Protein AF-A0A2M8DD49-F1 (afdb_monomer)

Organism: NCBI:txid1974840

Radius of gyration: 38.64 Å; Cα contacts (8 Å, |Δi|>4): 884; chains: 1; bounding box: 116×97×66 Å

pLDDT: mean 80.99, std 13.62, range [27.0, 98.62]

Mean predicted aligned error: 16.46 Å

Sequence (669 aa):
SNLDFDRLIRFINLKQKVEKDFKNIPSLNYDSQKKNIENLLTVKMTHIMDGRLVEFWDKHQSTATALKKIIQSKLKFPQEEFLKLKDAFPCILAGIRDYAEYIPLEPEIFDLVIIDEASQVSIAQAFPALLRAKKVLILGDNKQFSNVKTAQARTEENKKYLGQLEDCFKKTISRDAVKIVKLERFNIKTSILDFFNFISNYNTQLLKHFRGYKEIISYSNKYFYQDSLQVMKIRGKAIDEVIKFSFVKHDGKKELAQNTNSIEAEFIISELKKLKEIDSNQSVGIITPHTNQQKLLVELISKTPEKDYFYDKLKLKIMTFDTCQGEERDIIFYSMVATEEDDHLWGVFIKDLNDVDIEEDGKIRAQRLNVGLSRAKETMHFILSKPLEKYNGSIGEALRHYSFILSEAKKERSVSEADEKSKMEPEVMNWFYQTDFWKKNKDNIEFIPQFELGKYLKQLDKTYNHPKYKVDFLLVYKDETHKEHKIIIEYDGFREHFKDIDEVNEFNYQDFFTDADVYRQKVLESYGYKFLRINKFNIGNDPISTLDERIGNLIKNGAGKNNIISHIHETIESLQNGEMKECPKCKEIREYKDFRDPDLITGYGRFCMHCKGYTLVEKPARDNIKDNVVISSDKTCPKCGSKMILRKGRYGKFYGCSKFPYCRGTRQV

Secondary structure (DSSP, 8-state):
-HHHHHHHHHHHHHHHHHHHHHHTS----HHHHHHHHHHHHHHHHHHHHHHHHHHHHHH-HHHHHHHHHHHHTTPPPPHHHHHHHHHH-S-----HHHHHHHS---TTSBS-EEESSGGGSBHHHHHHHHTTBSSEEE---TTS------TTS-HHHHHHHHHHHHHHHHHHT---HHHHHHHTT-STTSBHHHHHHTT-S------EEEEEEHHHHHHHHHHHHTT-PEEEEPP-S-HHHHEEEEE-----PPPSSTT--HHHHHHHHHHHHHHHHTT----EEEEES-HHHHHHHHHHHHTSTTHHIIIIIS--EEEETTT-TT--EEEEEEE----SS---GGGTS-S-GGGTTTSTTHHHHHHHHHHHHT-EEEEEEEEESS-GGG--HHHHHHHHHHHHHHHHHTSPPPGGGS-TT-SSHHHHHHHHHHSHHHHHHGGGEEEEEEE-HHHHHHHH-TT--S----EEEEEEEE-TT--EEEEEEEE--TTTSBSSGGG--TTTGGGGB-HHHHHHHHHHHHTT-EEEEE-TTTS-S-HHHHHHHHHHHHHHT-S---HHHHHHHHHHHHHHTTSEEE-TTT--EEEGGGGB-TTSTTSB-SS-HHHH----------------PPPEEEEEPTTT--EEEEEEETTEEEEEETTTTT---EEE-

Foldseek 3Di:
DVVVVVVVVVVVVVVVVVVVVVVPPDQQQPVVVVVVVVVVVVVVVVVVLVVLQVVLCVVPVVLVVVVVVCVVVLAADDPVSVLSVCSSPVDDDDDLQSCLGHYDQDAASEQEDEDAQQLQAFCVSCVSVVRHYPYYHYHHDLLAARNLVCPPPDPVVQVVVLVVVLVVCVVPPHPDPVVNVLSVCNGSSHGPVNNCVVVPPDDDDDQEDEFAECLLCVLLCVQPVVVSHDYLDYAQFFLCQAEAEDAFAQPPDDDPDPLAGVRLLVVVVVVLVVCVVVLHQWAEEEEEQDPVNLVSSVVVLVPDPCNCCCCPRNVYYYYYLVGCAPAATQEYEYEHSDAPVDDPCVVQAPQESVCLVPDDCSSNRSSSVSRNSNRHRHYYYYYHNYDLVPDGGPVSVVSVSSVVSSVVLPDQDDLVQFPPPDPCLSVLSVLQCVAPCCVVFVRSKDKHAFAQVLVSVCVVPVPSPDDSDTAGIWMWHQDPVRDIATEGEHEDDLPPFFDPSVPDDLPCRVVGGDPVVVVVQSVVVSNVHHYHYDYPNQCPPRNNHSVNVVVVVSVVCPDPPVVVVVVVVVLVVCVVVVQWDQQPPVRDIDGQVQQQDCVDPVRGHSHGPVVVDDDDDDDDDDDDDDDDDWDWDPDAFPPPRATWTWDADPVGIWTAHPPPPVDGGIGRD

Structure (mmCIF, N/CA/C/O backbone):
data_AF-A0A2M8DD49-F1
#
_entry.id   AF-A0A2M8DD49-F1
#
loop_
_atom_site.group_PDB
_atom_site.id
_atom_site.type_symbol
_atom_site.label_atom_id
_atom_site.label_alt_id
_atom_site.label_comp_id
_atom_site.label_asym_id
_atom_site.label_entity_id
_atom_site.label_seq_id
_atom_site.pdbx_PDB_ins_code
_atom_site.Cartn_x
_atom_site.Cartn_y
_atom_site.Cartn_z
_atom_site.occupancy
_atom_site.B_iso_or_equiv
_atom_site.auth_seq_id
_atom_site.auth_comp_id
_atom_site.auth_asym_id
_atom_site.auth_atom_id
_atom_site.pdbx_PDB_model_num
ATOM 1 N N . SER A 1 1 ? -69.386 -5.306 -17.085 1.00 55.34 1 SER A N 1
ATOM 2 C CA . SER A 1 1 ? -69.790 -5.888 -18.387 1.00 55.34 1 SER A CA 1
ATOM 3 C C . SER A 1 1 ? -68.835 -7.037 -18.732 1.00 55.34 1 SER A C 1
ATOM 5 O O . SER A 1 1 ? -67.737 -7.031 -18.189 1.00 55.34 1 SER A O 1
ATOM 7 N N . ASN A 1 2 ? -69.178 -8.016 -19.590 1.00 60.34 2 ASN A N 1
ATOM 8 C CA . ASN A 1 2 ? -68.209 -9.061 -20.018 1.00 60.34 2 ASN A CA 1
ATOM 9 C C . ASN A 1 2 ? -66.910 -8.453 -20.595 1.00 60.34 2 ASN A C 1
ATOM 11 O O . ASN A 1 2 ? -65.832 -9.014 -20.435 1.00 60.34 2 ASN A O 1
ATOM 15 N N . LEU A 1 3 ? -67.009 -7.244 -21.158 1.00 61.84 3 LEU A N 1
ATOM 16 C CA . LEU A 1 3 ? -65.887 -6.462 -21.672 1.00 61.84 3 LEU A CA 1
ATOM 17 C C . LEU A 1 3 ? -64.857 -6.064 -20.593 1.00 61.84 3 LEU A C 1
ATOM 19 O O . LEU A 1 3 ? -63.666 -5.988 -20.887 1.00 61.84 3 LEU A O 1
ATOM 23 N N . ASP A 1 4 ? -65.293 -5.804 -19.356 1.00 66.69 4 ASP A N 1
ATOM 24 C CA . ASP A 1 4 ? -64.402 -5.420 -18.246 1.00 66.69 4 ASP A CA 1
ATOM 25 C C . ASP A 1 4 ? -63.629 -6.625 -17.705 1.00 66.69 4 ASP A C 1
ATOM 27 O O . ASP A 1 4 ? -62.454 -6.509 -17.356 1.00 66.69 4 ASP A O 1
ATOM 31 N N . PHE A 1 5 ? -64.268 -7.798 -17.693 1.00 75.69 5 PHE A N 1
ATOM 32 C CA . PHE A 1 5 ? -63.635 -9.049 -17.284 1.00 75.69 5 PHE A CA 1
ATOM 33 C C . PHE A 1 5 ? -62.547 -9.475 -18.280 1.00 75.69 5 PHE A C 1
ATOM 35 O O . PHE A 1 5 ? -61.423 -9.769 -17.873 1.00 75.69 5 PHE A O 1
ATOM 42 N N . ASP A 1 6 ? -62.828 -9.403 -19.584 1.00 77.56 6 ASP A N 1
ATOM 43 C CA . ASP A 1 6 ? -61.840 -9.701 -20.629 1.00 77.56 6 ASP A CA 1
ATOM 44 C C . ASP A 1 6 ? -60.657 -8.718 -20.608 1.00 77.56 6 ASP A C 1
ATOM 46 O O . ASP A 1 6 ? -59.503 -9.110 -20.814 1.00 77.56 6 ASP A O 1
ATOM 50 N N . ARG A 1 7 ? -60.912 -7.437 -20.300 1.00 76.88 7 ARG A N 1
ATOM 51 C CA . ARG A 1 7 ? -59.857 -6.430 -20.096 1.00 76.88 7 ARG A CA 1
ATOM 52 C C . ARG A 1 7 ? -58.976 -6.757 -18.890 1.00 76.88 7 ARG A C 1
ATOM 54 O O . ARG A 1 7 ? -57.754 -6.686 -19.017 1.00 76.88 7 ARG A O 1
ATOM 61 N N . LEU A 1 8 ? -59.565 -7.156 -17.763 1.00 76.00 8 LEU A N 1
ATOM 62 C CA . LEU A 1 8 ? -58.832 -7.569 -16.559 1.00 76.00 8 LEU A CA 1
ATOM 63 C C . LEU A 1 8 ? -57.980 -8.821 -16.806 1.00 76.00 8 LEU A C 1
ATOM 65 O O . LEU A 1 8 ? -56.798 -8.832 -16.466 1.00 76.00 8 LEU A O 1
ATOM 69 N N . ILE A 1 9 ? -58.535 -9.842 -17.466 1.00 77.12 9 ILE A N 1
ATOM 70 C CA . ILE A 1 9 ? -57.804 -11.066 -17.839 1.00 77.12 9 ILE A CA 1
ATOM 71 C C . ILE A 1 9 ? -56.617 -10.721 -18.747 1.00 77.12 9 ILE A C 1
ATOM 73 O O . ILE A 1 9 ? -55.498 -11.193 -18.535 1.00 77.12 9 ILE A O 1
ATOM 77 N N . ARG A 1 10 ? -56.831 -9.855 -19.746 1.00 81.31 10 ARG A N 1
ATOM 78 C CA . ARG A 1 10 ? -55.763 -9.392 -20.639 1.00 81.31 10 ARG A CA 1
ATOM 79 C C . ARG A 1 10 ? -54.681 -8.624 -19.880 1.00 81.31 10 ARG A C 1
ATOM 81 O O . ARG A 1 10 ? -53.502 -8.844 -20.152 1.00 81.31 10 ARG A O 1
ATOM 88 N N . PHE A 1 11 ? -55.060 -7.755 -18.945 1.00 82.75 11 PHE A N 1
ATOM 89 C CA . PHE A 1 11 ? -54.119 -7.008 -18.111 1.00 82.75 11 PHE A CA 1
ATOM 90 C C . PHE A 1 11 ? -53.268 -7.939 -17.240 1.00 82.75 11 PHE A C 1
ATOM 92 O O . PHE A 1 11 ? -52.048 -7.811 -17.242 1.00 82.75 11 PHE A O 1
ATOM 99 N N . ILE A 1 12 ? -53.880 -8.918 -16.564 1.00 76.62 12 ILE A N 1
ATOM 100 C CA . ILE A 1 12 ? -53.163 -9.896 -15.729 1.00 76.62 12 ILE A CA 1
ATOM 101 C C . ILE A 1 12 ? -52.170 -10.704 -16.572 1.00 76.62 12 ILE A C 1
ATOM 103 O O . ILE A 1 12 ? -51.008 -10.834 -16.190 1.00 76.62 12 ILE A O 1
ATOM 107 N N . ASN A 1 13 ? -52.590 -11.181 -17.748 1.00 79.00 13 ASN A N 1
ATOM 108 C CA . ASN A 1 13 ? -51.713 -11.916 -18.662 1.00 79.00 13 ASN A CA 1
ATOM 109 C C . ASN A 1 13 ? -50.542 -11.057 -19.164 1.00 79.00 13 ASN A C 1
ATOM 111 O O . ASN A 1 13 ? -49.409 -11.532 -19.237 1.00 79.00 13 ASN A O 1
ATOM 115 N N . LEU A 1 14 ? -50.798 -9.787 -19.499 1.00 81.25 14 LEU A N 1
ATOM 116 C CA . LEU A 1 14 ? -49.751 -8.842 -19.892 1.00 81.25 14 LEU A CA 1
ATOM 117 C C . LEU A 1 14 ? -48.784 -8.575 -18.739 1.00 81.25 14 LEU A C 1
ATOM 119 O O . LEU A 1 14 ? -47.579 -8.671 -18.947 1.00 81.25 14 LEU A O 1
ATOM 123 N N . LYS A 1 15 ? -49.293 -8.313 -17.532 1.00 76.94 15 LYS A N 1
ATOM 124 C CA . LYS A 1 15 ? -48.480 -8.091 -16.333 1.00 76.94 15 LYS A CA 1
ATOM 125 C C . LYS A 1 15 ? -47.579 -9.291 -16.048 1.00 76.94 15 LYS A C 1
ATOM 127 O O . LYS A 1 15 ? -46.375 -9.115 -15.919 1.00 76.94 15 LYS A O 1
ATOM 132 N N . GLN A 1 16 ? -48.124 -10.508 -16.046 1.00 75.19 16 GLN A N 1
ATOM 133 C CA . GLN A 1 16 ? -47.341 -11.731 -15.831 1.00 75.19 16 GLN A CA 1
ATOM 134 C C . GLN A 1 16 ? -46.273 -11.943 -16.907 1.00 75.19 16 GLN A C 1
ATOM 136 O O . GLN A 1 16 ? -45.150 -12.338 -16.592 1.00 75.19 16 GLN A O 1
ATOM 141 N N . LYS A 1 17 ? -46.602 -11.676 -18.177 1.00 80.94 17 LYS A N 1
ATOM 142 C CA . LYS A 1 17 ? -45.634 -11.766 -19.274 1.00 80.94 17 LYS A CA 1
ATOM 143 C C . LYS A 1 17 ? -44.502 -10.756 -19.090 1.00 80.94 17 LYS A C 1
ATOM 145 O O . LYS A 1 17 ? -43.342 -11.146 -19.143 1.00 80.94 17 LYS A O 1
ATOM 150 N N . VAL A 1 18 ? -44.838 -9.494 -18.826 1.00 75.62 18 VAL A N 1
ATOM 151 C CA . VAL A 1 18 ? -43.863 -8.420 -18.605 1.00 75.62 18 VAL A CA 1
ATOM 152 C C . VAL A 1 18 ? -42.987 -8.735 -17.390 1.00 75.62 18 VAL A C 1
ATOM 154 O O . VAL A 1 18 ? -41.769 -8.703 -17.506 1.00 75.62 18 VAL A O 1
ATOM 157 N N . GLU A 1 19 ? -43.565 -9.137 -16.256 1.00 70.25 19 GLU A N 1
ATOM 158 C CA . GLU A 1 19 ? -42.805 -9.538 -15.063 1.00 70.25 19 GLU A CA 1
ATOM 159 C C . GLU A 1 19 ? -41.854 -10.708 -15.337 1.00 70.25 19 GLU A C 1
ATOM 161 O O . GLU A 1 19 ? -40.720 -10.712 -14.857 1.00 70.25 19 GLU A O 1
ATOM 166 N N . LYS A 1 20 ? -42.296 -11.704 -16.111 1.00 76.25 20 LYS A N 1
ATOM 167 C CA . LYS A 1 20 ? -41.455 -12.835 -16.512 1.00 76.25 20 LYS A CA 1
ATOM 168 C C . LYS A 1 20 ? -40.304 -12.380 -17.406 1.00 76.25 20 LYS A C 1
ATOM 170 O O . LYS A 1 20 ? -39.169 -12.788 -17.171 1.00 76.25 20 LYS A O 1
ATOM 175 N N . ASP A 1 21 ? -40.583 -11.538 -18.395 1.00 77.25 21 ASP A N 1
ATOM 176 C CA . ASP A 1 21 ? -39.572 -11.008 -19.309 1.00 77.25 21 ASP A CA 1
ATOM 177 C C . ASP A 1 21 ? -38.541 -10.157 -18.544 1.00 77.25 21 ASP A C 1
ATOM 179 O O . ASP A 1 21 ? -37.343 -10.348 -18.741 1.00 77.25 21 ASP A O 1
ATOM 183 N N . PHE A 1 22 ? -38.972 -9.330 -17.582 1.00 70.44 22 PHE A N 1
ATOM 184 C CA . PHE A 1 22 ? -38.082 -8.570 -16.693 1.00 70.44 22 PHE A CA 1
ATOM 185 C C . PHE A 1 22 ? -37.246 -9.463 -15.766 1.00 70.44 22 PHE A C 1
ATOM 187 O O . PHE A 1 22 ? -36.055 -9.213 -15.601 1.00 70.44 22 PHE A O 1
ATOM 194 N N . LYS A 1 23 ? -37.823 -10.527 -15.190 1.00 71.00 23 LYS A N 1
ATOM 195 C CA . LYS A 1 23 ? -37.076 -11.501 -14.367 1.00 71.00 23 LYS A CA 1
ATOM 196 C C . LYS A 1 23 ? -36.033 -12.283 -15.168 1.00 71.00 23 LYS A C 1
ATOM 198 O O . LYS A 1 23 ? -35.058 -12.750 -14.588 1.00 71.00 23 LYS A O 1
ATOM 203 N N . ASN A 1 24 ? -36.234 -12.427 -16.477 1.00 75.06 24 ASN A N 1
ATOM 204 C CA . ASN A 1 24 ? -35.289 -13.087 -17.375 1.00 75.06 24 ASN A CA 1
ATOM 205 C C . ASN A 1 24 ? -34.156 -12.161 -17.846 1.00 75.06 24 ASN A C 1
ATOM 207 O O . ASN A 1 24 ? -33.206 -12.653 -18.458 1.00 75.06 24 ASN A O 1
ATOM 211 N N . ILE A 1 25 ? -34.232 -10.849 -17.585 1.00 71.19 25 ILE A N 1
ATOM 212 C CA . ILE A 1 25 ? -33.126 -9.934 -17.880 1.00 71.19 25 ILE A CA 1
ATOM 213 C C . ILE A 1 25 ? -31.941 -10.344 -16.994 1.00 71.19 25 ILE A C 1
ATOM 215 O O . ILE A 1 25 ? -32.076 -10.364 -15.767 1.00 71.19 25 ILE A O 1
ATOM 219 N N . PRO A 1 26 ? -30.773 -10.673 -17.575 1.00 64.25 26 PRO A N 1
ATOM 220 C CA . PRO A 1 26 ? -29.610 -11.053 -16.791 1.00 64.25 26 PRO A CA 1
ATOM 221 C C . PRO A 1 26 ? -29.223 -9.917 -15.847 1.00 64.25 26 PRO A C 1
ATOM 223 O O . PRO A 1 26 ? -29.098 -8.767 -16.272 1.00 64.25 26 PRO A O 1
ATOM 226 N N . SER A 1 27 ? -28.975 -10.232 -14.576 1.00 63.59 27 SER A N 1
ATOM 227 C CA . SER A 1 27 ? -28.372 -9.269 -13.657 1.00 63.59 27 SER A CA 1
ATOM 228 C C . SER A 1 27 ? -26.975 -8.911 -14.171 1.00 63.59 27 SER A C 1
ATOM 230 O O . SER A 1 27 ? -26.064 -9.744 -14.141 1.00 63.59 27 SER A O 1
ATOM 232 N N . LEU A 1 28 ? -26.806 -7.690 -14.675 1.00 62.75 28 LEU A N 1
ATOM 233 C CA . LEU A 1 28 ? -25.536 -7.241 -15.227 1.00 62.75 28 LEU A CA 1
ATOM 234 C C . LEU A 1 28 ? -24.627 -6.778 -14.083 1.00 62.75 28 LEU A C 1
ATOM 236 O O . LEU A 1 28 ? -24.806 -5.700 -13.525 1.00 62.75 28 LEU A O 1
ATOM 240 N N . ASN A 1 29 ? -23.665 -7.622 -13.716 1.00 69.12 29 ASN A N 1
ATOM 241 C CA . ASN A 1 29 ? -22.586 -7.264 -12.801 1.00 69.12 29 ASN A CA 1
ATOM 242 C C . ASN A 1 29 ? -21.325 -7.024 -13.635 1.00 69.12 29 ASN A C 1
ATOM 244 O O . ASN A 1 29 ? -20.645 -7.973 -14.040 1.00 69.12 29 ASN A O 1
ATOM 248 N N . TYR A 1 30 ? -21.065 -5.754 -13.937 1.00 70.38 30 TYR A N 1
ATOM 249 C CA . TYR A 1 30 ? -19.975 -5.353 -14.822 1.00 70.38 30 TYR A CA 1
ATOM 250 C C . TYR A 1 30 ? -18.613 -5.800 -14.278 1.00 70.38 30 TYR A C 1
ATOM 252 O O . TYR A 1 30 ? -17.795 -6.342 -15.021 1.00 70.38 30 TYR A O 1
ATOM 260 N N . ASP A 1 31 ? -18.403 -5.659 -12.969 1.00 64.38 31 ASP A N 1
ATOM 261 C CA . ASP A 1 31 ? -17.152 -6.033 -12.306 1.00 64.38 31 ASP A CA 1
ATOM 262 C C . ASP A 1 31 ? -16.856 -7.538 -12.449 1.00 64.38 31 ASP A C 1
ATOM 264 O O . ASP A 1 31 ? -15.758 -7.953 -12.825 1.00 64.38 31 ASP A O 1
ATOM 268 N N . SER A 1 32 ? -17.883 -8.374 -12.274 1.00 69.19 32 SER A N 1
ATOM 269 C CA . SER A 1 32 ? -17.773 -9.826 -12.455 1.00 69.19 32 SER A CA 1
ATOM 270 C C . SER A 1 32 ? -17.482 -10.212 -13.908 1.00 69.19 32 SER A C 1
ATOM 272 O O . SER A 1 32 ? -16.666 -11.098 -14.164 1.00 69.19 32 SER A O 1
ATOM 274 N N . GLN A 1 33 ? -18.122 -9.551 -14.878 1.00 74.69 33 GLN A N 1
ATOM 275 C CA . GLN A 1 33 ? -17.876 -9.809 -16.301 1.00 74.69 33 GLN A CA 1
ATOM 276 C C . GLN A 1 33 ? -16.463 -9.402 -16.721 1.00 74.69 33 GLN A C 1
ATOM 278 O O . GLN A 1 33 ? -15.781 -10.178 -17.393 1.00 74.69 33 GLN A O 1
ATOM 283 N N . LYS A 1 34 ? -16.001 -8.226 -16.285 1.00 75.19 34 LYS A N 1
ATOM 284 C CA . LYS A 1 34 ? -14.637 -7.752 -16.528 1.00 75.19 34 LYS A CA 1
ATOM 285 C C . LYS A 1 34 ? -13.609 -8.757 -16.010 1.00 75.19 34 LYS A C 1
ATOM 287 O O . LYS A 1 34 ? -12.739 -9.178 -16.769 1.00 75.19 34 LYS A O 1
ATOM 292 N N . LYS A 1 35 ? -13.768 -9.218 -14.766 1.00 73.31 35 LYS A N 1
ATOM 293 C CA . LYS A 1 35 ? -12.886 -10.223 -14.155 1.00 73.31 35 LYS A CA 1
ATOM 294 C C . LYS A 1 35 ? -12.849 -11.534 -14.948 1.00 73.31 35 LYS A C 1
ATOM 296 O O . LYS A 1 35 ? -11.789 -12.130 -15.119 1.00 73.31 35 LYS A O 1
ATOM 301 N N . ASN A 1 36 ? -13.990 -11.977 -15.477 1.00 75.06 36 ASN A N 1
ATOM 302 C CA . ASN A 1 36 ? -14.045 -13.168 -16.327 1.00 75.06 36 ASN A CA 1
ATOM 303 C C . ASN A 1 36 ? -13.266 -12.982 -17.638 1.00 75.06 36 ASN A C 1
ATOM 305 O O . ASN A 1 36 ? -12.543 -13.888 -18.048 1.00 75.06 36 ASN A O 1
ATOM 309 N N . ILE A 1 37 ? -13.377 -11.816 -18.281 1.00 82.50 37 ILE A N 1
ATOM 310 C CA . ILE A 1 37 ? -12.623 -11.501 -19.505 1.00 82.50 37 ILE A CA 1
ATOM 311 C C . ILE A 1 37 ? -11.119 -11.458 -19.219 1.00 82.50 37 ILE A C 1
ATOM 313 O O . ILE A 1 37 ? -10.344 -12.045 -19.972 1.00 82.50 37 ILE A O 1
ATOM 317 N N . GLU A 1 38 ? -10.707 -10.805 -18.131 1.00 77.62 38 GLU A N 1
ATOM 318 C CA . GLU A 1 38 ? -9.304 -10.753 -17.704 1.00 77.62 38 GLU A CA 1
ATOM 319 C C . GLU A 1 38 ? -8.733 -12.165 -17.515 1.00 77.62 38 GLU A C 1
ATOM 321 O O . GLU A 1 38 ? -7.700 -12.490 -18.100 1.00 77.62 38 GLU A O 1
ATOM 326 N N . ASN A 1 39 ? -9.458 -13.046 -16.818 1.00 80.12 39 ASN A N 1
ATOM 327 C CA . ASN A 1 39 ? -9.057 -14.443 -16.636 1.00 80.12 39 ASN A CA 1
ATOM 328 C C . ASN A 1 39 ? -8.910 -15.195 -17.970 1.00 80.12 39 ASN A C 1
ATOM 330 O O . ASN A 1 39 ? -7.939 -15.926 -18.167 1.00 80.12 39 ASN A O 1
ATOM 334 N N . LEU A 1 40 ? -9.848 -15.013 -18.907 1.00 85.44 40 LEU A N 1
ATOM 335 C CA . LEU A 1 40 ? -9.777 -15.642 -20.231 1.00 85.44 40 LEU A CA 1
ATOM 336 C C . LEU A 1 40 ? -8.559 -15.162 -21.030 1.00 85.44 40 LEU A C 1
ATOM 338 O O . LEU A 1 40 ? -7.902 -15.965 -21.696 1.00 85.44 40 LEU A O 1
ATOM 342 N N . LEU A 1 41 ? -8.235 -13.868 -20.955 1.00 83.62 41 LEU A N 1
ATOM 343 C CA . LEU A 1 41 ? -7.046 -13.305 -21.595 1.00 83.62 41 LEU A CA 1
ATOM 344 C C . LEU A 1 41 ? -5.761 -13.869 -20.989 1.00 83.62 41 LEU A C 1
ATOM 346 O O . LEU A 1 41 ? -4.857 -14.229 -21.743 1.00 83.62 41 LEU A O 1
ATOM 350 N N . THR A 1 42 ? -5.696 -14.006 -19.662 1.00 83.69 42 THR A N 1
ATOM 351 C CA . THR A 1 42 ? -4.563 -14.641 -18.980 1.00 83.69 42 THR A CA 1
ATOM 352 C C . THR A 1 42 ? -4.369 -16.074 -19.461 1.00 83.69 42 THR A C 1
ATOM 354 O O . THR A 1 42 ? -3.276 -16.420 -19.896 1.00 83.69 42 THR A O 1
ATOM 357 N N . VAL A 1 43 ? -5.434 -16.883 -19.485 1.00 86.31 43 VAL A N 1
ATOM 358 C CA . VAL A 1 43 ? -5.369 -18.273 -19.968 1.00 86.31 43 VAL A CA 1
ATOM 359 C C . VAL A 1 43 ? -4.893 -18.337 -21.421 1.00 86.31 43 VAL A C 1
ATOM 361 O O . VAL A 1 43 ? -4.027 -19.145 -21.758 1.00 86.31 43 VAL A O 1
ATOM 364 N N . LYS A 1 44 ? -5.409 -17.457 -22.287 1.00 87.12 44 LYS A N 1
ATOM 365 C CA . LYS A 1 44 ? -4.976 -17.378 -23.688 1.00 87.12 44 LYS A CA 1
ATOM 366 C C . LYS A 1 44 ? -3.493 -17.019 -23.806 1.00 87.12 44 LYS A C 1
ATOM 368 O O . LYS A 1 44 ? -2.791 -17.607 -24.626 1.00 87.12 44 LYS A O 1
ATOM 373 N N . MET A 1 45 ? -3.017 -16.061 -23.013 1.00 85.81 45 MET A N 1
ATOM 374 C CA . MET A 1 45 ? -1.613 -15.655 -23.002 1.00 85.81 45 MET A CA 1
ATOM 375 C C . MET A 1 45 ? -0.707 -16.804 -22.549 1.00 85.81 45 MET A C 1
ATOM 377 O O . MET A 1 45 ? 0.277 -17.086 -23.230 1.00 85.81 45 MET A O 1
ATOM 381 N N . THR A 1 46 ? -1.072 -17.504 -21.471 1.00 86.00 46 THR A N 1
ATOM 382 C CA . THR A 1 46 ? -0.351 -18.692 -20.991 1.00 86.00 46 THR A CA 1
ATOM 383 C C . THR A 1 46 ? -0.257 -19.754 -22.082 1.00 86.00 46 THR A C 1
ATOM 385 O O . THR A 1 46 ? 0.837 -20.205 -22.391 1.00 86.00 46 THR A O 1
ATOM 388 N N . HIS A 1 47 ? -1.366 -20.064 -22.760 1.00 86.69 47 HIS A N 1
ATOM 389 C CA . HIS A 1 47 ? -1.369 -21.039 -23.851 1.00 86.69 47 HIS A CA 1
ATOM 390 C C . HIS A 1 47 ? -0.412 -20.667 -24.999 1.00 86.69 47 HIS A C 1
ATOM 392 O O . HIS A 1 47 ? 0.308 -21.523 -25.508 1.00 86.69 47 HIS A O 1
ATOM 398 N N . ILE A 1 48 ? -0.369 -19.389 -25.395 1.00 87.06 48 ILE A N 1
ATOM 399 C CA . ILE A 1 48 ? 0.551 -18.909 -26.440 1.00 87.06 48 ILE A CA 1
ATOM 400 C C . ILE A 1 48 ? 2.012 -19.032 -25.986 1.00 87.06 48 ILE A C 1
ATOM 402 O O . ILE A 1 48 ? 2.866 -19.420 -26.782 1.00 87.06 48 ILE A O 1
ATOM 406 N N . MET A 1 49 ? 2.313 -18.684 -24.732 1.00 85.56 49 MET A N 1
ATOM 407 C CA . MET A 1 49 ? 3.672 -18.771 -24.189 1.00 85.56 49 MET A CA 1
ATOM 408 C C . MET A 1 49 ? 4.146 -20.221 -24.069 1.00 85.56 49 MET A C 1
ATOM 410 O O . MET A 1 49 ? 5.250 -20.534 -24.513 1.00 85.56 49 MET A O 1
ATOM 414 N N . ASP A 1 50 ? 3.297 -21.108 -23.552 1.00 86.19 50 ASP A N 1
ATOM 415 C CA . ASP A 1 50 ? 3.601 -22.534 -23.428 1.00 86.19 50 ASP A CA 1
ATOM 416 C C . ASP A 1 50 ? 3.816 -23.169 -24.805 1.00 86.19 50 ASP A C 1
ATOM 418 O O . ASP A 1 50 ? 4.779 -23.909 -25.000 1.00 86.19 50 ASP A O 1
ATOM 422 N N . GLY A 1 51 ? 2.984 -22.816 -25.793 1.00 87.25 51 GLY A N 1
ATOM 423 C CA . GLY A 1 51 ? 3.144 -23.277 -27.173 1.00 87.25 51 GLY A CA 1
ATOM 424 C C . GLY A 1 51 ? 4.512 -22.920 -27.762 1.00 87.25 51 GLY A C 1
ATOM 425 O O . GLY A 1 51 ? 5.178 -23.783 -28.329 1.00 87.25 51 GLY A O 1
ATOM 426 N N . ARG A 1 52 ? 4.989 -21.683 -27.556 1.00 88.56 52 ARG A N 1
ATOM 427 C CA . ARG A 1 52 ? 6.330 -21.261 -28.009 1.00 88.56 52 ARG A CA 1
ATOM 428 C C . ARG A 1 52 ? 7.446 -22.076 -27.367 1.00 88.56 52 ARG A C 1
ATOM 430 O O . ARG A 1 52 ? 8.410 -22.427 -28.042 1.00 88.56 52 ARG A O 1
ATOM 437 N N . LEU A 1 53 ? 7.324 -22.363 -26.072 1.00 85.81 53 LEU A N 1
ATOM 438 C CA . LEU A 1 53 ? 8.320 -23.137 -25.340 1.00 85.81 53 LEU A CA 1
ATOM 439 C C . LEU A 1 53 ? 8.372 -24.591 -25.820 1.00 85.81 53 LEU A C 1
ATOM 441 O O . LEU A 1 53 ? 9.462 -25.121 -26.035 1.00 85.81 53 LEU A O 1
ATOM 445 N N . VAL A 1 54 ? 7.207 -25.218 -26.004 1.00 86.56 54 VAL A N 1
ATOM 446 C CA . VAL A 1 54 ? 7.096 -26.590 -26.521 1.00 86.56 54 VAL A CA 1
ATOM 447 C C . VAL A 1 54 ? 7.673 -26.668 -27.931 1.00 86.56 54 VAL A C 1
ATOM 449 O O . VAL A 1 54 ? 8.543 -27.495 -28.188 1.00 86.56 54 VAL A O 1
ATOM 452 N N . GLU A 1 55 ? 7.295 -25.744 -28.817 1.00 87.44 55 GLU A N 1
ATOM 453 C CA . GLU A 1 55 ? 7.851 -25.689 -30.170 1.00 87.44 55 GLU A CA 1
ATOM 454 C C . GLU A 1 55 ? 9.372 -25.512 -30.181 1.00 87.44 55 GLU A C 1
ATOM 456 O O . GLU A 1 55 ? 10.061 -26.129 -30.994 1.00 87.44 55 GLU A O 1
ATOM 461 N N . PHE A 1 56 ? 9.908 -24.675 -29.291 1.00 87.00 56 PHE A N 1
ATOM 462 C CA . PHE A 1 56 ? 11.348 -24.487 -29.162 1.00 87.00 56 PHE A CA 1
ATOM 463 C C . PHE A 1 56 ? 12.048 -25.763 -28.688 1.00 87.00 56 PHE A C 1
ATOM 465 O O . PHE A 1 56 ? 13.080 -26.135 -29.244 1.00 87.00 56 PHE A O 1
ATOM 472 N N . TRP A 1 57 ? 11.490 -26.455 -27.692 1.00 85.62 57 TRP A N 1
ATOM 473 C CA . TRP A 1 57 ? 12.037 -27.720 -27.207 1.00 85.62 57 TRP A CA 1
ATOM 474 C C . TRP A 1 57 ? 12.044 -28.793 -28.301 1.00 85.62 57 TRP A C 1
ATOM 476 O O . TRP A 1 57 ? 13.076 -29.428 -28.524 1.00 85.62 57 TRP A O 1
ATOM 486 N N . ASP A 1 58 ? 10.933 -28.939 -29.021 1.00 87.31 58 ASP A N 1
ATOM 487 C CA . ASP A 1 58 ? 10.772 -29.956 -30.061 1.00 87.31 58 ASP A CA 1
ATOM 488 C C . ASP A 1 58 ? 11.692 -29.699 -31.264 1.00 87.31 58 ASP A C 1
ATOM 490 O O . ASP A 1 58 ? 12.274 -30.633 -31.817 1.00 87.31 58 ASP A O 1
ATOM 494 N N . LYS A 1 59 ? 11.872 -28.431 -31.661 1.00 86.19 59 LYS A N 1
ATOM 495 C CA . LYS A 1 59 ? 12.716 -28.048 -32.809 1.00 86.19 59 LYS A CA 1
ATOM 496 C C . LYS A 1 59 ? 14.204 -27.932 -32.461 1.00 86.19 59 LYS A C 1
ATOM 498 O O . LYS A 1 59 ? 15.050 -28.096 -33.340 1.00 86.19 59 LYS A O 1
ATOM 503 N N . HIS A 1 60 ? 14.545 -27.634 -31.204 1.00 84.88 60 HIS A N 1
ATOM 504 C CA . HIS A 1 60 ? 15.900 -27.253 -30.788 1.00 84.88 60 HIS A CA 1
ATOM 505 C C . HIS A 1 60 ? 16.359 -27.934 -29.485 1.00 84.88 60 HIS A C 1
ATOM 507 O O . HIS A 1 60 ? 17.035 -27.321 -28.659 1.00 84.88 60 HIS A O 1
ATOM 513 N N . GLN A 1 61 ? 16.052 -29.221 -29.297 1.00 84.31 61 GLN A N 1
ATOM 514 C CA . GLN A 1 61 ? 16.357 -29.965 -28.065 1.00 84.31 61 GLN A CA 1
ATOM 515 C C . GLN A 1 61 ? 17.845 -29.929 -27.649 1.00 84.31 61 GLN A C 1
ATOM 517 O O . GLN A 1 61 ? 18.172 -29.764 -26.467 1.00 84.31 61 GLN A O 1
ATOM 522 N N . SER A 1 62 ? 18.771 -30.060 -28.607 1.00 82.12 62 SER A N 1
ATOM 523 C CA . SER A 1 62 ? 20.220 -30.011 -28.352 1.00 82.12 62 SER A CA 1
ATOM 524 C C . SER A 1 62 ? 20.662 -28.630 -27.859 1.00 82.12 62 SER A C 1
ATOM 526 O O . SER A 1 62 ? 21.344 -28.527 -26.836 1.00 82.12 62 SER A O 1
ATOM 528 N N . THR A 1 63 ? 20.197 -27.570 -28.524 1.00 81.19 63 THR A N 1
ATOM 529 C CA . THR A 1 63 ? 20.390 -26.172 -28.122 1.00 81.19 63 THR A CA 1
ATOM 530 C C . THR A 1 63 ? 19.779 -25.901 -26.749 1.00 81.19 63 THR A C 1
ATOM 532 O O . THR A 1 63 ? 20.450 -25.334 -25.893 1.00 81.19 63 THR A O 1
ATOM 535 N N . ALA A 1 64 ? 18.552 -26.354 -26.482 1.00 82.50 64 ALA A N 1
ATOM 536 C CA . ALA A 1 64 ? 17.908 -26.199 -25.178 1.00 82.50 64 ALA A CA 1
ATOM 537 C C . ALA A 1 64 ? 18.739 -26.846 -24.056 1.00 82.50 64 ALA A C 1
ATOM 539 O O . ALA A 1 64 ? 18.944 -26.255 -22.994 1.00 82.50 64 ALA A O 1
ATOM 540 N N . THR A 1 65 ? 19.300 -28.030 -24.311 1.00 83.44 65 THR A N 1
ATOM 541 C CA . THR A 1 65 ? 20.182 -28.720 -23.360 1.00 83.44 65 THR A CA 1
ATOM 542 C C . THR A 1 65 ? 21.506 -27.975 -23.149 1.00 83.44 65 THR A C 1
ATOM 544 O O . THR A 1 65 ? 21.994 -27.896 -22.019 1.00 83.44 65 THR A O 1
ATOM 547 N N . ALA A 1 66 ? 22.086 -27.399 -24.206 1.00 82.94 66 ALA A N 1
ATOM 548 C CA . ALA A 1 66 ? 23.296 -26.581 -24.116 1.00 82.94 66 ALA A CA 1
ATOM 549 C C . ALA A 1 66 ? 23.049 -25.271 -23.347 1.00 82.94 66 ALA A C 1
ATOM 551 O O . ALA A 1 66 ? 23.795 -24.946 -22.423 1.00 82.94 66 ALA A O 1
ATOM 552 N N . LEU A 1 67 ? 21.958 -24.566 -23.654 1.00 81.31 67 LEU A N 1
ATOM 553 C CA . LEU A 1 67 ? 21.542 -23.340 -22.973 1.00 81.31 67 LEU A CA 1
ATOM 554 C C . LEU A 1 67 ? 21.252 -23.587 -21.493 1.00 81.31 67 LEU A C 1
ATOM 556 O O . LEU A 1 67 ? 21.664 -22.792 -20.653 1.00 81.31 67 LEU A O 1
ATOM 560 N N . LYS A 1 68 ? 20.641 -24.727 -21.144 1.00 83.38 68 LYS A N 1
ATOM 561 C CA . LYS A 1 68 ? 20.458 -25.134 -19.744 1.00 83.38 68 LYS A CA 1
ATOM 562 C C . LYS A 1 68 ? 21.791 -25.205 -18.994 1.00 83.38 68 LYS A C 1
ATOM 564 O O . LYS A 1 68 ? 21.873 -24.703 -17.875 1.00 83.38 68 LYS A O 1
ATOM 569 N N . LYS A 1 69 ? 22.835 -25.783 -19.601 1.00 83.25 69 LYS A N 1
ATOM 570 C CA . LYS A 1 69 ? 24.181 -25.826 -18.999 1.00 83.25 69 LYS A CA 1
ATOM 571 C C . LYS A 1 69 ? 24.777 -24.425 -18.853 1.00 83.25 69 LYS A C 1
ATOM 573 O O . LYS A 1 69 ? 25.301 -24.109 -17.795 1.00 83.25 69 LYS A O 1
ATOM 578 N N . ILE A 1 70 ? 24.641 -23.573 -19.870 1.00 82.38 70 ILE A N 1
ATOM 579 C CA . ILE A 1 70 ? 25.125 -22.180 -19.846 1.00 82.38 70 ILE A CA 1
ATOM 580 C C . ILE A 1 70 ? 24.458 -21.383 -18.716 1.00 82.38 70 ILE A C 1
ATOM 582 O O . ILE A 1 70 ? 25.153 -20.703 -17.966 1.00 82.38 70 ILE A O 1
ATOM 586 N N . ILE A 1 71 ? 23.140 -21.527 -18.542 1.00 79.94 71 ILE A N 1
ATOM 587 C CA . ILE A 1 71 ? 22.373 -20.889 -17.460 1.00 79.94 71 ILE A CA 1
ATOM 588 C C . ILE A 1 71 ? 22.845 -21.390 -16.091 1.00 79.94 71 ILE A C 1
ATOM 590 O O . ILE A 1 71 ? 23.114 -20.587 -15.200 1.00 79.94 71 ILE A O 1
ATOM 594 N N . GLN A 1 72 ? 22.983 -22.710 -15.919 1.00 83.00 72 GLN A N 1
ATOM 595 C CA . GLN A 1 72 ? 23.445 -23.309 -14.660 1.00 83.00 72 GLN A CA 1
ATOM 596 C C . GLN A 1 72 ? 24.875 -22.888 -14.302 1.00 83.00 72 GLN A C 1
ATOM 598 O O . GLN A 1 72 ? 25.176 -22.665 -13.132 1.00 83.00 72 GLN A O 1
ATOM 603 N N . SER A 1 73 ? 25.741 -22.754 -15.305 1.00 82.25 73 SER A N 1
ATOM 604 C CA . SER A 1 73 ? 27.127 -22.315 -15.145 1.00 82.25 73 SER A CA 1
ATOM 605 C C . SER A 1 73 ? 27.296 -20.794 -15.144 1.00 82.25 73 SER A C 1
ATOM 607 O O . SER A 1 73 ? 28.426 -20.336 -14.997 1.00 82.25 73 SER A O 1
ATOM 609 N N . LYS A 1 74 ? 26.211 -20.015 -15.294 1.00 80.25 74 LYS A N 1
ATOM 610 C CA . LYS A 1 74 ? 26.236 -18.545 -15.358 1.00 80.25 74 LYS A CA 1
ATOM 611 C C . LYS A 1 74 ? 27.254 -18.015 -16.378 1.00 80.25 74 LYS A C 1
ATOM 613 O O . LYS A 1 74 ? 28.078 -17.156 -16.080 1.00 80.25 74 LYS A O 1
ATOM 618 N N . LEU A 1 75 ? 27.227 -18.575 -17.584 1.00 82.44 75 LEU A N 1
ATOM 619 C CA . LEU A 1 75 ? 28.106 -18.173 -18.681 1.00 82.44 75 LEU A CA 1
ATOM 620 C C . LEU A 1 75 ? 27.385 -17.228 -19.645 1.00 82.44 75 LEU A C 1
ATOM 622 O O . LEU A 1 75 ? 26.160 -17.236 -19.758 1.00 82.44 75 LEU A O 1
ATOM 626 N N . LYS A 1 76 ? 28.166 -16.426 -20.372 1.00 83.69 76 LYS A N 1
ATOM 627 C CA . LYS A 1 76 ? 27.646 -15.555 -21.428 1.00 83.69 76 LYS A CA 1
ATOM 628 C C . LYS A 1 76 ? 27.018 -16.383 -22.547 1.00 83.69 76 LYS A C 1
ATOM 630 O O . LYS A 1 76 ? 27.615 -17.358 -23.008 1.00 83.69 76 LYS A O 1
ATOM 635 N N . PHE A 1 77 ? 25.836 -15.977 -23.003 1.00 84.44 77 PHE A N 1
ATOM 636 C CA . PHE A 1 77 ? 25.163 -16.662 -24.098 1.00 84.44 77 PHE A CA 1
ATOM 637 C C . PHE A 1 77 ? 25.903 -16.443 -25.426 1.00 84.44 77 PHE A C 1
ATOM 639 O O . PHE A 1 77 ? 26.281 -15.310 -25.740 1.00 84.44 77 PHE A O 1
ATOM 646 N N . PRO A 1 78 ? 26.081 -17.500 -26.237 1.00 84.12 78 PRO A N 1
ATOM 647 C CA . PRO A 1 78 ? 26.445 -17.359 -27.637 1.00 84.12 78 PRO A CA 1
ATOM 648 C C . PRO A 1 78 ? 25.376 -16.557 -28.379 1.00 84.12 78 PRO A C 1
ATOM 650 O O . PRO A 1 78 ? 24.181 -16.765 -28.175 1.00 84.12 78 PRO A O 1
ATOM 653 N N . GLN A 1 79 ? 25.817 -15.664 -29.257 1.00 79.38 79 GLN A N 1
ATOM 654 C CA . GLN A 1 79 ? 24.971 -14.722 -29.990 1.00 79.38 79 GLN A CA 1
ATOM 655 C C . GLN A 1 79 ? 23.853 -15.421 -30.782 1.00 79.38 79 GLN A C 1
ATOM 657 O O . GLN A 1 79 ? 22.674 -15.145 -30.570 1.00 79.38 79 GLN A O 1
ATOM 662 N N . GLU A 1 80 ? 24.207 -16.393 -31.625 1.00 79.75 80 GLU A N 1
ATOM 663 C CA . GLU A 1 80 ? 23.235 -17.119 -32.454 1.00 79.75 80 GLU A CA 1
ATOM 664 C C . GLU A 1 80 ? 22.228 -17.930 -31.629 1.00 79.75 80 GLU A C 1
ATOM 666 O O . GLU A 1 80 ? 21.052 -18.012 -31.982 1.00 79.75 80 GLU A O 1
ATOM 671 N N . GLU A 1 81 ? 22.664 -18.510 -30.508 1.00 80.94 81 GLU A N 1
ATOM 672 C CA . GLU A 1 81 ? 21.778 -19.303 -29.650 1.00 80.94 81 GLU A CA 1
ATOM 673 C C . GLU A 1 81 ? 20.855 -18.417 -28.809 1.00 80.94 81 GLU A C 1
ATOM 675 O O . GLU A 1 81 ? 19.715 -18.794 -28.531 1.00 80.94 81 GLU A O 1
ATOM 680 N N . PHE A 1 82 ? 21.310 -17.214 -28.447 1.00 83.31 82 PHE A N 1
ATOM 681 C CA . PHE A 1 82 ? 20.481 -16.238 -27.753 1.00 83.31 82 PHE A CA 1
ATOM 682 C C . PHE A 1 82 ? 19.321 -15.743 -28.625 1.00 83.31 82 PHE A C 1
ATOM 684 O O . PHE A 1 82 ? 18.205 -15.597 -28.128 1.00 83.31 82 PHE A O 1
ATOM 691 N N . LEU A 1 83 ? 19.546 -15.544 -29.928 1.00 80.44 83 LEU A N 1
ATOM 692 C CA . LEU A 1 83 ? 18.485 -15.136 -30.855 1.00 80.44 83 LEU A CA 1
ATOM 693 C C . LEU A 1 83 ? 17.351 -16.169 -30.914 1.00 80.44 83 LEU A C 1
ATOM 695 O O . LEU A 1 83 ? 16.186 -15.792 -30.825 1.00 80.44 83 LEU A O 1
ATOM 699 N N . LYS A 1 84 ? 17.677 -17.468 -30.953 1.00 80.19 84 LYS A N 1
ATOM 700 C CA . LYS A 1 84 ? 16.666 -18.540 -30.907 1.00 80.19 84 LYS A CA 1
ATOM 701 C C . LYS A 1 84 ? 15.926 -18.573 -29.566 1.00 80.19 84 LYS A C 1
ATOM 703 O O . LYS A 1 84 ? 14.722 -18.812 -29.522 1.00 80.19 84 LYS A O 1
ATOM 708 N N . LEU A 1 85 ? 16.639 -18.313 -28.466 1.00 81.19 85 LEU A N 1
ATOM 709 C CA . LEU A 1 85 ? 16.052 -18.244 -27.126 1.00 81.19 85 LEU A CA 1
ATOM 710 C C . LEU A 1 85 ? 15.072 -17.066 -26.993 1.00 81.19 85 LEU A C 1
ATOM 712 O O . LEU A 1 85 ? 14.027 -17.213 -26.362 1.00 81.19 85 LEU A O 1
ATOM 716 N N . LYS A 1 86 ? 15.374 -15.919 -27.612 1.00 82.25 86 LYS A N 1
ATOM 717 C CA . LYS A 1 86 ? 14.522 -14.718 -27.602 1.00 82.25 86 LYS A CA 1
ATOM 718 C C . LYS A 1 86 ? 13.130 -14.976 -28.186 1.00 82.25 86 LYS A C 1
ATOM 720 O O . LYS A 1 86 ? 12.149 -14.411 -27.705 1.00 82.25 86 LYS A O 1
ATOM 725 N N . ASP A 1 87 ? 13.029 -15.825 -29.204 1.00 79.69 87 ASP A N 1
ATOM 726 C CA . ASP A 1 87 ? 11.745 -16.135 -29.842 1.00 79.69 87 ASP A CA 1
ATOM 727 C C . ASP A 1 87 ? 10.857 -17.016 -28.950 1.00 79.69 87 ASP A C 1
ATOM 729 O O . ASP A 1 87 ? 9.640 -16.801 -28.863 1.00 79.69 87 ASP A O 1
ATOM 733 N N . ALA A 1 88 ? 11.479 -17.950 -28.223 1.00 83.62 88 ALA A N 1
ATOM 734 C CA . ALA A 1 88 ? 10.813 -18.800 -27.240 1.00 83.62 88 ALA A CA 1
ATOM 735 C C . ALA A 1 88 ? 10.404 -18.020 -25.977 1.00 83.62 88 ALA A C 1
ATOM 737 O O . ALA A 1 88 ? 9.302 -18.206 -25.462 1.00 83.62 88 ALA A O 1
ATOM 738 N N . PHE A 1 89 ? 11.268 -17.111 -25.511 1.00 84.94 89 PHE A N 1
ATOM 739 C CA . PHE A 1 89 ? 11.079 -16.310 -24.301 1.00 84.94 89 PHE A CA 1
ATOM 740 C C . PHE A 1 89 ? 10.994 -14.814 -24.640 1.00 84.94 89 PHE A C 1
ATOM 742 O O . PHE A 1 89 ? 11.984 -14.089 -24.524 1.00 84.94 89 PHE A O 1
ATOM 749 N N . PRO A 1 90 ? 9.803 -14.310 -25.016 1.00 83.19 90 PRO A N 1
ATOM 750 C CA . PRO A 1 90 ? 9.633 -12.916 -25.436 1.00 83.19 90 PRO A CA 1
ATOM 751 C C . PRO A 1 90 ? 9.804 -11.900 -24.296 1.00 83.19 90 PRO A C 1
ATOM 753 O O . PRO A 1 90 ? 9.899 -10.701 -24.551 1.00 83.19 90 PRO A O 1
ATOM 756 N N . CYS A 1 91 ? 9.817 -12.357 -23.043 1.00 88.19 91 CYS A N 1
ATOM 757 C CA . CYS A 1 91 ? 10.054 -11.537 -21.864 1.00 88.19 91 CYS A CA 1
ATOM 758 C C . CYS A 1 91 ? 11.144 -12.195 -21.016 1.00 88.19 91 CYS A C 1
ATOM 760 O O . CYS A 1 91 ? 11.021 -13.363 -20.645 1.00 88.19 91 CYS A O 1
ATOM 762 N N . ILE A 1 92 ? 12.204 -11.443 -20.718 1.00 87.38 92 ILE A N 1
ATOM 763 C CA . ILE A 1 92 ? 13.338 -11.894 -19.910 1.00 87.38 92 ILE A CA 1
ATOM 764 C C . ILE A 1 92 ? 13.426 -10.997 -18.678 1.00 87.38 92 ILE A C 1
ATOM 766 O O . ILE A 1 92 ? 13.550 -9.779 -18.798 1.00 87.38 92 ILE A O 1
ATOM 770 N N . LEU A 1 93 ? 13.373 -11.612 -17.497 1.00 90.81 93 LEU A N 1
ATOM 771 C CA . LEU A 1 93 ? 13.547 -10.946 -16.209 1.00 90.81 93 LEU A CA 1
ATOM 772 C C . LEU A 1 93 ? 14.938 -11.284 -15.673 1.00 90.81 93 LEU A C 1
ATOM 774 O O . LEU A 1 93 ? 15.264 -12.456 -15.491 1.00 90.81 93 LEU A O 1
ATOM 778 N N . ALA A 1 94 ? 15.763 -10.269 -15.432 1.00 88.50 94 ALA A N 1
ATOM 779 C CA . ALA A 1 94 ? 17.117 -10.449 -14.924 1.00 88.50 94 ALA A CA 1
ATOM 780 C C . ALA A 1 94 ? 17.533 -9.264 -14.049 1.00 88.50 94 ALA A C 1
ATOM 782 O O . ALA A 1 94 ? 17.123 -8.127 -14.285 1.00 88.50 94 ALA A O 1
ATOM 783 N N . GLY A 1 95 ? 18.389 -9.524 -13.058 1.00 88.19 95 GLY A N 1
ATOM 784 C CA . GLY A 1 95 ? 19.079 -8.453 -12.348 1.00 88.19 95 GLY A CA 1
ATOM 785 C C . GLY A 1 95 ? 19.988 -7.681 -13.307 1.00 88.19 95 GLY A C 1
ATOM 786 O O . GLY A 1 95 ? 20.579 -8.264 -14.213 1.00 88.19 95 GLY A O 1
ATOM 787 N N . ILE A 1 96 ? 20.138 -6.370 -13.107 1.00 84.69 96 ILE A N 1
ATOM 788 C CA . ILE A 1 96 ? 20.847 -5.504 -14.067 1.00 84.69 96 ILE A CA 1
ATOM 789 C C . ILE A 1 96 ? 22.313 -5.919 -14.311 1.00 84.69 96 ILE A C 1
ATOM 791 O O . ILE A 1 96 ? 22.835 -5.754 -15.412 1.00 84.69 96 ILE A O 1
ATOM 795 N N . ARG A 1 97 ? 22.972 -6.497 -13.296 1.00 81.06 97 ARG A N 1
ATOM 796 C CA . ARG A 1 97 ? 24.356 -6.996 -13.386 1.00 81.06 97 ARG A CA 1
ATOM 797 C C . ARG A 1 97 ? 24.433 -8.289 -14.188 1.00 81.06 97 ARG A C 1
ATOM 799 O O . ARG A 1 97 ? 25.158 -8.340 -15.173 1.00 81.06 97 ARG A O 1
ATOM 806 N N . ASP A 1 98 ? 23.616 -9.268 -13.813 1.00 83.81 98 ASP A N 1
ATOM 807 C CA . ASP A 1 98 ? 23.478 -10.547 -14.513 1.00 83.81 98 ASP A CA 1
ATOM 808 C C . ASP A 1 98 ? 23.143 -10.322 -15.993 1.00 83.81 98 ASP A C 1
ATOM 810 O O . ASP A 1 98 ? 23.729 -10.929 -16.885 1.00 83.81 98 ASP A O 1
ATOM 814 N N . TYR A 1 99 ? 22.250 -9.372 -16.270 1.00 85.19 99 TYR A N 1
ATOM 815 C CA . TYR A 1 99 ? 21.908 -8.978 -17.628 1.00 85.19 99 TYR A CA 1
ATOM 816 C C . TYR A 1 99 ? 23.129 -8.453 -18.404 1.00 85.19 99 TYR A C 1
ATOM 818 O O . TYR A 1 99 ? 23.347 -8.832 -19.556 1.00 85.19 99 TYR A O 1
ATOM 826 N N . ALA A 1 100 ? 23.948 -7.596 -17.788 1.00 84.38 100 ALA A N 1
ATOM 827 C CA . ALA A 1 100 ? 25.138 -7.049 -18.432 1.00 84.38 100 ALA A CA 1
ATOM 828 C C . ALA A 1 100 ? 26.194 -8.126 -18.741 1.00 84.38 100 ALA A C 1
ATOM 830 O O . ALA A 1 100 ? 26.848 -8.026 -19.784 1.00 84.38 100 ALA A O 1
ATOM 831 N N . GLU A 1 101 ? 26.331 -9.128 -17.867 1.00 84.50 101 GLU A N 1
ATOM 832 C CA . GLU A 1 101 ? 27.290 -10.233 -17.988 1.00 84.50 101 GLU A CA 1
ATOM 833 C C . GLU A 1 101 ? 26.849 -11.301 -18.999 1.00 84.50 101 GLU A C 1
ATOM 835 O O . GLU A 1 101 ? 27.653 -11.731 -19.832 1.00 84.50 101 GLU A O 1
ATOM 840 N N . TYR A 1 102 ? 25.584 -11.731 -18.945 1.00 84.06 102 TYR A N 1
ATOM 841 C CA . TYR A 1 102 ? 25.135 -12.917 -19.678 1.00 84.06 102 TYR A CA 1
ATOM 842 C C . TYR A 1 102 ? 24.629 -12.617 -21.083 1.00 84.06 102 TYR A C 1
ATOM 844 O O . TYR A 1 102 ? 24.809 -13.436 -21.986 1.00 84.06 102 TYR A O 1
ATOM 852 N N . ILE A 1 103 ? 24.010 -11.456 -21.293 1.00 87.12 103 ILE A N 1
ATOM 853 C CA . ILE A 1 103 ? 23.393 -11.122 -22.575 1.00 87.12 103 ILE A CA 1
ATOM 854 C C . ILE A 1 103 ? 24.456 -10.594 -23.556 1.00 87.12 103 ILE A C 1
ATOM 856 O O . ILE A 1 103 ? 25.265 -9.737 -23.178 1.00 87.12 103 ILE A O 1
ATOM 860 N N . PRO A 1 104 ? 24.475 -11.042 -24.827 1.00 87.44 104 PRO A N 1
ATOM 861 C CA . PRO A 1 104 ? 25.356 -10.492 -25.859 1.00 87.44 104 PRO A CA 1
ATOM 862 C C . PRO A 1 104 ? 25.269 -8.965 -25.946 1.00 87.44 104 PRO A C 1
ATOM 864 O O . PRO A 1 104 ? 24.191 -8.388 -25.817 1.00 87.44 104 PRO A O 1
ATOM 867 N N . LEU A 1 105 ? 26.410 -8.288 -26.109 1.00 88.00 105 LEU A N 1
ATOM 868 C CA . LEU A 1 105 ? 26.446 -6.833 -26.279 1.00 88.00 105 LEU A CA 1
ATOM 869 C C . LEU A 1 105 ? 26.225 -6.511 -27.754 1.00 88.00 105 LEU A C 1
ATOM 871 O O . LEU A 1 105 ? 27.176 -6.346 -28.510 1.00 88.00 105 LEU A O 1
ATOM 875 N N . GLU A 1 106 ? 24.960 -6.456 -28.135 1.00 87.50 106 GLU A N 1
ATOM 876 C CA . GLU A 1 106 ? 24.529 -6.155 -29.490 1.00 87.50 106 GLU A CA 1
ATOM 877 C C . GLU A 1 106 ? 23.463 -5.063 -29.469 1.00 87.50 106 GLU A C 1
ATOM 879 O O . GLU A 1 106 ? 22.597 -5.077 -28.586 1.00 87.50 106 GLU A O 1
ATOM 884 N N . PRO A 1 107 ? 23.504 -4.118 -30.418 1.00 90.00 107 PRO A N 1
ATOM 885 C CA . PRO A 1 107 ? 22.495 -3.079 -30.499 1.00 90.00 107 PRO A CA 1
ATOM 886 C C . PRO A 1 107 ? 21.130 -3.666 -30.866 1.00 90.00 107 PRO A C 1
ATOM 888 O O . PRO A 1 107 ? 21.030 -4.594 -31.662 1.00 90.00 107 PRO A O 1
ATOM 891 N N . GLU A 1 108 ? 20.075 -3.084 -30.297 1.00 89.62 108 GLU A N 1
ATOM 892 C CA . GLU A 1 108 ? 18.680 -3.319 -30.703 1.00 89.62 108 GLU A CA 1
ATOM 893 C C . GLU A 1 108 ? 18.161 -4.769 -30.626 1.00 89.62 108 GLU A C 1
ATOM 895 O O . GLU A 1 108 ? 17.131 -5.091 -31.225 1.00 89.62 108 GLU A O 1
ATOM 900 N N . ILE A 1 109 ? 18.808 -5.639 -29.845 1.00 89.69 109 ILE A N 1
ATOM 901 C CA . ILE A 1 109 ? 18.334 -7.015 -29.617 1.00 89.69 109 ILE A CA 1
ATOM 902 C C . ILE A 1 109 ? 16.992 -7.075 -28.874 1.00 89.69 109 ILE A C 1
ATOM 904 O O . ILE A 1 109 ? 16.259 -8.055 -29.013 1.00 89.69 109 ILE A O 1
ATOM 908 N N . PHE A 1 110 ? 16.645 -6.027 -28.119 1.00 91.56 110 PHE A N 1
ATOM 909 C CA . PHE A 1 110 ? 15.341 -5.870 -27.478 1.00 91.56 110 PHE A CA 1
ATOM 910 C C . PHE A 1 110 ? 14.583 -4.670 -28.035 1.00 91.56 110 PHE A C 1
ATOM 912 O O . PHE A 1 110 ? 15.108 -3.560 -28.142 1.00 91.56 110 PHE A O 1
ATOM 919 N N . ASP A 1 111 ? 13.293 -4.864 -28.303 1.00 94.19 111 ASP A N 1
ATOM 920 C CA . ASP A 1 111 ? 12.415 -3.766 -28.710 1.00 94.19 111 ASP A CA 1
ATOM 921 C C . ASP A 1 111 ? 12.115 -2.807 -27.545 1.00 94.19 111 ASP A C 1
ATOM 923 O O . ASP A 1 111 ? 11.914 -1.612 -27.766 1.00 94.19 111 ASP A O 1
ATOM 927 N N . LEU A 1 112 ? 12.117 -3.316 -26.308 1.00 94.81 112 LEU A N 1
ATOM 928 C CA . LEU A 1 112 ? 11.885 -2.549 -25.087 1.00 94.81 112 LEU A CA 1
ATOM 929 C C . LEU A 1 112 ? 12.689 -3.127 -23.918 1.00 94.81 112 LEU A C 1
ATOM 931 O O . LEU A 1 112 ? 12.583 -4.314 -23.620 1.00 94.81 112 LEU A O 1
ATOM 935 N N . VAL A 1 113 ? 13.419 -2.267 -23.210 1.00 94.00 113 VAL A N 1
ATOM 936 C CA . VAL A 1 113 ? 13.966 -2.561 -21.878 1.00 94.00 113 VAL A CA 1
ATOM 937 C C . VAL A 1 113 ? 13.183 -1.773 -20.837 1.00 94.00 113 VAL A C 1
ATOM 939 O O . VAL A 1 113 ? 13.018 -0.561 -20.968 1.00 94.00 113 VAL A O 1
ATOM 942 N N . ILE A 1 114 ? 12.707 -2.464 -19.803 1.00 95.25 114 ILE A N 1
ATOM 943 C CA . ILE A 1 114 ? 12.037 -1.859 -18.650 1.00 95.25 114 ILE A CA 1
ATOM 944 C C . ILE A 1 114 ? 13.000 -1.929 -17.469 1.00 95.25 114 ILE A C 1
ATOM 946 O O . ILE A 1 114 ? 13.439 -3.017 -17.100 1.00 95.25 114 ILE A O 1
ATOM 950 N N . ILE A 1 115 ? 13.336 -0.779 -16.892 1.00 92.81 115 ILE A N 1
ATOM 951 C CA . ILE A 1 115 ? 14.118 -0.699 -15.657 1.00 92.81 115 ILE A CA 1
ATOM 952 C C . ILE A 1 115 ? 13.161 -0.299 -14.547 1.00 92.81 115 ILE A C 1
ATOM 954 O O . ILE A 1 115 ? 12.728 0.851 -14.497 1.00 92.81 115 ILE A O 1
ATOM 958 N N . ASP A 1 116 ? 12.827 -1.261 -13.695 1.00 90.81 116 ASP A N 1
ATOM 959 C CA . ASP A 1 116 ? 12.056 -1.022 -12.478 1.00 90.81 116 ASP A CA 1
ATOM 960 C C . ASP A 1 116 ? 12.971 -0.592 -11.324 1.00 90.81 116 ASP A C 1
ATOM 962 O O . ASP A 1 116 ? 14.176 -0.860 -11.350 1.00 90.81 116 ASP A O 1
ATOM 966 N N . GLU A 1 117 ? 12.412 0.102 -10.330 1.00 87.38 117 GLU A N 1
ATOM 967 C CA . GLU A 1 117 ? 13.156 0.657 -9.188 1.00 87.38 117 GLU A CA 1
ATOM 968 C C . GLU A 1 117 ? 14.384 1.494 -9.614 1.00 87.38 117 GLU A C 1
ATOM 970 O O . GLU A 1 117 ? 15.451 1.494 -8.993 1.00 87.38 117 GLU A O 1
ATOM 975 N N . ALA A 1 118 ? 14.234 2.247 -10.705 1.00 89.19 118 ALA A N 1
ATOM 976 C CA . ALA A 1 118 ? 15.303 2.981 -11.371 1.00 89.19 118 ALA A CA 1
ATOM 977 C C . ALA A 1 118 ? 15.993 4.051 -10.506 1.00 89.19 118 ALA A C 1
ATOM 979 O O . ALA A 1 118 ? 17.115 4.462 -10.809 1.00 89.19 118 ALA A O 1
ATOM 980 N N . SER A 1 119 ? 15.370 4.507 -9.417 1.00 83.88 119 SER A N 1
ATOM 981 C CA . SER A 1 119 ? 16.025 5.394 -8.446 1.00 83.88 119 SER A CA 1
ATOM 982 C C . SER A 1 119 ? 17.196 4.713 -7.722 1.00 83.88 119 SER A C 1
ATOM 984 O O . SER A 1 119 ? 18.092 5.395 -7.225 1.00 83.88 119 SER A O 1
ATOM 986 N N . GLN A 1 120 ? 17.238 3.377 -7.701 1.00 79.44 120 GLN A N 1
ATOM 987 C CA . GLN A 1 120 ? 18.289 2.585 -7.057 1.00 79.44 120 GLN A CA 1
ATOM 988 C C . GLN A 1 120 ? 19.416 2.157 -8.008 1.00 79.44 120 GLN A C 1
ATOM 990 O O . GLN A 1 120 ? 20.458 1.679 -7.556 1.00 79.44 120 GLN A O 1
ATOM 995 N N . VAL A 1 121 ? 19.226 2.301 -9.320 1.00 83.56 121 VAL A N 1
ATOM 996 C CA . VAL A 1 121 ? 20.176 1.825 -10.331 1.00 83.56 121 VAL A CA 1
ATOM 997 C C . VAL A 1 121 ? 21.065 2.980 -10.776 1.00 83.56 121 VAL A C 1
ATOM 999 O O . VAL A 1 121 ? 20.573 4.045 -11.149 1.00 83.56 121 VAL A O 1
ATOM 1002 N N . SER A 1 122 ? 22.385 2.784 -10.756 1.00 85.06 122 SER A N 1
ATOM 1003 C CA . SER A 1 122 ? 23.318 3.795 -11.263 1.00 85.06 122 SER A CA 1
ATOM 1004 C C . SER A 1 122 ? 23.368 3.795 -12.790 1.00 85.06 122 SER A C 1
ATOM 1006 O O . SER A 1 122 ? 23.116 2.774 -13.435 1.00 85.06 122 SER A O 1
ATOM 1008 N N . ILE A 1 123 ? 23.781 4.920 -13.380 1.00 86.25 123 ILE A N 1
ATOM 1009 C CA . ILE A 1 123 ? 23.978 5.013 -14.835 1.00 86.25 123 ILE A CA 1
ATOM 1010 C C . ILE A 1 123 ? 24.928 3.916 -15.327 1.00 86.25 123 ILE A C 1
ATOM 1012 O O . ILE A 1 123 ? 24.615 3.229 -16.292 1.00 86.25 123 ILE A O 1
ATOM 1016 N N . ALA A 1 124 ? 26.040 3.688 -14.624 1.00 83.19 124 ALA A N 1
ATOM 1017 C CA . ALA A 1 124 ? 27.031 2.679 -14.997 1.00 83.19 124 ALA A CA 1
ATOM 1018 C C . ALA A 1 124 ? 26.456 1.252 -15.033 1.00 83.19 124 ALA A C 1
ATOM 1020 O O . ALA A 1 124 ? 26.830 0.460 -15.894 1.00 83.19 124 ALA A O 1
ATOM 1021 N N . GLN A 1 125 ? 25.534 0.927 -14.122 1.00 86.50 125 GLN A N 1
ATOM 1022 C CA . GLN A 1 125 ? 24.872 -0.378 -14.096 1.00 86.50 125 GLN A CA 1
ATOM 1023 C C . GLN A 1 125 ? 23.846 -0.516 -15.221 1.00 86.50 125 GLN A C 1
ATOM 1025 O O . GLN A 1 125 ? 23.769 -1.569 -15.844 1.00 86.50 125 GLN A O 1
ATOM 1030 N N . ALA A 1 126 ? 23.076 0.539 -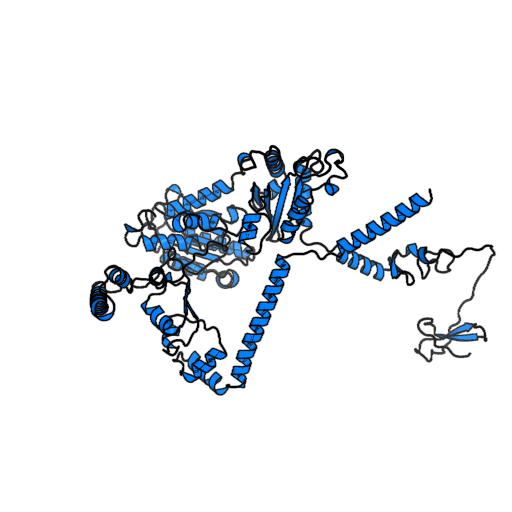15.496 1.00 89.19 126 ALA A N 1
ATOM 1031 C CA . ALA A 1 126 ? 22.039 0.518 -16.524 1.00 89.19 126 ALA A CA 1
ATOM 1032 C C . ALA A 1 126 ? 22.594 0.618 -17.953 1.00 89.19 126 ALA A C 1
ATOM 1034 O O . ALA A 1 126 ? 21.970 0.110 -18.881 1.00 89.19 126 ALA A O 1
ATOM 1035 N N . PHE A 1 127 ? 23.755 1.252 -18.146 1.00 88.81 127 PHE A N 1
ATOM 1036 C CA . PHE A 1 127 ? 24.290 1.593 -19.467 1.00 88.81 127 PHE A CA 1
ATOM 1037 C C . PHE A 1 127 ? 24.362 0.407 -20.444 1.00 88.81 127 PHE A C 1
ATOM 1039 O O . PHE A 1 127 ? 23.875 0.549 -21.567 1.00 88.81 127 PHE A O 1
ATOM 1046 N N . PRO A 1 128 ? 24.847 -0.789 -20.049 1.00 89.69 128 PRO A N 1
ATOM 1047 C CA . PRO A 1 128 ? 24.844 -1.945 -20.940 1.00 89.69 128 PRO A CA 1
ATOM 1048 C C . PRO A 1 128 ? 23.431 -2.344 -21.402 1.00 89.69 128 PRO A C 1
ATOM 1050 O O . PRO A 1 128 ? 23.270 -2.835 -22.518 1.00 89.69 128 PRO A O 1
ATOM 1053 N N . ALA A 1 129 ? 22.403 -2.156 -20.572 1.00 90.50 129 ALA A N 1
ATOM 1054 C CA . ALA A 1 129 ? 21.019 -2.438 -20.949 1.00 90.50 129 ALA A CA 1
ATOM 1055 C C . ALA A 1 129 ? 20.467 -1.432 -21.958 1.00 90.50 129 ALA A C 1
ATOM 1057 O O . ALA A 1 129 ? 19.798 -1.839 -22.905 1.00 90.50 129 ALA A O 1
ATOM 1058 N N . LEU A 1 130 ? 20.830 -0.156 -21.820 1.00 90.69 130 LEU A N 1
ATOM 1059 C CA . LEU A 1 130 ? 20.427 0.892 -22.759 1.00 90.69 130 LEU A CA 1
ATOM 1060 C C . LEU A 1 130 ? 20.972 0.641 -24.169 1.00 90.69 130 LEU A C 1
ATOM 1062 O O . LEU A 1 130 ? 20.250 0.822 -25.141 1.00 90.69 130 LEU A O 1
ATOM 1066 N N . LEU A 1 131 ? 22.221 0.176 -24.282 1.00 91.69 131 LEU A N 1
ATOM 1067 C CA . LEU A 1 131 ? 22.860 -0.091 -25.577 1.00 91.69 131 LEU A CA 1
ATOM 1068 C C . LEU A 1 131 ? 22.191 -1.224 -26.370 1.00 91.69 131 LEU A C 1
ATOM 1070 O O . LEU A 1 131 ? 22.365 -1.297 -27.580 1.00 91.69 131 LEU A O 1
ATOM 1074 N N . ARG A 1 132 ? 21.441 -2.105 -25.701 1.00 91.31 132 ARG A N 1
ATOM 1075 C CA . ARG A 1 132 ? 20.812 -3.297 -26.294 1.00 91.31 132 ARG A CA 1
ATOM 1076 C C . ARG A 1 132 ? 19.355 -3.080 -26.711 1.00 91.31 132 ARG A C 1
ATOM 1078 O O . ARG A 1 132 ? 18.725 -4.008 -27.216 1.00 91.31 132 ARG A O 1
ATOM 1085 N N . ALA A 1 133 ? 18.800 -1.893 -26.472 1.00 93.12 133 ALA A N 1
ATOM 1086 C CA . ALA A 1 133 ? 17.368 -1.642 -26.581 1.00 93.12 133 ALA A CA 1
ATOM 1087 C C . ALA A 1 133 ? 17.037 -0.564 -27.616 1.00 93.12 133 ALA A C 1
ATOM 1089 O O . ALA A 1 133 ? 17.688 0.476 -27.662 1.00 93.12 133 ALA A O 1
ATOM 1090 N N . LYS A 1 134 ? 15.959 -0.766 -28.382 1.00 94.12 134 LYS A N 1
ATOM 1091 C CA . LYS A 1 134 ? 15.386 0.288 -29.243 1.00 94.12 134 LYS A CA 1
ATOM 1092 C C . LYS A 1 134 ? 14.630 1.341 -28.437 1.00 94.12 134 LYS A C 1
ATOM 1094 O O . LYS A 1 134 ? 14.632 2.522 -28.777 1.00 94.12 134 LYS A O 1
ATOM 1099 N N . LYS A 1 135 ? 13.932 0.906 -27.385 1.00 94.25 135 LYS A N 1
ATOM 1100 C CA . LYS A 1 135 ? 13.163 1.759 -26.473 1.00 94.25 135 LYS A CA 1
ATOM 1101 C C . LYS A 1 135 ? 13.479 1.398 -25.035 1.00 94.25 135 LYS A C 1
ATOM 1103 O O . LYS A 1 135 ? 13.756 0.243 -24.716 1.00 94.25 135 LYS A O 1
ATOM 1108 N N . VAL A 1 136 ? 13.377 2.391 -24.163 1.00 93.50 136 VAL A N 1
ATOM 1109 C CA . VAL A 1 136 ? 13.627 2.230 -22.734 1.00 93.50 136 VAL A CA 1
ATOM 1110 C C . VAL A 1 136 ? 12.461 2.831 -21.964 1.00 93.50 136 VAL A C 1
ATOM 1112 O O . VAL A 1 136 ? 12.061 3.964 -22.225 1.00 93.50 136 VAL A O 1
ATOM 1115 N N . LEU A 1 137 ? 11.918 2.064 -21.024 1.00 94.88 137 LEU A N 1
ATOM 1116 C CA . LEU A 1 137 ? 10.937 2.515 -20.048 1.00 94.88 137 LEU A CA 1
ATOM 1117 C C . LEU A 1 137 ? 11.592 2.501 -18.670 1.00 94.88 137 LEU A C 1
ATOM 1119 O O . LEU A 1 137 ? 12.064 1.466 -18.206 1.00 94.88 137 LEU A O 1
ATOM 1123 N N . ILE A 1 138 ? 11.617 3.660 -18.026 1.00 93.25 138 ILE A N 1
ATOM 1124 C CA . ILE A 1 138 ? 12.196 3.841 -16.699 1.00 93.25 138 ILE A CA 1
ATOM 1125 C C . ILE A 1 138 ? 11.049 3.989 -15.702 1.00 93.25 138 ILE A C 1
ATOM 1127 O O . ILE A 1 138 ? 10.227 4.892 -15.847 1.00 93.25 138 ILE A O 1
ATOM 1131 N N . LEU A 1 139 ? 10.991 3.102 -14.711 1.00 93.00 139 LEU A N 1
ATOM 1132 C CA . LEU A 1 139 ? 10.000 3.114 -13.640 1.00 93.00 139 LEU A CA 1
ATOM 1133 C C . LEU A 1 139 ? 10.718 3.291 -12.303 1.00 93.00 139 LEU A C 1
ATOM 1135 O O . LEU A 1 139 ? 11.712 2.628 -12.020 1.00 93.00 139 LEU A O 1
ATOM 1139 N N . GLY A 1 140 ? 10.237 4.213 -11.481 1.00 89.62 140 GLY A N 1
ATOM 1140 C CA . GLY A 1 140 ? 10.804 4.460 -10.164 1.00 89.62 140 GLY A CA 1
ATOM 1141 C C . GLY A 1 140 ? 10.208 5.697 -9.514 1.00 89.62 140 GLY A C 1
ATOM 1142 O O . GLY A 1 140 ? 9.427 6.428 -10.122 1.00 89.62 140 GLY A O 1
ATOM 1143 N N . ASP A 1 141 ? 10.606 5.931 -8.270 1.00 87.44 141 ASP A N 1
ATOM 1144 C CA . ASP A 1 141 ? 10.142 7.051 -7.461 1.00 87.44 141 ASP A CA 1
ATOM 1145 C C . ASP A 1 141 ? 11.347 7.799 -6.877 1.00 87.44 141 ASP A C 1
ATOM 1147 O O . ASP A 1 141 ? 12.178 7.219 -6.174 1.00 87.44 141 ASP A O 1
ATOM 1151 N N . ASN A 1 142 ? 11.450 9.094 -7.181 1.00 80.69 142 ASN A N 1
ATOM 1152 C CA . ASN A 1 142 ? 12.539 9.958 -6.719 1.00 80.69 142 ASN A CA 1
ATOM 1153 C C . ASN A 1 142 ? 12.370 10.411 -5.255 1.00 80.69 142 ASN A C 1
ATOM 1155 O O . ASN A 1 142 ? 13.322 10.916 -4.649 1.00 80.69 142 ASN A O 1
ATOM 1159 N N . LYS A 1 143 ? 11.175 10.225 -4.679 1.00 81.31 143 LYS A N 1
ATOM 1160 C CA . LYS A 1 143 ? 10.874 10.433 -3.257 1.00 81.31 143 LYS A CA 1
ATOM 1161 C C . LYS A 1 143 ? 11.147 9.187 -2.414 1.00 81.31 143 LYS A C 1
ATOM 1163 O O . LYS A 1 143 ? 11.055 9.260 -1.189 1.00 81.31 143 LYS A O 1
ATOM 1168 N N . GLN A 1 144 ? 11.486 8.060 -3.041 1.00 76.62 144 GLN A N 1
ATOM 1169 C CA . GLN A 1 144 ? 11.943 6.843 -2.370 1.00 76.62 144 GLN A CA 1
ATOM 1170 C C . GLN A 1 144 ? 13.466 6.701 -2.460 1.00 76.62 144 GLN A C 1
ATOM 1172 O O . GLN A 1 144 ? 14.137 7.450 -3.169 1.00 76.62 144 GLN A O 1
ATOM 1177 N N . PHE A 1 145 ? 14.014 5.778 -1.672 1.00 68.00 145 PHE A N 1
ATOM 1178 C CA . PHE A 1 145 ? 15.446 5.659 -1.409 1.00 68.00 145 PHE A CA 1
ATOM 1179 C C . PHE A 1 145 ? 16.264 5.475 -2.697 1.00 68.00 145 PHE A C 1
ATOM 1181 O O . PHE A 1 145 ? 16.028 4.538 -3.465 1.00 68.00 145 PHE A O 1
ATOM 1188 N N . SER A 1 146 ? 17.247 6.353 -2.925 1.00 64.56 146 SER A N 1
ATOM 1189 C CA . SER A 1 146 ? 18.199 6.223 -4.033 1.00 64.56 146 SER A CA 1
ATOM 1190 C C . SER A 1 146 ? 19.485 5.543 -3.558 1.00 64.56 146 SER A C 1
ATOM 1192 O O . SER A 1 146 ? 20.398 6.194 -3.052 1.00 64.56 146 SER A O 1
ATOM 1194 N N . ASN A 1 147 ? 19.574 4.220 -3.710 1.00 57.59 147 ASN A N 1
ATOM 1195 C CA . ASN A 1 147 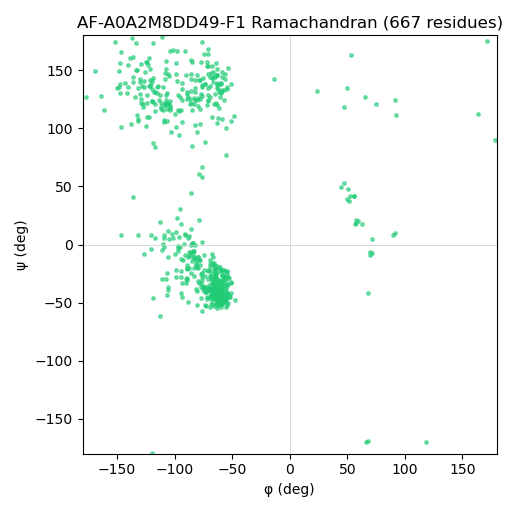? 20.712 3.421 -3.237 1.00 57.59 147 ASN A CA 1
ATOM 1196 C C . ASN A 1 147 ? 21.875 3.351 -4.242 1.00 57.59 147 ASN A C 1
ATOM 1198 O O . ASN A 1 147 ? 22.450 2.287 -4.496 1.00 57.59 147 ASN A O 1
ATOM 1202 N N . VAL A 1 148 ? 22.246 4.482 -4.841 1.00 56.25 148 VAL A N 1
ATOM 1203 C CA . VAL A 1 148 ? 23.417 4.523 -5.717 1.00 56.25 148 VAL A CA 1
ATOM 1204 C C . VAL A 1 148 ? 24.656 4.447 -4.825 1.00 56.25 148 VAL A C 1
ATOM 1206 O O . VAL A 1 148 ? 25.155 5.474 -4.373 1.00 56.25 148 VAL A O 1
ATOM 1209 N N . LYS A 1 149 ? 25.115 3.222 -4.517 1.00 53.97 149 LYS A N 1
ATOM 1210 C CA . LYS A 1 149 ? 26.263 2.890 -3.644 1.00 53.97 149 LYS A CA 1
ATOM 1211 C C . LYS A 1 149 ? 27.553 3.581 -4.107 1.00 53.97 149 LYS A C 1
ATOM 1213 O O . LYS A 1 149 ? 28.420 2.973 -4.723 1.00 53.97 149 LYS A O 1
ATOM 1218 N N . THR A 1 150 ? 27.669 4.868 -3.816 1.00 51.78 150 THR A N 1
ATOM 1219 C CA . THR A 1 150 ? 28.771 5.745 -4.234 1.00 51.78 150 THR A CA 1
ATOM 1220 C C . THR A 1 150 ? 29.334 6.558 -3.079 1.00 51.78 150 THR A C 1
ATOM 1222 O O . THR A 1 150 ? 30.224 7.377 -3.290 1.00 51.78 150 THR A O 1
ATOM 1225 N N . ALA A 1 151 ? 28.901 6.269 -1.846 1.00 47.62 151 ALA A N 1
ATOM 1226 C CA . ALA A 1 151 ? 29.478 6.825 -0.622 1.00 47.62 151 ALA A CA 1
ATOM 1227 C C . ALA A 1 151 ? 31.000 6.584 -0.518 1.00 47.62 151 ALA A C 1
ATOM 1229 O O . ALA A 1 151 ? 31.707 7.375 0.091 1.00 47.62 151 ALA A O 1
ATOM 1230 N N . GLN A 1 152 ? 31.517 5.530 -1.161 1.00 46.81 152 GLN A N 1
ATOM 1231 C CA . GLN A 1 152 ? 32.947 5.195 -1.195 1.00 46.81 152 GLN A CA 1
ATOM 1232 C C . GLN A 1 152 ? 33.689 5.686 -2.446 1.00 46.81 152 GLN A C 1
ATOM 1234 O O . GLN A 1 152 ? 34.888 5.444 -2.579 1.00 46.81 152 GLN A O 1
ATOM 1239 N N . ALA A 1 153 ? 33.011 6.335 -3.395 1.00 55.34 153 ALA A N 1
ATOM 1240 C CA . ALA A 1 153 ? 33.694 6.800 -4.590 1.00 55.34 153 ALA A CA 1
ATOM 1241 C C . ALA A 1 153 ? 34.621 7.969 -4.241 1.00 55.34 153 ALA A C 1
ATOM 1243 O O . ALA A 1 153 ? 34.170 8.989 -3.716 1.00 55.34 153 ALA A O 1
ATOM 1244 N N . ARG A 1 154 ? 35.915 7.828 -4.552 1.00 58.41 154 ARG A N 1
ATOM 1245 C CA . ARG A 1 154 ? 36.918 8.874 -4.328 1.00 58.41 154 ARG A CA 1
ATOM 1246 C C . ARG A 1 154 ? 36.520 10.131 -5.096 1.00 58.41 154 ARG A C 1
ATOM 1248 O O . ARG A 1 154 ? 36.599 10.180 -6.323 1.00 58.41 154 ARG A O 1
ATOM 1255 N N . THR A 1 155 ? 36.087 11.150 -4.357 1.00 65.25 155 THR A N 1
ATOM 1256 C CA . THR A 1 155 ? 35.576 12.416 -4.900 1.00 65.25 155 THR A CA 1
ATOM 1257 C C . THR A 1 155 ? 36.557 13.065 -5.882 1.00 65.25 155 THR A C 1
ATOM 1259 O O . THR A 1 155 ? 36.128 13.650 -6.873 1.00 65.25 155 THR A O 1
ATOM 1262 N N . GLU A 1 156 ? 37.864 12.926 -5.651 1.00 68.81 156 GLU A N 1
ATOM 1263 C CA . GLU A 1 156 ? 38.914 13.472 -6.520 1.00 68.81 156 GLU A CA 1
ATOM 1264 C C . GLU A 1 156 ? 39.046 12.736 -7.860 1.00 68.81 156 GLU A C 1
ATOM 1266 O O . GLU A 1 156 ? 39.088 13.380 -8.909 1.00 68.81 156 GLU A O 1
ATOM 1271 N N . GLU A 1 157 ? 39.044 11.399 -7.859 1.00 75.12 157 GLU A N 1
ATOM 1272 C CA . GLU A 1 157 ? 39.090 10.607 -9.097 1.00 75.12 157 GLU A CA 1
ATOM 1273 C C . GLU A 1 157 ? 37.847 10.867 -9.956 1.00 75.12 157 GLU A C 1
ATOM 1275 O O . GLU A 1 157 ? 37.961 11.084 -11.162 1.00 75.12 157 GLU A O 1
ATOM 1280 N N . ASN A 1 158 ? 36.665 10.939 -9.333 1.00 76.44 158 ASN A N 1
ATOM 1281 C CA . ASN A 1 158 ? 35.423 11.251 -10.041 1.00 76.44 158 ASN A CA 1
ATOM 1282 C C . ASN A 1 158 ? 35.468 12.647 -10.689 1.00 76.44 158 ASN A C 1
ATOM 1284 O O . ASN A 1 158 ? 35.082 12.799 -11.846 1.00 76.44 158 ASN A O 1
ATOM 1288 N N . LYS A 1 159 ? 35.995 13.662 -9.985 1.00 78.81 159 LYS A N 1
ATOM 1289 C CA . LYS A 1 159 ? 36.186 15.011 -10.549 1.00 78.81 159 LYS A CA 1
ATOM 1290 C C . LYS A 1 159 ? 37.124 14.998 -11.758 1.00 78.81 159 LYS A C 1
ATOM 1292 O O . LYS A 1 159 ? 36.832 15.656 -12.752 1.00 78.81 159 LYS A O 1
ATOM 1297 N N . LYS A 1 160 ? 38.214 14.224 -11.704 1.00 84.69 160 LYS A N 1
ATOM 1298 C CA . LYS A 1 160 ? 39.152 14.085 -12.828 1.00 84.69 160 LYS A CA 1
ATOM 1299 C C . LYS A 1 160 ? 38.474 13.491 -14.067 1.00 84.69 160 LYS A C 1
ATOM 1301 O O . LYS A 1 160 ? 38.632 14.039 -15.156 1.00 84.69 160 LYS A O 1
ATOM 1306 N N . TYR A 1 161 ? 37.712 12.406 -13.913 1.00 83.50 161 TYR A N 1
ATOM 1307 C CA . TYR A 1 161 ? 36.988 11.792 -15.033 1.00 83.50 161 TYR A CA 1
ATOM 1308 C C . TYR A 1 161 ? 35.906 12.713 -15.606 1.00 83.50 161 TYR A C 1
ATOM 1310 O O . TYR A 1 161 ? 35.781 12.805 -16.825 1.00 83.50 161 TYR A O 1
ATOM 1318 N N . LEU A 1 162 ? 35.170 13.438 -14.756 1.00 83.00 162 LEU A N 1
ATOM 1319 C CA . LEU A 1 162 ? 34.178 14.419 -15.209 1.00 83.00 162 LEU A CA 1
ATOM 1320 C C . LEU A 1 162 ? 34.819 15.561 -16.008 1.00 83.00 162 LEU A C 1
ATOM 1322 O O . LEU A 1 162 ? 34.289 15.926 -17.052 1.00 83.00 162 LEU A O 1
ATOM 1326 N N . GLY A 1 163 ? 35.988 16.060 -15.591 1.00 86.31 163 GLY A N 1
ATOM 1327 C CA . GLY A 1 163 ? 36.728 17.067 -16.360 1.00 86.31 163 GLY A CA 1
ATOM 1328 C C . GLY A 1 163 ? 37.146 16.561 -17.746 1.00 86.31 163 GLY A C 1
ATOM 1329 O O . GLY A 1 163 ? 36.942 17.243 -18.747 1.00 86.31 163 GLY A O 1
ATOM 1330 N N . GLN A 1 164 ? 37.644 15.322 -17.834 1.00 88.75 164 GLN A N 1
ATOM 1331 C CA . GLN A 1 164 ? 37.977 14.694 -19.123 1.00 88.75 164 GLN A CA 1
ATOM 1332 C C . GLN A 1 164 ? 36.745 14.508 -20.021 1.00 88.75 164 GLN A C 1
ATOM 1334 O O . GLN A 1 164 ? 36.817 14.709 -21.236 1.00 88.75 164 GLN A O 1
ATOM 1339 N N . LEU A 1 165 ? 35.615 14.121 -19.426 1.00 87.25 165 LEU A N 1
ATOM 1340 C CA . LEU A 1 165 ? 34.339 13.961 -20.115 1.00 87.25 165 LEU A CA 1
ATOM 1341 C C . LEU A 1 165 ? 33.847 15.304 -20.675 1.00 87.25 165 LEU A C 1
ATOM 1343 O O . LEU A 1 165 ? 33.451 15.374 -21.837 1.00 87.25 165 LEU A O 1
ATOM 1347 N N . GLU A 1 166 ? 33.918 16.370 -19.877 1.00 88.31 166 GLU A N 1
ATOM 1348 C CA . GLU A 1 166 ? 33.539 17.727 -20.272 1.00 88.31 166 GLU A CA 1
ATOM 1349 C C . GLU A 1 166 ? 34.409 18.256 -21.417 1.00 88.31 166 GLU A C 1
ATOM 1351 O O . GLU A 1 166 ? 33.883 18.760 -22.414 1.00 88.31 166 GLU A O 1
ATOM 1356 N N . ASP A 1 167 ? 35.728 18.071 -21.332 1.00 89.69 167 ASP A N 1
ATOM 1357 C CA . ASP A 1 167 ? 36.660 18.443 -22.399 1.00 89.69 167 ASP A CA 1
ATOM 1358 C C . ASP A 1 167 ? 36.361 17.699 -23.704 1.00 89.69 167 ASP A C 1
ATOM 1360 O O . ASP A 1 167 ? 36.372 18.293 -24.787 1.00 89.69 167 ASP A O 1
ATOM 1364 N N . CYS A 1 168 ? 36.075 16.397 -23.618 1.00 90.31 168 CYS A N 1
ATOM 1365 C CA . CYS A 1 168 ? 35.702 15.589 -24.773 1.00 90.31 168 CYS A CA 1
ATOM 1366 C C . CYS A 1 168 ? 34.379 16.073 -25.383 1.00 90.31 168 CYS A C 1
ATOM 1368 O O . CYS A 1 168 ? 34.298 16.293 -26.594 1.00 90.31 168 CYS A O 1
ATOM 1370 N N . PHE A 1 169 ? 33.366 16.323 -24.551 1.00 89.25 169 PHE A N 1
ATOM 1371 C CA . PHE A 1 169 ? 32.048 16.784 -24.978 1.00 89.25 169 PHE A CA 1
ATOM 1372 C C . PHE A 1 169 ? 32.108 18.153 -25.670 1.00 89.25 169 PHE A C 1
ATOM 1374 O O . PHE A 1 169 ? 31.521 18.330 -26.740 1.00 89.25 169 PHE A O 1
ATOM 1381 N N . LYS A 1 170 ? 32.892 19.097 -25.129 1.00 89.50 170 LYS A N 1
ATOM 1382 C CA . LYS A 1 170 ? 33.143 20.418 -25.739 1.00 89.50 170 LYS A CA 1
ATOM 1383 C C . LYS A 1 170 ? 33.856 20.335 -27.088 1.00 89.50 170 LYS A C 1
ATOM 1385 O O . LYS A 1 170 ? 33.688 21.228 -27.925 1.00 89.50 170 LYS A O 1
ATOM 1390 N N . LYS A 1 171 ? 34.680 19.302 -27.292 1.00 91.31 171 LYS A N 1
ATOM 1391 C CA . LYS A 1 171 ? 35.401 19.060 -28.551 1.00 91.31 171 LYS A CA 1
ATOM 1392 C C . LYS A 1 171 ? 34.534 18.373 -29.606 1.00 91.31 171 LYS A C 1
ATOM 1394 O O . LYS A 1 171 ? 34.668 18.710 -30.775 1.00 91.31 171 LYS A O 1
ATOM 1399 N N . THR A 1 172 ? 33.681 17.428 -29.210 1.00 91.25 172 THR A N 1
ATOM 1400 C CA . THR A 1 172 ? 33.007 16.503 -30.145 1.00 91.25 172 THR A CA 1
ATOM 1401 C C . THR A 1 172 ? 31.501 16.705 -30.289 1.00 91.25 172 THR A C 1
ATOM 1403 O O . THR A 1 172 ? 30.970 16.425 -31.357 1.00 91.25 172 THR A O 1
ATOM 1406 N N . ILE A 1 173 ? 30.804 17.191 -29.257 1.00 88.44 173 ILE A N 1
ATOM 1407 C CA . ILE A 1 173 ? 29.334 17.258 -29.235 1.00 88.44 173 ILE A CA 1
ATOM 1408 C C . ILE A 1 173 ? 28.839 18.707 -29.262 1.00 88.44 173 ILE A C 1
ATOM 1410 O O . ILE A 1 173 ? 28.080 19.092 -30.151 1.00 88.44 173 ILE A O 1
ATOM 1414 N N . SER A 1 174 ? 29.188 19.516 -28.255 1.00 87.69 174 SER A N 1
ATOM 1415 C CA . SER A 1 174 ? 28.687 20.890 -28.135 1.00 87.69 174 SER A CA 1
ATOM 1416 C C . SER A 1 174 ? 29.425 21.693 -27.066 1.00 87.69 174 SER A C 1
ATOM 1418 O O . SER A 1 174 ? 29.821 21.154 -26.038 1.00 87.69 174 SER A O 1
ATOM 1420 N N . ARG A 1 175 ? 29.537 23.009 -27.278 1.00 88.62 175 ARG A N 1
ATOM 1421 C CA . ARG A 1 175 ? 30.044 23.980 -26.289 1.00 88.62 175 ARG A CA 1
ATOM 1422 C C . ARG A 1 175 ? 28.935 24.771 -25.590 1.00 88.62 175 ARG A C 1
ATOM 1424 O O . ARG A 1 175 ? 29.225 25.711 -24.861 1.00 88.62 175 ARG A O 1
ATOM 1431 N N . ASP A 1 176 ? 27.680 24.423 -25.851 1.00 89.25 176 ASP A N 1
ATOM 1432 C CA . ASP A 1 176 ? 26.527 25.084 -25.251 1.00 89.25 176 ASP A CA 1
ATOM 1433 C C . ASP A 1 176 ? 26.492 24.870 -23.729 1.00 89.25 176 ASP A C 1
ATOM 1435 O O . ASP A 1 176 ? 26.584 23.736 -23.250 1.00 89.25 176 ASP A O 1
ATOM 1439 N N . ALA A 1 177 ? 26.336 25.960 -22.974 1.00 84.88 177 ALA A N 1
ATOM 1440 C CA . ALA A 1 177 ? 26.380 25.935 -21.515 1.00 84.88 177 ALA A CA 1
ATOM 1441 C C . ALA A 1 177 ? 25.272 25.053 -20.918 1.00 84.88 177 ALA A C 1
ATOM 1443 O O . ALA A 1 177 ? 25.528 24.300 -19.983 1.00 84.88 177 ALA A O 1
ATOM 1444 N N . VAL A 1 178 ? 24.063 25.068 -21.494 1.00 83.69 178 VAL A N 1
ATOM 1445 C CA . VAL A 1 178 ? 22.932 24.267 -20.999 1.00 83.69 178 VAL A CA 1
ATOM 1446 C C . VAL A 1 178 ? 23.210 22.773 -21.170 1.00 83.69 178 VAL A C 1
ATOM 1448 O O . VAL A 1 178 ? 22.936 21.980 -20.268 1.00 83.69 178 VAL A O 1
ATOM 1451 N N . LYS A 1 179 ? 23.795 22.365 -22.302 1.00 83.31 179 LYS A N 1
ATOM 1452 C CA . LYS A 1 179 ? 24.201 20.968 -22.529 1.00 83.31 179 LYS A CA 1
ATOM 1453 C C . LYS A 1 179 ? 25.348 20.526 -21.618 1.00 83.31 179 LYS A C 1
ATOM 1455 O O . LYS A 1 179 ? 25.353 19.371 -21.200 1.00 83.31 179 LYS A O 1
ATOM 1460 N N . ILE A 1 180 ? 26.271 21.424 -21.277 1.00 83.69 180 ILE A N 1
ATOM 1461 C CA . ILE A 1 180 ? 27.358 21.140 -20.327 1.00 83.69 180 ILE A CA 1
ATOM 1462 C C . ILE A 1 180 ? 26.802 20.931 -18.912 1.00 83.69 180 ILE A C 1
ATOM 1464 O O . ILE A 1 180 ? 27.147 19.941 -18.278 1.00 83.69 180 ILE A O 1
ATOM 1468 N N . VAL A 1 181 ? 25.852 21.754 -18.452 1.00 81.50 181 VAL A N 1
ATOM 1469 C CA . VAL A 1 181 ? 25.184 21.522 -17.153 1.00 81.50 181 VAL A CA 1
ATOM 1470 C C . VAL A 1 181 ? 24.456 20.170 -17.127 1.00 81.50 181 VAL A C 1
ATOM 1472 O O . VAL A 1 181 ? 24.464 19.465 -16.120 1.00 81.50 181 VAL A O 1
ATOM 1475 N N . LYS A 1 182 ? 23.856 19.743 -18.247 1.00 80.31 182 LYS A N 1
ATOM 1476 C CA . LYS A 1 182 ? 23.266 18.394 -18.344 1.00 80.31 182 LYS A CA 1
ATOM 1477 C C . LYS A 1 182 ? 24.317 17.285 -18.245 1.00 80.31 182 LYS A C 1
ATOM 1479 O O . LYS A 1 182 ? 24.022 16.233 -17.681 1.00 80.31 182 LYS A O 1
ATOM 1484 N N . LEU A 1 183 ? 25.526 17.506 -18.761 1.00 82.38 183 LEU A N 1
ATOM 1485 C CA . LEU A 1 183 ? 26.627 16.545 -18.694 1.00 82.38 183 LEU A CA 1
ATOM 1486 C C . LEU A 1 183 ? 27.088 16.289 -17.254 1.00 82.38 183 LEU A C 1
ATOM 1488 O O . LEU A 1 183 ? 27.447 15.161 -16.935 1.00 82.38 183 LEU A O 1
ATOM 1492 N N . GLU A 1 184 ? 27.005 17.280 -16.364 1.00 78.19 184 GLU A N 1
ATOM 1493 C CA . GLU A 1 184 ? 27.325 17.104 -14.937 1.00 78.19 184 GLU A CA 1
ATOM 1494 C C . GLU A 1 184 ? 26.463 16.024 -14.261 1.00 78.19 184 GLU A C 1
ATOM 1496 O O . GLU A 1 184 ? 26.858 15.452 -13.242 1.00 78.19 184 GLU A O 1
ATOM 1501 N N . ARG A 1 185 ? 25.290 15.707 -14.834 1.00 77.50 185 ARG A N 1
ATOM 1502 C CA . ARG A 1 185 ? 24.409 14.614 -14.389 1.00 77.50 185 ARG A CA 1
ATOM 1503 C C . ARG A 1 185 ? 24.856 13.238 -14.874 1.00 77.50 185 ARG A C 1
ATOM 1505 O O . ARG A 1 185 ? 24.348 12.240 -14.371 1.00 77.50 185 ARG A O 1
ATOM 1512 N N . PHE A 1 186 ? 25.816 13.152 -15.793 1.00 80.69 186 PHE A N 1
ATOM 1513 C CA . PHE A 1 186 ? 26.503 11.908 -16.142 1.00 80.69 186 PHE A CA 1
ATOM 1514 C C . PHE A 1 186 ? 27.526 11.554 -15.050 1.00 80.69 186 PHE A C 1
ATOM 1516 O O . PHE A 1 186 ? 28.732 11.468 -15.268 1.00 80.69 186 PHE A O 1
ATOM 1523 N N . ASN A 1 187 ? 27.020 11.407 -13.829 1.00 77.75 187 ASN A N 1
ATOM 1524 C CA . ASN A 1 187 ? 27.791 11.216 -12.615 1.00 77.75 187 ASN A CA 1
ATOM 1525 C C . ASN A 1 187 ? 27.427 9.869 -12.002 1.00 77.75 187 ASN A C 1
ATOM 1527 O O . ASN A 1 187 ? 26.268 9.457 -11.995 1.00 77.75 187 ASN A O 1
ATOM 1531 N N . ILE A 1 188 ? 28.418 9.202 -11.424 1.00 75.25 188 ILE A N 1
ATOM 1532 C CA . ILE A 1 188 ? 28.228 7.922 -10.746 1.00 75.25 188 ILE A CA 1
ATOM 1533 C C . ILE A 1 188 ? 27.209 8.006 -9.607 1.00 75.25 188 ILE A C 1
ATOM 1535 O O . ILE A 1 188 ? 26.593 6.991 -9.311 1.00 75.25 188 ILE A O 1
ATOM 1539 N N . LYS A 1 189 ? 27.033 9.185 -8.987 1.00 73.25 189 LYS A N 1
ATOM 1540 C CA . LYS A 1 189 ? 26.086 9.434 -7.885 1.00 73.25 189 LYS A CA 1
ATOM 1541 C C . LYS A 1 189 ? 24.643 9.635 -8.359 1.00 73.25 189 LYS A C 1
ATOM 1543 O O . LYS A 1 189 ? 23.733 9.687 -7.540 1.00 73.25 189 LYS A O 1
ATOM 1548 N N . THR A 1 190 ? 24.429 9.793 -9.663 1.00 78.62 190 THR A N 1
ATOM 1549 C CA . THR A 1 190 ? 23.110 10.037 -10.245 1.00 78.62 190 THR A CA 1
ATOM 1550 C C . THR A 1 190 ? 22.431 8.707 -10.570 1.00 78.62 190 THR A C 1
ATOM 1552 O O . THR A 1 190 ? 23.036 7.810 -11.163 1.00 78.62 190 THR A O 1
ATOM 1555 N N . SER A 1 191 ? 21.171 8.567 -10.151 1.00 85.62 191 SER A N 1
ATOM 1556 C CA . SER A 1 191 ? 20.347 7.408 -10.500 1.00 85.62 191 SER A CA 1
ATOM 1557 C C . SER A 1 191 ? 19.939 7.459 -11.972 1.00 85.62 191 SER A C 1
ATOM 1559 O O . SER A 1 191 ? 19.889 8.533 -12.580 1.00 85.62 191 SER A O 1
ATOM 1561 N N . ILE A 1 192 ? 19.613 6.309 -12.564 1.00 88.00 192 ILE A N 1
ATOM 1562 C CA . ILE A 1 192 ? 19.142 6.287 -13.949 1.00 88.00 192 ILE A CA 1
ATOM 1563 C C . ILE A 1 192 ? 17.795 7.009 -14.090 1.00 88.00 192 ILE A C 1
ATOM 1565 O O . ILE A 1 192 ? 17.564 7.672 -15.096 1.00 88.00 192 ILE A O 1
ATOM 1569 N N . LEU A 1 193 ? 16.953 6.986 -13.051 1.00 89.38 193 LEU A N 1
ATOM 1570 C CA . LEU A 1 193 ? 15.722 7.778 -13.000 1.00 89.38 193 LEU A CA 1
ATOM 1571 C C . LEU A 1 193 ? 16.002 9.285 -13.099 1.00 89.38 193 LEU A C 1
ATOM 1573 O O . LEU A 1 193 ? 15.436 9.966 -13.955 1.00 89.38 193 LEU A O 1
ATOM 1577 N N . ASP A 1 194 ? 16.906 9.802 -12.263 1.00 84.94 194 ASP A N 1
ATOM 1578 C CA . ASP A 1 194 ? 17.265 11.225 -12.269 1.00 84.94 194 ASP A CA 1
ATOM 1579 C C . ASP A 1 194 ? 17.901 11.642 -13.595 1.00 84.94 194 ASP A C 1
ATOM 1581 O O . ASP A 1 194 ? 17.625 12.731 -14.094 1.00 84.94 194 ASP A O 1
ATOM 1585 N N . PHE A 1 195 ? 18.722 10.774 -14.190 1.00 86.75 195 PHE A N 1
ATOM 1586 C CA . PHE A 1 195 ? 19.319 11.017 -15.500 1.00 86.75 195 PHE A CA 1
ATOM 1587 C C . PHE A 1 195 ? 18.250 11.145 -16.596 1.00 86.75 195 PHE A C 1
ATOM 1589 O O . PHE A 1 195 ? 18.255 12.113 -17.361 1.00 86.75 195 PHE A O 1
ATOM 1596 N N . PHE A 1 196 ? 17.290 10.214 -16.642 1.00 88.44 196 PHE A N 1
ATOM 1597 C CA . PHE A 1 196 ? 16.234 10.212 -17.656 1.00 88.44 196 PHE A CA 1
ATOM 1598 C C . PHE A 1 196 ? 15.197 11.328 -17.479 1.00 88.44 196 PHE A C 1
ATOM 1600 O O . PHE A 1 196 ? 14.612 11.760 -18.473 1.00 88.44 196 PHE A O 1
ATOM 1607 N N . ASN A 1 197 ? 15.026 11.890 -16.279 1.00 84.38 197 ASN A N 1
ATOM 1608 C CA . ASN A 1 197 ? 14.157 13.056 -16.075 1.00 84.38 197 ASN A CA 1
ATOM 1609 C C . ASN A 1 197 ? 14.531 14.260 -16.967 1.00 84.38 197 ASN A C 1
ATOM 1611 O O . ASN A 1 197 ? 13.653 15.033 -17.336 1.00 84.38 197 ASN A O 1
ATOM 1615 N N . PHE A 1 198 ? 15.800 14.405 -17.374 1.00 78.75 198 PHE A N 1
ATOM 1616 C CA . PHE A 1 198 ? 16.265 15.533 -18.201 1.00 78.75 198 PHE A CA 1
ATOM 1617 C C . PHE A 1 198 ? 16.253 15.285 -19.715 1.00 78.75 198 PHE A C 1
ATOM 1619 O O . PHE A 1 198 ? 16.447 16.234 -20.490 1.00 78.75 198 PHE A O 1
ATOM 1626 N N . ILE A 1 199 ? 16.101 14.025 -20.130 1.00 81.62 199 ILE A N 1
ATOM 1627 C CA . ILE A 1 199 ? 16.206 13.595 -21.535 1.00 81.62 199 ILE A CA 1
ATOM 1628 C C . ILE A 1 199 ? 14.985 12.814 -22.029 1.00 81.62 199 ILE A C 1
ATOM 1630 O O . ILE A 1 199 ? 14.898 12.519 -23.219 1.00 81.62 199 ILE A O 1
ATOM 1634 N N . SER A 1 200 ? 14.054 12.464 -21.140 1.00 85.62 200 SER A N 1
ATOM 1635 C CA . SER A 1 200 ? 12.838 11.741 -21.502 1.00 85.62 200 SER A CA 1
ATOM 1636 C C . SER A 1 200 ? 11.981 12.555 -22.474 1.00 85.62 200 SER A C 1
ATOM 1638 O O . SER A 1 200 ? 11.798 13.763 -22.339 1.00 85.62 200 SER A O 1
ATOM 1640 N N . ASN A 1 201 ? 11.448 11.864 -23.477 1.00 89.62 201 ASN A N 1
ATOM 1641 C CA . ASN A 1 201 ? 10.473 12.403 -24.424 1.00 89.62 201 ASN A CA 1
ATOM 1642 C C . ASN A 1 201 ? 9.046 12.415 -23.850 1.00 89.62 201 ASN A C 1
ATOM 1644 O O . ASN A 1 201 ? 8.181 13.122 -24.360 1.00 89.62 201 ASN A O 1
ATOM 1648 N N . TYR A 1 202 ? 8.798 11.612 -22.817 1.00 89.00 202 TYR A N 1
ATOM 1649 C CA . TYR A 1 202 ? 7.524 11.502 -22.126 1.00 89.00 202 TYR A CA 1
ATOM 1650 C C . TYR A 1 202 ? 7.768 11.134 -20.661 1.00 89.00 202 TYR A C 1
ATOM 1652 O O . TYR A 1 202 ? 8.538 10.220 -20.371 1.00 89.00 202 TYR A O 1
ATOM 1660 N N . ASN A 1 203 ? 7.082 11.820 -19.749 1.00 87.44 203 ASN A N 1
ATOM 1661 C CA . ASN A 1 203 ? 7.104 11.540 -18.318 1.00 87.44 203 ASN A CA 1
ATOM 1662 C C . ASN A 1 203 ? 5.671 11.599 -17.770 1.00 87.44 203 ASN A C 1
ATOM 1664 O O . ASN A 1 203 ? 4.883 12.457 -18.172 1.00 87.44 203 ASN A O 1
ATOM 1668 N N . THR A 1 204 ? 5.318 10.682 -16.871 1.00 89.44 204 THR A N 1
ATOM 1669 C CA . THR A 1 204 ? 4.011 10.658 -16.214 1.00 89.44 204 THR A CA 1
ATOM 1670 C C . THR A 1 204 ? 4.124 10.088 -14.804 1.00 89.44 204 THR A C 1
ATOM 1672 O O . THR A 1 204 ? 4.777 9.069 -14.588 1.00 89.44 204 THR A O 1
ATOM 1675 N N . GLN A 1 205 ? 3.466 10.735 -13.843 1.00 86.31 205 GLN A N 1
ATOM 1676 C CA . GLN A 1 205 ? 3.359 10.248 -12.472 1.00 86.31 205 GLN A CA 1
ATOM 1677 C C . GLN A 1 205 ? 2.070 9.439 -12.306 1.00 86.31 205 GLN A C 1
ATOM 1679 O O . GLN A 1 205 ? 0.986 9.871 -12.705 1.00 86.31 205 GLN A O 1
ATOM 1684 N N . LEU A 1 206 ? 2.172 8.272 -11.668 1.00 89.56 206 LEU A N 1
ATOM 1685 C CA . LEU A 1 206 ? 0.997 7.508 -11.260 1.00 89.56 206 LEU A CA 1
ATOM 1686 C C . LEU A 1 206 ? 0.400 8.131 -9.996 1.00 89.56 206 LEU A C 1
ATOM 1688 O O . LEU A 1 206 ? 1.033 8.152 -8.947 1.00 89.56 206 LEU A O 1
ATOM 1692 N N . LEU A 1 207 ? -0.832 8.629 -10.102 1.00 85.81 207 LEU A N 1
ATOM 1693 C CA . LEU A 1 207 ? -1.505 9.321 -8.997 1.00 85.81 207 LEU A CA 1
ATOM 1694 C C . LEU A 1 207 ? -2.296 8.381 -8.083 1.00 85.81 207 LEU A C 1
ATOM 1696 O O . LEU A 1 207 ? -2.662 8.765 -6.984 1.00 85.81 207 LEU A O 1
ATOM 1700 N N . LYS A 1 208 ? -2.609 7.158 -8.518 1.00 86.31 208 LYS A N 1
ATOM 1701 C CA . LYS A 1 208 ? -3.512 6.265 -7.777 1.00 86.31 208 LYS A CA 1
ATOM 1702 C C . LYS A 1 208 ? -2.737 5.328 -6.858 1.00 86.31 208 LYS A C 1
ATOM 1704 O O . LYS A 1 208 ? -1.905 4.553 -7.323 1.00 86.31 208 LYS A O 1
ATOM 1709 N N . HIS A 1 209 ? -3.077 5.352 -5.576 1.00 86.56 209 HIS A N 1
ATOM 1710 C CA . HIS A 1 209 ? -2.523 4.491 -4.541 1.00 86.56 209 HIS A CA 1
ATOM 1711 C C . HIS A 1 209 ? -3.524 3.390 -4.163 1.00 86.56 209 HIS A C 1
ATOM 1713 O O . HIS A 1 209 ? -4.597 3.666 -3.630 1.00 86.56 209 HIS A O 1
ATOM 1719 N N . PHE A 1 210 ? -3.167 2.131 -4.430 1.00 85.12 210 PHE A N 1
ATOM 1720 C CA . PHE A 1 210 ? -4.037 0.966 -4.200 1.00 85.12 210 PHE A CA 1
ATOM 1721 C C . PHE A 1 210 ? -3.634 0.113 -2.985 1.00 85.12 210 PHE A C 1
ATOM 1723 O O . PHE A 1 210 ? -4.376 -0.789 -2.606 1.00 85.12 210 PHE A O 1
ATOM 1730 N N . ARG A 1 211 ? -2.452 0.355 -2.405 1.00 85.12 211 ARG A N 1
ATOM 1731 C CA . ARG A 1 211 ? -1.810 -0.548 -1.437 1.00 85.12 211 ARG A CA 1
ATOM 1732 C C . ARG A 1 211 ? -2.452 -0.482 -0.048 1.00 85.12 211 ARG A C 1
ATOM 1734 O O . ARG A 1 211 ? -2.872 -1.509 0.481 1.00 85.12 211 ARG A O 1
ATOM 1741 N N . GLY A 1 212 ? -2.480 0.710 0.542 1.00 86.56 212 GLY A N 1
ATOM 1742 C CA . 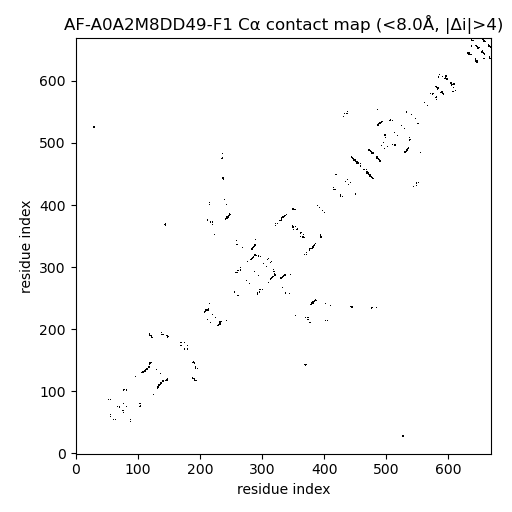GLY A 1 212 ? -2.931 0.948 1.911 1.00 86.56 212 GLY A CA 1
ATOM 1743 C C . GLY A 1 212 ? -4.138 1.876 1.988 1.00 86.56 212 GLY A C 1
ATOM 1744 O O . GLY A 1 212 ? -4.578 2.439 0.983 1.00 86.56 212 GLY A O 1
ATOM 1745 N N . TYR A 1 213 ? -4.669 2.015 3.201 1.00 88.06 213 TYR A N 1
ATOM 1746 C CA . TYR A 1 213 ? -5.736 2.963 3.517 1.00 88.06 213 TYR A CA 1
ATOM 1747 C C . TYR A 1 213 ? -5.235 4.412 3.501 1.00 88.06 213 TYR A C 1
ATOM 1749 O O . TYR A 1 213 ? -4.026 4.668 3.565 1.00 88.06 213 TYR A O 1
ATOM 1757 N N . LYS A 1 214 ? -6.170 5.370 3.442 1.00 87.81 214 LYS A N 1
ATOM 1758 C CA . LYS A 1 214 ? -5.856 6.807 3.420 1.00 87.81 214 LYS A CA 1
ATOM 1759 C C . LYS A 1 214 ? -5.035 7.206 4.639 1.00 87.81 214 LYS A C 1
ATOM 1761 O O . LYS A 1 214 ? -4.092 7.979 4.520 1.00 87.81 214 LYS A O 1
ATOM 1766 N N . GLU A 1 215 ? -5.363 6.626 5.782 1.00 90.19 215 GLU A N 1
ATOM 1767 C CA . GLU A 1 215 ? -4.747 6.878 7.074 1.00 90.19 215 GLU A CA 1
ATOM 1768 C C . GLU A 1 215 ? -3.286 6.420 7.109 1.00 90.19 215 GLU A C 1
ATOM 1770 O O . GLU A 1 215 ? -2.444 7.161 7.606 1.00 90.19 215 GLU A O 1
ATOM 1775 N N . ILE A 1 216 ? -2.960 5.275 6.493 1.00 94.12 216 ILE A N 1
ATOM 1776 C CA . ILE A 1 216 ? -1.591 4.731 6.430 1.00 94.12 216 ILE A CA 1
ATOM 1777 C C . ILE A 1 216 ? -0.679 5.634 5.597 1.00 94.12 216 ILE A C 1
ATOM 1779 O O . ILE A 1 216 ? 0.397 6.012 6.039 1.00 94.12 216 ILE A O 1
ATOM 1783 N N . ILE A 1 217 ? -1.093 6.000 4.381 1.00 93.44 217 ILE A N 1
ATOM 1784 C CA . ILE A 1 217 ? -0.239 6.796 3.484 1.00 93.44 217 ILE A CA 1
ATOM 1785 C C . ILE A 1 217 ? -0.312 8.300 3.783 1.00 93.44 217 ILE A C 1
ATOM 1787 O O . ILE A 1 217 ? 0.429 9.070 3.180 1.00 93.44 217 ILE A O 1
ATOM 1791 N N . SER A 1 218 ? -1.186 8.736 4.697 1.00 92.31 218 SER A N 1
ATOM 1792 C CA . SER A 1 218 ? -1.502 10.151 4.943 1.00 92.31 218 SER A CA 1
ATOM 1793 C C . SER A 1 218 ? -0.268 11.025 5.192 1.00 92.31 218 SER A C 1
ATOM 1795 O O . SER A 1 218 ? -0.160 12.099 4.604 1.00 92.31 218 SER A O 1
ATOM 1797 N N . TYR A 1 219 ? 0.689 10.557 6.000 1.00 94.12 219 TYR A N 1
ATOM 1798 C CA . TYR A 1 219 ? 1.926 11.297 6.260 1.00 94.12 219 TYR A CA 1
ATOM 1799 C C . TYR A 1 219 ? 2.781 11.406 4.992 1.00 94.12 219 TYR A C 1
ATOM 1801 O O . TYR A 1 219 ? 3.135 12.503 4.562 1.00 94.12 219 TYR A O 1
ATOM 1809 N N . SER A 1 220 ? 3.063 10.271 4.344 1.00 92.50 220 SER A N 1
ATOM 1810 C CA . SER A 1 220 ? 3.828 10.241 3.096 1.00 92.50 220 SER A CA 1
ATOM 1811 C C . SER A 1 220 ? 3.194 11.128 2.023 1.00 92.50 220 SER A C 1
ATOM 1813 O O . SER A 1 220 ? 3.886 11.917 1.385 1.00 92.50 220 SER A O 1
ATOM 1815 N N . ASN A 1 221 ? 1.875 11.039 1.847 1.00 90.88 221 ASN A N 1
ATOM 1816 C CA . ASN A 1 221 ? 1.141 11.799 0.844 1.00 90.88 221 ASN A CA 1
ATOM 1817 C C . ASN A 1 221 ? 1.262 13.308 1.074 1.00 90.88 221 ASN A C 1
ATOM 1819 O O . ASN A 1 221 ? 1.641 14.030 0.155 1.00 90.88 221 ASN A O 1
ATOM 1823 N N . LYS A 1 222 ? 1.042 13.761 2.310 1.00 89.25 222 LYS A N 1
ATOM 1824 C CA . LYS A 1 222 ? 1.132 15.173 2.687 1.00 89.25 222 LYS A CA 1
ATOM 1825 C C . LYS A 1 222 ? 2.539 15.737 2.479 1.00 89.25 222 LYS A C 1
ATOM 1827 O O . LYS A 1 222 ? 2.709 16.749 1.805 1.00 89.25 222 LYS A O 1
ATOM 1832 N N . TYR A 1 223 ? 3.555 15.072 3.029 1.00 89.12 223 TYR A N 1
ATOM 1833 C CA . TYR A 1 223 ? 4.905 15.640 3.115 1.00 89.12 223 TYR A CA 1
ATOM 1834 C C . TYR A 1 223 ? 5.797 15.346 1.899 1.00 89.12 223 TYR A C 1
ATOM 1836 O O . TYR A 1 223 ? 6.665 16.153 1.573 1.00 89.12 223 TYR A O 1
ATOM 1844 N N . PHE A 1 224 ? 5.596 14.229 1.191 1.00 88.06 224 PHE A N 1
ATOM 1845 C CA . PHE A 1 224 ? 6.457 13.837 0.061 1.00 88.06 224 PHE A CA 1
ATOM 1846 C C . PHE A 1 224 ? 5.787 14.007 -1.300 1.00 88.06 224 PHE A C 1
ATOM 1848 O O . PHE A 1 224 ? 6.482 14.279 -2.285 1.00 88.06 224 PHE A O 1
ATOM 1855 N N . TYR A 1 225 ? 4.460 13.876 -1.354 1.00 87.06 225 TYR A N 1
ATOM 1856 C CA . TYR A 1 225 ? 3.687 13.920 -2.595 1.00 87.06 225 TYR A CA 1
ATOM 1857 C C . TYR A 1 225 ? 2.703 15.095 -2.666 1.00 87.06 225 TYR A C 1
ATOM 1859 O O . TYR A 1 225 ? 1.963 15.175 -3.643 1.00 87.06 225 TYR A O 1
ATOM 1867 N N . GLN A 1 226 ? 2.703 16.011 -1.689 1.00 85.62 226 GLN A N 1
ATOM 1868 C CA . GLN A 1 226 ? 1.860 17.217 -1.672 1.00 85.62 226 GLN A CA 1
ATOM 1869 C C . GLN A 1 226 ? 0.367 16.912 -1.891 1.00 85.62 226 GLN A C 1
ATOM 1871 O O . GLN A 1 226 ? -0.304 17.573 -2.680 1.00 85.62 226 GLN A O 1
ATOM 1876 N N . ASP A 1 227 ? -0.124 15.845 -1.255 1.00 79.62 227 ASP A N 1
ATOM 1877 C CA . ASP A 1 227 ? -1.501 15.345 -1.369 1.00 79.62 227 ASP A CA 1
ATOM 1878 C C . ASP A 1 227 ? -1.949 14.998 -2.804 1.00 79.62 227 ASP A C 1
ATOM 1880 O O . ASP A 1 227 ? -3.140 14.851 -3.084 1.00 79.62 227 ASP A O 1
ATOM 1884 N N . SER A 1 228 ? -0.997 14.805 -3.725 1.00 81.88 228 SER A N 1
ATOM 1885 C CA . SER A 1 228 ? -1.286 14.414 -5.110 1.00 81.88 228 SER A CA 1
ATOM 1886 C C . SER A 1 228 ? -1.699 12.949 -5.253 1.00 81.88 228 SER A C 1
ATOM 1888 O O . SER A 1 228 ? -2.343 12.596 -6.247 1.00 81.88 228 SER A O 1
ATOM 1890 N N . LEU A 1 229 ? -1.345 12.081 -4.291 1.00 84.31 229 LEU A N 1
ATOM 1891 C CA . LEU A 1 229 ? -1.750 10.683 -4.349 1.00 84.31 229 LEU A CA 1
ATOM 1892 C C . LEU A 1 229 ? -3.214 10.548 -3.961 1.00 84.31 229 LEU A C 1
ATOM 1894 O O . LEU A 1 229 ? -3.661 10.950 -2.887 1.00 84.31 229 LEU A O 1
ATOM 1898 N N . GLN A 1 230 ? -3.945 9.879 -4.832 1.00 80.00 230 GLN A N 1
ATOM 1899 C CA . GLN A 1 230 ? -5.313 9.504 -4.613 1.00 80.00 230 GLN A CA 1
ATOM 1900 C C . GLN A 1 230 ? -5.403 8.067 -4.109 1.00 80.00 230 GLN A C 1
ATOM 1902 O O . GLN A 1 230 ? -5.095 7.117 -4.831 1.00 80.00 230 GLN A O 1
ATOM 1907 N N . VAL A 1 231 ? -5.895 7.903 -2.887 1.00 81.50 231 VAL A N 1
ATOM 1908 C CA . VAL A 1 231 ? -6.062 6.587 -2.271 1.00 81.50 231 VAL A CA 1
ATOM 1909 C C . VAL A 1 231 ? -7.354 5.934 -2.743 1.00 81.50 231 VAL A C 1
ATOM 1911 O O . VAL A 1 231 ? -8.433 6.507 -2.627 1.00 81.50 231 VAL A O 1
ATOM 1914 N N . MET A 1 232 ? -7.229 4.731 -3.302 1.00 79.88 232 MET A N 1
ATOM 1915 C CA . MET A 1 232 ? -8.346 4.000 -3.906 1.00 79.88 232 MET A CA 1
ATOM 1916 C C . MET A 1 232 ? -9.002 3.012 -2.940 1.00 79.88 232 MET A C 1
ATOM 1918 O O . MET A 1 232 ? -10.160 2.638 -3.139 1.00 79.88 232 MET A O 1
ATOM 1922 N N . LYS A 1 233 ? -8.267 2.579 -1.911 1.00 81.00 233 LYS A N 1
ATOM 1923 C CA . LYS A 1 233 ? -8.739 1.639 -0.895 1.00 81.00 233 LYS A CA 1
ATOM 1924 C C . LYS A 1 233 ? -9.491 2.397 0.199 1.00 81.00 233 LYS A C 1
ATOM 1926 O O . LYS A 1 233 ? -8.900 3.222 0.892 1.00 81.00 233 LYS A O 1
ATOM 1931 N N . ILE A 1 234 ? -10.783 2.110 0.329 1.00 75.44 234 ILE A N 1
ATOM 1932 C CA . ILE A 1 234 ? -11.655 2.659 1.378 1.00 75.44 234 ILE A CA 1
ATOM 1933 C C . ILE A 1 234 ? -11.525 1.775 2.625 1.00 75.44 234 ILE A C 1
ATOM 1935 O O . ILE A 1 234 ? -11.259 0.574 2.499 1.00 75.44 234 ILE A O 1
ATOM 1939 N N . ARG A 1 235 ? -11.628 2.351 3.826 1.00 80.56 235 ARG A N 1
ATOM 1940 C CA . ARG A 1 235 ? -11.428 1.613 5.071 1.00 80.56 235 ARG A CA 1
ATOM 1941 C C . ARG A 1 235 ? -12.708 0.847 5.414 1.00 80.56 235 ARG A C 1
ATOM 1943 O O . ARG A 1 235 ? -13.784 1.404 5.542 1.00 80.56 235 ARG A O 1
ATOM 1950 N N . GLY A 1 236 ? -12.575 -0.465 5.584 1.00 68.69 236 GLY A N 1
ATOM 1951 C CA . GLY A 1 236 ? -13.640 -1.331 6.107 1.00 68.69 236 GLY A CA 1
ATOM 1952 C C . GLY A 1 236 ? -13.357 -1.856 7.517 1.00 68.69 236 GLY A C 1
ATOM 1953 O O . GLY A 1 236 ? -14.025 -2.771 7.965 1.00 68.69 236 GLY A O 1
ATOM 1954 N N . LYS A 1 237 ? -12.310 -1.366 8.186 1.00 75.62 237 LYS A N 1
ATOM 1955 C CA . LYS A 1 237 ? -11.857 -1.829 9.509 1.00 75.62 237 LYS A CA 1
ATOM 1956 C C . LYS A 1 237 ? -11.851 -0.687 10.510 1.00 75.62 237 LYS A C 1
ATOM 1958 O O . LYS A 1 237 ? -11.735 0.470 10.100 1.00 75.62 237 LYS A O 1
ATOM 1963 N N . ALA A 1 238 ? -11.849 -1.004 11.800 1.00 79.00 238 ALA A N 1
ATOM 1964 C CA . ALA A 1 238 ? -11.620 -0.006 12.838 1.00 79.00 238 ALA A CA 1
ATOM 1965 C C . ALA A 1 238 ? -10.315 0.730 12.641 1.00 79.00 238 ALA A C 1
ATOM 1967 O O . ALA A 1 238 ? -9.307 0.143 12.250 1.00 79.00 238 ALA A O 1
ATOM 1968 N N . ILE A 1 239 ? -10.318 2.027 12.945 1.00 85.25 239 ILE A N 1
ATOM 1969 C CA . ILE A 1 239 ? -9.079 2.794 12.901 1.00 85.25 239 ILE A CA 1
ATOM 1970 C C . ILE A 1 239 ? -8.053 2.214 13.884 1.00 85.25 239 ILE A C 1
ATOM 1972 O O . ILE A 1 239 ? -6.876 2.146 13.548 1.00 85.25 239 ILE A O 1
ATOM 1976 N N . ASP A 1 240 ? -8.504 1.673 15.019 1.00 85.88 240 ASP A N 1
ATOM 1977 C CA . ASP A 1 240 ? -7.668 0.948 15.985 1.00 85.88 240 ASP A CA 1
ATOM 1978 C C . ASP A 1 240 ? -7.094 -0.370 15.446 1.00 85.88 240 ASP A C 1
ATOM 1980 O O . ASP A 1 240 ? -6.130 -0.900 15.990 1.00 85.88 240 ASP A O 1
ATOM 1984 N N . GLU A 1 241 ? -7.648 -0.923 14.367 1.00 88.19 241 GLU A N 1
ATOM 1985 C CA . GLU A 1 241 ? -7.052 -2.059 13.663 1.00 88.19 241 GLU A CA 1
ATOM 1986 C C . GLU A 1 241 ? -6.050 -1.625 12.591 1.00 88.19 241 GLU A C 1
ATOM 1988 O O . GLU A 1 241 ? -5.205 -2.425 12.188 1.00 88.19 241 GLU A O 1
ATOM 1993 N N . VAL A 1 242 ? -6.127 -0.372 12.138 1.00 91.38 242 VAL A N 1
ATOM 1994 C CA . VAL A 1 242 ? -5.278 0.183 11.078 1.00 91.38 242 VAL A CA 1
ATOM 1995 C C . VAL A 1 242 ? -4.058 0.902 11.650 1.00 91.38 242 VAL A C 1
ATOM 1997 O O . VAL A 1 242 ? -2.961 0.732 11.125 1.00 91.38 242 VAL A O 1
ATOM 2000 N N . ILE A 1 243 ? -4.216 1.674 12.725 1.00 95.50 243 ILE A N 1
ATOM 2001 C CA . ILE A 1 243 ? -3.136 2.390 13.411 1.00 95.50 243 ILE A CA 1
ATOM 2002 C C . ILE A 1 243 ? -3.184 2.035 14.895 1.00 95.50 243 ILE A C 1
ATOM 2004 O O . ILE A 1 243 ? -4.152 2.336 15.588 1.00 95.50 243 ILE A O 1
ATOM 2008 N N . LYS A 1 244 ? -2.107 1.429 15.392 1.00 96.25 244 LYS A N 1
ATOM 2009 C CA . LYS A 1 244 ? -1.953 1.000 16.784 1.00 96.25 244 LYS A CA 1
ATOM 2010 C C . LYS A 1 244 ? -0.742 1.654 17.424 1.00 96.25 244 LYS A C 1
ATOM 2012 O O . LYS A 1 244 ? 0.317 1.752 16.807 1.00 96.25 244 LYS A O 1
ATOM 2017 N N . PHE A 1 245 ? -0.886 2.017 18.692 1.00 96.69 245 PHE A N 1
ATOM 2018 C CA . PHE A 1 245 ? 0.212 2.448 19.549 1.00 96.69 245 PHE A CA 1
ATOM 2019 C C . PHE A 1 245 ? 0.249 1.568 20.795 1.00 96.69 245 PHE A C 1
ATOM 2021 O O . PHE A 1 245 ? -0.761 1.404 21.479 1.00 96.69 245 PHE A O 1
ATOM 2028 N N . SER A 1 246 ? 1.417 1.015 21.101 1.00 96.44 246 SER A N 1
ATOM 2029 C CA . SER A 1 246 ? 1.673 0.307 22.352 1.00 96.44 246 SER A CA 1
ATOM 2030 C C . SER A 1 246 ? 2.860 0.936 23.056 1.00 96.44 246 SER A C 1
ATOM 2032 O O . SER A 1 246 ? 3.957 1.009 22.505 1.00 96.44 246 SER A O 1
ATOM 2034 N N . PHE A 1 247 ? 2.618 1.398 24.280 1.00 95.44 247 PHE A N 1
ATOM 2035 C CA . PHE A 1 247 ? 3.632 2.017 25.118 1.00 95.44 247 PHE A CA 1
ATOM 2036 C C . PHE A 1 247 ? 4.209 0.972 26.065 1.00 95.44 247 PHE A C 1
ATOM 2038 O O . PHE A 1 247 ? 3.503 0.443 26.925 1.00 95.44 247 PHE A O 1
ATOM 2045 N N . VAL A 1 248 ? 5.489 0.667 25.890 1.00 93.38 248 VAL A N 1
ATOM 2046 C CA . VAL A 1 248 ? 6.203 -0.365 26.638 1.00 93.38 248 VAL A CA 1
ATOM 2047 C C . VAL A 1 248 ? 7.189 0.316 27.574 1.00 93.38 248 VAL A C 1
ATOM 2049 O O . VAL A 1 248 ? 8.199 0.868 27.138 1.00 93.38 248 VAL A O 1
ATOM 2052 N N . LYS A 1 249 ? 6.886 0.307 28.876 1.00 88.38 249 LYS A N 1
ATOM 2053 C CA . LYS A 1 249 ? 7.738 0.943 29.884 1.00 88.38 249 LYS A CA 1
ATOM 2054 C C . LYS A 1 249 ? 9.080 0.215 29.968 1.00 88.38 249 LYS A C 1
ATOM 2056 O O . LYS A 1 249 ? 9.112 -0.971 30.287 1.00 88.38 249 LYS A O 1
ATOM 2061 N N . HIS A 1 250 ? 10.165 0.943 29.716 1.00 82.88 250 HIS A N 1
ATOM 2062 C CA . HIS A 1 250 ? 11.515 0.408 29.850 1.00 82.88 250 HIS A CA 1
ATOM 2063 C C . HIS A 1 250 ? 11.846 0.122 31.325 1.00 82.88 250 HIS A C 1
ATOM 2065 O O . HIS A 1 250 ? 11.417 0.867 32.210 1.00 82.88 250 HIS A O 1
ATOM 2071 N N . ASP A 1 251 ? 12.592 -0.948 31.607 1.00 82.38 251 ASP A N 1
ATOM 2072 C CA . ASP A 1 251 ? 12.900 -1.385 32.978 1.00 82.38 251 ASP A CA 1
ATOM 2073 C C . ASP A 1 251 ? 14.123 -0.677 33.594 1.00 82.38 251 ASP A C 1
ATOM 2075 O O . ASP A 1 251 ? 14.495 -0.958 34.734 1.00 82.38 251 ASP A O 1
ATOM 2079 N N . GLY A 1 252 ? 14.729 0.252 32.848 1.00 73.50 252 GLY A N 1
ATOM 2080 C CA . GLY A 1 252 ? 15.888 1.049 33.264 1.00 73.50 252 GLY A CA 1
ATOM 2081 C C . GLY A 1 252 ? 17.194 0.253 33.333 1.00 73.50 252 GLY A C 1
ATOM 2082 O O . GLY A 1 252 ? 18.216 0.779 33.775 1.00 73.50 252 GLY A O 1
ATOM 2083 N N . LYS A 1 253 ? 17.199 -1.023 32.923 1.00 80.31 253 LYS A N 1
ATOM 2084 C CA . LYS A 1 253 ? 18.431 -1.809 32.867 1.00 80.31 253 LYS A CA 1
ATOM 2085 C C . LYS A 1 253 ? 19.203 -1.474 31.605 1.00 80.31 253 LYS A C 1
ATOM 2087 O O . LYS A 1 253 ? 18.641 -1.227 30.543 1.00 80.31 253 LYS A O 1
ATOM 2092 N N . LYS A 1 254 ? 20.528 -1.500 31.721 1.00 77.75 254 LYS A N 1
ATOM 2093 C CA . LYS A 1 254 ? 21.398 -1.295 30.571 1.00 77.75 254 LYS A CA 1
ATOM 2094 C C . LYS A 1 254 ? 21.325 -2.505 29.645 1.00 77.75 254 LYS A C 1
ATOM 2096 O O . LYS A 1 254 ? 21.604 -3.628 30.061 1.00 77.75 254 LYS A O 1
ATOM 2101 N N . GLU A 1 255 ? 20.998 -2.240 28.392 1.00 87.00 255 GLU A N 1
ATOM 2102 C CA . GLU A 1 255 ? 20.968 -3.238 27.332 1.00 87.00 255 GLU A CA 1
ATOM 2103 C C . GLU A 1 255 ? 22.374 -3.769 27.018 1.00 87.00 255 GLU A C 1
ATOM 2105 O O . GLU A 1 255 ? 23.383 -3.065 27.149 1.00 87.00 255 GLU A O 1
ATOM 2110 N N . LEU A 1 256 ? 22.449 -5.039 26.608 1.00 80.81 256 LEU A N 1
ATOM 2111 C CA . LEU A 1 256 ? 23.722 -5.711 26.311 1.00 80.81 256 LEU A CA 1
ATOM 2112 C C . LEU A 1 256 ? 24.412 -5.130 25.070 1.00 80.81 256 LEU A C 1
ATOM 2114 O O . LEU A 1 256 ? 25.640 -5.155 24.969 1.00 80.81 256 LEU A O 1
ATOM 2118 N N . ALA A 1 257 ? 23.626 -4.608 24.131 1.00 84.38 257 ALA A N 1
ATOM 2119 C CA . ALA A 1 257 ? 24.097 -3.950 22.927 1.00 84.38 257 ALA A CA 1
ATOM 2120 C C . ALA A 1 257 ? 23.559 -2.515 22.867 1.00 84.38 257 ALA A C 1
ATOM 2122 O O . ALA A 1 257 ? 22.491 -2.203 23.379 1.00 84.38 257 ALA A O 1
ATOM 2123 N N . GLN A 1 258 ? 24.311 -1.620 22.227 1.00 87.56 258 GLN A N 1
ATOM 2124 C CA . GLN A 1 258 ? 23.825 -0.266 21.966 1.00 87.56 258 GLN A CA 1
ATOM 2125 C C . GLN A 1 258 ? 22.684 -0.287 20.950 1.00 87.56 258 GLN A C 1
ATOM 2127 O O . GLN A 1 258 ? 22.725 -1.070 19.991 1.00 87.56 258 GLN A O 1
ATOM 2132 N N . ASN A 1 259 ? 21.747 0.653 21.094 1.00 89.88 259 ASN A N 1
ATOM 2133 C CA . ASN A 1 259 ? 20.599 0.811 20.203 1.00 89.88 259 ASN A CA 1
ATOM 2134 C C . ASN A 1 259 ? 19.758 -0.471 20.093 1.00 89.88 259 ASN A C 1
ATOM 2136 O O . ASN A 1 259 ? 19.347 -0.864 18.994 1.00 89.88 259 ASN A O 1
ATOM 2140 N N . THR A 1 260 ? 19.540 -1.134 21.227 1.00 93.38 260 THR A N 1
ATOM 2141 C CA . THR A 1 260 ? 18.593 -2.240 21.364 1.00 93.38 260 THR A CA 1
ATOM 2142 C C . THR A 1 260 ? 17.599 -1.955 22.474 1.00 93.38 260 THR A C 1
ATOM 2144 O O . THR A 1 260 ? 17.864 -1.141 23.348 1.00 93.38 260 THR A O 1
ATOM 2147 N N . ASN A 1 261 ? 16.446 -2.609 22.410 1.00 94.44 261 ASN A N 1
ATOM 2148 C CA . ASN A 1 261 ? 15.411 -2.570 23.432 1.00 94.44 261 ASN A CA 1
ATOM 2149 C C . ASN A 1 261 ? 14.744 -3.948 23.459 1.00 94.44 261 ASN A C 1
ATOM 2151 O O . ASN A 1 261 ? 13.955 -4.302 22.571 1.00 94.44 261 ASN A O 1
ATOM 2155 N N . SER A 1 262 ? 15.131 -4.746 24.448 1.00 94.19 262 SER A N 1
ATOM 2156 C CA . SER A 1 262 ? 14.706 -6.133 24.613 1.00 94.19 262 SER A CA 1
ATOM 2157 C C . SER A 1 262 ? 13.220 -6.217 24.953 1.00 94.19 262 SER A C 1
ATOM 2159 O O . SER A 1 262 ? 12.535 -7.124 24.488 1.00 94.19 262 SER A O 1
ATOM 2161 N N . ILE A 1 263 ? 12.686 -5.228 25.670 1.00 94.19 263 ILE A N 1
ATOM 2162 C CA . ILE A 1 263 ? 11.285 -5.210 26.105 1.00 94.19 263 ILE A CA 1
ATOM 2163 C C . ILE A 1 263 ? 10.353 -4.929 24.916 1.00 94.19 263 ILE A C 1
ATOM 2165 O O . ILE A 1 263 ? 9.323 -5.589 24.769 1.00 94.19 263 ILE A O 1
ATOM 2169 N N . GLU A 1 264 ? 10.724 -4.016 24.006 1.00 96.19 264 GLU A N 1
ATOM 2170 C CA . GLU A 1 264 ? 10.008 -3.854 22.729 1.00 96.19 264 GLU A CA 1
ATOM 2171 C C . GLU A 1 264 ? 10.033 -5.153 21.906 1.00 96.19 264 GLU A C 1
ATOM 2173 O O . GLU A 1 264 ? 9.015 -5.544 21.329 1.00 96.19 264 GLU A O 1
ATOM 2178 N N . ALA A 1 265 ? 11.179 -5.842 21.864 1.00 96.50 265 ALA A N 1
ATOM 2179 C CA . ALA A 1 265 ? 11.324 -7.087 21.115 1.00 96.50 265 ALA A CA 1
ATOM 2180 C C . ALA A 1 265 ? 10.458 -8.221 21.691 1.00 96.50 265 ALA A C 1
ATOM 2182 O O . ALA A 1 265 ? 9.762 -8.909 20.942 1.00 96.50 265 ALA A O 1
ATOM 2183 N N . GLU A 1 266 ? 10.446 -8.385 23.013 1.00 95.94 266 GLU A N 1
ATOM 2184 C CA . GLU A 1 266 ? 9.591 -9.343 23.719 1.00 95.94 266 GLU A CA 1
ATOM 2185 C C . GLU A 1 266 ? 8.102 -9.050 23.505 1.00 95.94 266 GLU A C 1
ATOM 2187 O O . GLU A 1 266 ? 7.325 -9.970 23.230 1.00 95.94 266 GLU A O 1
ATOM 2192 N N . PHE A 1 267 ? 7.706 -7.773 23.550 1.00 97.62 267 PHE A N 1
ATOM 2193 C CA . PHE A 1 267 ? 6.336 -7.361 23.253 1.00 97.62 267 PHE A CA 1
ATOM 2194 C C . PHE A 1 267 ? 5.928 -7.767 21.831 1.00 97.62 267 PHE A C 1
ATOM 2196 O O . PHE A 1 267 ? 4.884 -8.395 21.647 1.00 97.62 267 PHE A O 1
ATOM 2203 N N . ILE A 1 268 ? 6.767 -7.495 20.828 1.00 97.88 268 ILE A N 1
ATOM 2204 C CA . ILE A 1 268 ? 6.485 -7.881 19.437 1.00 97.88 268 ILE A CA 1
ATOM 2205 C C . ILE A 1 268 ? 6.358 -9.403 19.302 1.00 97.88 268 ILE A C 1
ATOM 2207 O O . ILE A 1 268 ? 5.438 -9.882 18.642 1.00 97.88 268 ILE A O 1
ATOM 2211 N N . ILE A 1 269 ? 7.222 -10.181 19.959 1.00 97.50 269 ILE A N 1
ATOM 2212 C CA . ILE A 1 269 ? 7.120 -11.649 19.969 1.00 97.50 269 ILE A CA 1
ATOM 2213 C C . ILE A 1 269 ? 5.790 -12.103 20.582 1.00 97.50 269 ILE A C 1
ATOM 2215 O O . ILE A 1 269 ? 5.170 -13.041 20.077 1.00 97.50 269 ILE A O 1
ATOM 2219 N N . SER A 1 270 ? 5.322 -11.440 21.642 1.00 97.00 270 SER A N 1
ATOM 2220 C CA . SER A 1 270 ? 4.018 -11.739 22.242 1.00 97.00 270 SER A CA 1
ATOM 2221 C C . SER A 1 270 ? 2.854 -11.472 21.276 1.00 97.00 270 SER A C 1
ATOM 2223 O O . SER A 1 270 ? 1.937 -12.287 21.186 1.00 97.00 270 SER A O 1
ATOM 2225 N N . GLU A 1 271 ? 2.920 -10.406 20.473 1.00 97.19 271 GLU A N 1
ATOM 2226 C CA . GLU A 1 271 ? 1.915 -10.110 19.444 1.00 97.19 271 GLU A CA 1
ATOM 2227 C C . GLU A 1 271 ? 1.961 -11.118 18.285 1.00 97.19 271 GLU A C 1
ATOM 2229 O O . GLU A 1 271 ? 0.917 -11.571 17.815 1.00 97.19 271 GLU A O 1
ATOM 2234 N N . LEU A 1 272 ? 3.155 -11.553 17.863 1.00 97.00 272 LEU A N 1
ATOM 2235 C CA . LEU A 1 272 ? 3.299 -12.628 16.874 1.00 97.00 272 LEU A CA 1
ATOM 2236 C C . LEU A 1 272 ? 2.648 -13.934 17.355 1.00 97.00 272 LEU A C 1
ATOM 2238 O O . LEU A 1 272 ? 2.012 -14.637 16.567 1.00 97.00 272 LEU A O 1
ATOM 2242 N N . LYS A 1 273 ? 2.763 -14.250 18.651 1.00 96.31 273 LYS A N 1
ATOM 2243 C CA . LYS A 1 273 ? 2.095 -15.415 19.251 1.00 96.31 273 LYS A CA 1
ATOM 2244 C C . LYS A 1 273 ? 0.572 -15.281 19.222 1.00 96.31 273 LYS A C 1
ATOM 2246 O O . LYS A 1 273 ? -0.089 -16.236 18.827 1.00 96.31 273 LYS A O 1
ATOM 2251 N N . LYS A 1 274 ? 0.015 -14.100 19.508 1.00 95.38 274 LYS A N 1
ATOM 2252 C CA . LYS A 1 274 ? -1.433 -13.847 19.361 1.00 95.38 274 LYS A CA 1
ATOM 2253 C C . LYS A 1 274 ? -1.912 -14.053 17.922 1.00 95.38 274 LYS A C 1
ATOM 2255 O O . LYS A 1 274 ? -2.956 -14.655 17.700 1.00 95.38 274 LYS A O 1
ATOM 2260 N N . LEU A 1 275 ? -1.129 -13.619 16.929 1.00 94.56 275 LEU A N 1
ATOM 2261 C CA . LEU A 1 275 ? -1.445 -13.855 15.511 1.00 94.56 275 LEU A CA 1
ATOM 2262 C C . LEU A 1 275 ? -1.432 -15.343 15.135 1.00 94.56 275 LEU A C 1
ATOM 2264 O O . LEU A 1 275 ? -2.158 -15.753 14.228 1.00 94.56 275 LEU A O 1
ATOM 2268 N N . LYS A 1 276 ? -0.618 -16.150 15.820 1.00 93.06 276 LYS A N 1
ATOM 2269 C CA . LYS A 1 276 ? -0.621 -17.608 15.679 1.00 93.06 276 LYS A CA 1
ATOM 2270 C C . LYS A 1 276 ? -1.856 -18.245 16.316 1.00 93.06 276 LYS A C 1
ATOM 2272 O O . LYS A 1 276 ? -2.416 -19.160 15.727 1.00 93.06 276 LYS A O 1
ATOM 2277 N N . GLU A 1 277 ? -2.284 -17.779 17.488 1.00 93.56 277 GLU A N 1
ATOM 2278 C CA . GLU A 1 277 ? -3.470 -18.312 18.181 1.00 93.56 277 GLU A CA 1
ATOM 2279 C C . GLU A 1 277 ? -4.746 -18.194 17.335 1.00 93.56 277 GLU A C 1
ATOM 2281 O O . GLU A 1 277 ? -5.584 -19.091 17.363 1.00 93.56 277 GLU A O 1
ATOM 2286 N N . ILE A 1 278 ? -4.856 -17.132 16.532 1.00 92.19 278 ILE A N 1
ATOM 2287 C CA . ILE A 1 278 ? -5.974 -16.914 15.599 1.00 92.19 278 ILE A CA 1
ATOM 2288 C C . ILE A 1 278 ? -5.733 -17.487 14.186 1.00 92.19 278 ILE A C 1
ATOM 2290 O O . ILE A 1 278 ? -6.509 -17.194 13.281 1.00 92.19 278 ILE A O 1
ATOM 2294 N N . ASP A 1 279 ? -4.649 -18.248 13.978 1.00 90.25 279 ASP A N 1
ATOM 2295 C CA . ASP A 1 279 ? -4.190 -18.784 12.679 1.00 90.25 279 ASP A CA 1
ATOM 2296 C C . ASP A 1 279 ? -4.229 -17.749 11.533 1.00 90.25 279 ASP A C 1
ATOM 2298 O O . ASP A 1 279 ? -4.782 -17.972 10.451 1.00 90.25 279 ASP A O 1
ATOM 2302 N N . SER A 1 280 ? -3.666 -16.561 11.778 1.00 89.94 280 SER A N 1
ATOM 2303 C CA . SER A 1 280 ? -3.687 -15.477 10.793 1.00 89.94 280 SER A CA 1
ATOM 2304 C C . SER A 1 280 ? -2.918 -15.840 9.516 1.00 89.94 280 SER A C 1
ATOM 2306 O O . SER A 1 280 ? -1.810 -16.374 9.555 1.00 89.94 280 SER A O 1
ATOM 2308 N N . ASN A 1 281 ? -3.484 -15.472 8.363 1.00 91.31 281 ASN A N 1
ATOM 2309 C CA . ASN A 1 281 ? -2.832 -15.565 7.049 1.00 91.31 281 ASN A CA 1
ATOM 2310 C C . ASN A 1 281 ? -2.172 -14.243 6.614 1.00 91.31 281 ASN A C 1
ATOM 2312 O O . ASN A 1 281 ? -1.743 -14.116 5.466 1.00 91.31 281 ASN A O 1
ATOM 2316 N N . GLN A 1 282 ? -2.139 -13.237 7.491 1.00 93.62 282 GLN A N 1
ATOM 2317 C CA . GLN A 1 282 ? -1.566 -11.934 7.175 1.00 93.62 282 GLN A CA 1
ATOM 2318 C C . GLN A 1 282 ? -0.039 -11.985 7.199 1.00 93.62 282 GLN A C 1
ATOM 2320 O O . GLN A 1 282 ? 0.578 -12.547 8.103 1.00 93.62 282 GLN A O 1
ATOM 2325 N N . SER A 1 283 ? 0.569 -11.349 6.206 1.00 97.44 283 SER A N 1
ATOM 2326 C CA . SER A 1 283 ? 2.012 -11.172 6.143 1.00 97.44 283 SER A CA 1
ATOM 2327 C C . SER A 1 283 ? 2.486 -10.120 7.153 1.00 97.44 283 SER A C 1
ATOM 2329 O O . SER A 1 283 ? 1.859 -9.068 7.302 1.00 97.44 283 SER A O 1
ATOM 2331 N N . VAL A 1 284 ? 3.604 -10.378 7.835 1.00 98.25 284 VAL A N 1
ATOM 2332 C CA . VAL A 1 284 ? 4.104 -9.527 8.924 1.00 98.25 284 VAL A CA 1
ATOM 2333 C C . VAL A 1 284 ? 5.505 -8.997 8.633 1.00 98.25 284 VAL A C 1
ATOM 2335 O O . VAL A 1 284 ? 6.391 -9.721 8.179 1.00 98.25 284 VAL A O 1
ATOM 2338 N N . GLY A 1 285 ? 5.721 -7.715 8.913 1.00 98.06 285 GLY A N 1
ATOM 2339 C CA . GLY A 1 285 ? 7.032 -7.082 8.891 1.00 98.06 285 GLY A CA 1
ATOM 2340 C C . GLY A 1 285 ? 7.340 -6.387 10.208 1.00 98.06 285 GLY A C 1
ATOM 2341 O O . GLY A 1 285 ? 6.446 -5.874 10.873 1.00 98.06 285 GLY A O 1
ATOM 2342 N N . ILE A 1 286 ? 8.616 -6.353 10.575 1.00 98.56 286 ILE A N 1
ATOM 2343 C CA . ILE A 1 286 ? 9.116 -5.562 11.700 1.00 98.56 286 ILE A CA 1
ATOM 2344 C C . ILE A 1 286 ? 10.143 -4.583 11.141 1.00 98.56 286 ILE A C 1
ATOM 2346 O O . ILE A 1 286 ? 11.103 -5.010 10.500 1.00 98.56 286 ILE A O 1
ATOM 2350 N N . ILE A 1 287 ? 9.941 -3.285 11.357 1.00 98.00 287 ILE A N 1
ATOM 2351 C CA . ILE A 1 287 ? 10.851 -2.221 10.926 1.00 98.00 287 ILE A CA 1
ATOM 2352 C C . ILE A 1 287 ? 11.423 -1.526 12.163 1.00 98.00 287 ILE A C 1
ATOM 2354 O O . ILE A 1 287 ? 10.683 -1.107 13.052 1.00 98.00 287 ILE A O 1
ATOM 2358 N N . THR A 1 288 ? 12.747 -1.375 12.209 1.00 97.19 288 THR A N 1
ATOM 2359 C CA . THR A 1 288 ? 13.445 -0.657 13.285 1.00 97.19 288 THR A CA 1
ATOM 2360 C C . THR A 1 288 ? 14.504 0.319 12.740 1.00 97.19 288 THR A C 1
ATOM 2362 O O . THR A 1 288 ? 15.064 0.080 11.668 1.00 97.19 288 THR A O 1
ATOM 2365 N N . PRO A 1 289 ? 14.806 1.442 13.417 1.00 94.50 289 PRO A N 1
ATOM 2366 C CA . PRO A 1 289 ? 15.857 2.371 12.989 1.00 94.50 289 PRO A CA 1
ATOM 2367 C C . PRO A 1 289 ? 17.269 1.768 13.023 1.00 94.50 289 PRO A C 1
ATOM 2369 O O . PRO A 1 289 ? 18.131 2.196 12.258 1.00 94.50 289 PRO A O 1
ATOM 2372 N N . HIS A 1 290 ? 17.521 0.773 13.882 1.00 94.44 290 HIS A N 1
ATOM 2373 C CA . HIS A 1 290 ? 18.879 0.333 14.203 1.00 94.44 290 HIS A CA 1
ATOM 2374 C C . HIS A 1 290 ? 19.150 -1.136 13.847 1.00 94.44 290 HIS A C 1
ATOM 2376 O O . HIS A 1 290 ? 18.404 -2.045 14.206 1.00 94.44 290 HIS A O 1
ATOM 2382 N N . THR A 1 291 ? 20.294 -1.391 13.203 1.00 94.12 291 THR A N 1
ATOM 2383 C CA . THR A 1 291 ? 20.731 -2.744 12.809 1.00 94.12 291 THR A CA 1
ATOM 2384 C C . THR A 1 291 ? 20.943 -3.677 14.005 1.00 94.12 291 THR A C 1
ATOM 2386 O O . THR A 1 291 ? 20.725 -4.881 13.890 1.00 94.12 291 THR A O 1
ATOM 2389 N N . ASN A 1 292 ? 21.360 -3.155 15.164 1.00 95.44 292 ASN A N 1
ATOM 2390 C CA . ASN A 1 292 ? 21.527 -3.979 16.365 1.00 95.44 292 ASN A CA 1
ATOM 2391 C C . ASN A 1 292 ? 20.179 -4.494 16.882 1.00 95.44 292 ASN A C 1
ATOM 2393 O O . ASN A 1 292 ? 20.076 -5.680 17.184 1.00 95.44 292 ASN A O 1
ATOM 2397 N N . GLN A 1 293 ? 19.133 -3.659 16.878 1.00 96.44 293 GLN A N 1
ATOM 2398 C CA . GLN A 1 293 ? 17.780 -4.095 17.228 1.00 96.44 293 GLN A CA 1
ATOM 2399 C C . GLN A 1 293 ? 17.252 -5.140 16.242 1.00 96.44 293 GLN A C 1
ATOM 2401 O O . GLN A 1 293 ? 16.665 -6.138 16.652 1.00 96.44 293 GLN A O 1
ATOM 2406 N N . GLN A 1 294 ? 17.519 -4.970 14.942 1.00 97.19 294 GLN A N 1
ATOM 2407 C CA . GLN A 1 294 ? 17.173 -5.977 13.935 1.00 97.19 294 GLN A CA 1
ATOM 2408 C C . GLN A 1 294 ? 17.823 -7.334 14.257 1.00 97.19 294 GLN A C 1
ATOM 2410 O O . GLN A 1 294 ? 17.150 -8.363 14.212 1.00 97.19 294 GLN A O 1
ATOM 2415 N N . LYS A 1 295 ? 19.118 -7.348 14.601 1.00 97.12 295 LYS A N 1
ATOM 2416 C CA . LYS A 1 295 ? 19.841 -8.574 14.980 1.00 97.12 295 LYS A CA 1
ATOM 2417 C C . LYS A 1 295 ? 19.270 -9.206 16.248 1.00 97.12 295 LYS A C 1
ATOM 2419 O O . LYS A 1 295 ? 19.064 -10.416 16.255 1.00 97.12 295 LYS A O 1
ATOM 2424 N N . LEU A 1 296 ? 18.973 -8.400 17.271 1.00 96.94 296 LEU A N 1
ATOM 2425 C CA . LEU A 1 296 ? 18.365 -8.872 18.515 1.00 96.94 296 LEU A CA 1
ATOM 2426 C C . LEU A 1 296 ? 17.010 -9.545 18.253 1.00 96.94 296 LEU A C 1
ATOM 2428 O O . LEU A 1 296 ? 16.782 -10.665 18.700 1.00 96.94 296 LEU A O 1
ATOM 2432 N N . LEU A 1 297 ? 16.138 -8.906 17.469 1.00 97.12 297 LEU A N 1
ATOM 2433 C CA . LEU A 1 297 ? 14.843 -9.467 17.073 1.00 97.12 297 LEU A CA 1
ATOM 2434 C C . LEU A 1 297 ? 14.995 -10.802 16.332 1.00 97.12 297 LEU A C 1
ATOM 2436 O O . LEU A 1 297 ? 14.295 -11.762 16.650 1.00 97.12 297 LEU A O 1
ATOM 2440 N N . VAL A 1 298 ? 15.926 -10.887 15.373 1.00 97.06 298 VAL A N 1
ATOM 2441 C CA . VAL A 1 298 ? 16.223 -12.138 14.652 1.00 97.06 298 VAL A CA 1
ATOM 2442 C C . VAL A 1 298 ? 16.678 -13.229 15.622 1.00 97.06 298 VAL A C 1
ATOM 2444 O O . VAL A 1 298 ? 16.206 -14.362 15.523 1.00 97.06 298 VAL A O 1
ATOM 2447 N N . GLU A 1 299 ? 17.569 -12.907 16.558 1.00 96.44 299 GLU A N 1
ATOM 2448 C CA . GLU A 1 299 ? 18.091 -13.858 17.539 1.00 96.44 299 GLU A CA 1
ATOM 2449 C C . GLU A 1 299 ? 16.993 -14.373 18.478 1.00 96.44 299 GLU A C 1
ATOM 2451 O O . GLU A 1 299 ? 16.833 -15.587 18.626 1.00 96.44 299 GLU A O 1
ATOM 2456 N N . LEU A 1 300 ? 16.215 -13.469 19.080 1.00 96.38 300 LEU A N 1
ATOM 2457 C CA . LEU A 1 300 ? 15.145 -13.823 20.014 1.00 96.38 300 LEU A CA 1
ATOM 2458 C C . LEU A 1 300 ? 14.063 -14.661 19.329 1.00 96.38 300 LEU A C 1
ATOM 2460 O O . LEU A 1 300 ? 13.671 -15.699 19.856 1.00 96.38 300 LEU A O 1
ATOM 2464 N N . ILE A 1 301 ? 13.637 -14.275 18.124 1.00 96.19 301 ILE A N 1
ATOM 2465 C CA . ILE A 1 301 ? 12.633 -15.023 17.356 1.00 96.19 301 ILE A CA 1
ATOM 2466 C C . ILE A 1 301 ? 13.166 -16.399 16.950 1.00 96.19 301 ILE A C 1
ATOM 2468 O O . ILE A 1 301 ? 12.446 -17.389 17.058 1.00 96.19 301 ILE A O 1
ATOM 2472 N N . SER A 1 302 ? 14.438 -16.505 16.560 1.00 94.44 302 SER A N 1
ATOM 2473 C CA . SER A 1 302 ? 15.046 -17.796 16.197 1.00 94.44 302 SER A CA 1
ATOM 2474 C C . SER A 1 302 ? 15.129 -18.779 17.369 1.00 94.44 302 SER A C 1
ATOM 2476 O O . SER A 1 302 ? 15.185 -19.988 17.142 1.00 94.44 302 SER A O 1
ATOM 2478 N N . LYS A 1 303 ? 15.128 -18.274 18.611 1.00 94.81 303 LYS A N 1
ATOM 2479 C CA . LYS A 1 303 ? 15.090 -19.073 19.845 1.00 94.81 303 LYS A CA 1
ATOM 2480 C C . LYS A 1 303 ? 13.675 -19.514 20.239 1.00 94.81 303 LYS A C 1
ATOM 2482 O O . LYS A 1 303 ? 13.538 -20.367 21.113 1.00 94.81 303 LYS A O 1
ATOM 2487 N N . THR A 1 304 ? 12.628 -18.962 19.622 1.00 94.56 304 THR A N 1
ATOM 2488 C CA . THR A 1 304 ? 11.244 -19.361 19.921 1.00 94.56 304 THR A CA 1
ATOM 2489 C C . THR A 1 304 ? 10.869 -20.685 19.240 1.00 94.56 304 THR A C 1
ATOM 2491 O O . THR A 1 304 ? 11.247 -20.904 18.085 1.00 94.56 304 THR A O 1
ATOM 2494 N N . PRO A 1 305 ? 10.096 -21.568 19.904 1.00 93.62 305 PRO A N 1
ATOM 2495 C CA . PRO A 1 305 ? 9.576 -22.790 19.283 1.00 93.62 305 PRO A CA 1
ATOM 2496 C C . PRO A 1 305 ? 8.708 -22.531 18.043 1.00 93.62 305 PRO A C 1
ATOM 2498 O O . PRO A 1 305 ? 8.594 -23.385 17.171 1.00 93.62 305 PRO A O 1
ATOM 2501 N N . GLU A 1 306 ? 8.077 -21.359 17.955 1.00 93.44 306 GLU A N 1
ATOM 2502 C CA . GLU A 1 306 ? 7.129 -20.998 16.901 1.00 93.44 306 GLU A CA 1
ATOM 2503 C C . GLU A 1 306 ? 7.768 -20.370 15.653 1.00 93.44 306 GLU A C 1
ATOM 2505 O O . GLU A 1 306 ? 7.042 -19.955 14.749 1.00 93.44 306 GLU A O 1
ATOM 2510 N N . LYS A 1 307 ? 9.104 -20.309 15.571 1.00 93.69 307 LYS A N 1
ATOM 2511 C CA . LYS A 1 307 ? 9.829 -19.607 14.497 1.00 93.69 307 LYS A CA 1
ATOM 2512 C C . LYS A 1 307 ? 9.372 -19.993 13.082 1.00 93.69 307 LYS A C 1
ATOM 2514 O O . LYS A 1 307 ? 9.212 -19.108 12.245 1.00 93.69 307 LYS A O 1
ATOM 2519 N N . ASP A 1 308 ? 9.135 -21.283 12.829 1.00 94.44 308 ASP A N 1
ATOM 2520 C CA . ASP A 1 308 ? 8.808 -21.787 11.489 1.00 94.44 308 ASP A CA 1
ATOM 2521 C C . ASP A 1 308 ? 7.425 -21.275 11.069 1.00 94.44 308 ASP A C 1
ATOM 2523 O O . ASP A 1 308 ? 7.234 -20.811 9.950 1.00 94.44 308 ASP A O 1
ATOM 2527 N N . TYR A 1 309 ? 6.481 -21.208 12.016 1.00 94.69 309 TYR A N 1
ATOM 2528 C CA . TYR A 1 309 ? 5.183 -20.580 11.782 1.00 94.69 309 TYR A CA 1
ATOM 2529 C C . TYR A 1 309 ? 5.341 -19.094 11.423 1.00 94.69 309 TYR A C 1
ATOM 2531 O O . TYR A 1 309 ? 4.735 -18.616 10.465 1.00 94.69 309 TYR A O 1
ATOM 2539 N N . PHE A 1 310 ? 6.175 -18.347 12.151 1.00 96.31 310 PHE A N 1
ATOM 2540 C CA . PHE A 1 310 ? 6.360 -16.922 11.869 1.00 96.31 310 PHE A CA 1
ATOM 2541 C C . PHE A 1 310 ? 6.971 -16.676 10.482 1.00 96.31 310 PHE A C 1
ATOM 2543 O O . PHE A 1 310 ? 6.465 -15.843 9.729 1.00 96.31 310 PHE A O 1
ATOM 2550 N N . TYR A 1 311 ? 8.028 -17.397 10.110 1.00 96.19 311 TYR A N 1
ATOM 2551 C CA . TYR A 1 311 ? 8.685 -17.185 8.820 1.00 96.19 311 TYR A CA 1
ATOM 2552 C C . TYR A 1 311 ? 7.894 -17.748 7.637 1.00 96.19 311 TYR A C 1
ATOM 2554 O O . TYR A 1 311 ? 7.802 -17.068 6.615 1.00 96.19 311 TYR A O 1
ATOM 2562 N N . ASP A 1 312 ? 7.267 -18.917 7.771 1.00 94.44 312 ASP A N 1
ATOM 2563 C CA . ASP A 1 312 ? 6.617 -19.580 6.637 1.00 94.44 312 ASP A CA 1
ATOM 2564 C C . ASP A 1 312 ? 5.165 -19.128 6.462 1.00 94.44 312 ASP A C 1
ATOM 2566 O O . ASP A 1 312 ? 4.754 -18.730 5.367 1.00 94.44 312 ASP A O 1
ATOM 2570 N N . LYS A 1 313 ? 4.377 -19.147 7.546 1.00 94.12 313 LYS A N 1
ATOM 2571 C CA . LYS A 1 313 ? 2.944 -18.819 7.506 1.00 94.12 313 LYS A CA 1
ATOM 2572 C C . LYS A 1 313 ? 2.718 -17.310 7.495 1.00 94.12 313 LYS A C 1
ATOM 2574 O O . LYS A 1 313 ? 2.050 -16.807 6.594 1.00 94.12 313 LYS A O 1
ATOM 2579 N N . LEU A 1 314 ? 3.321 -16.579 8.439 1.00 96.38 314 LEU A N 1
ATOM 2580 C CA . LEU A 1 314 ? 3.205 -15.113 8.505 1.00 96.38 314 LEU A CA 1
ATOM 2581 C C . LEU A 1 314 ? 4.169 -14.387 7.554 1.00 96.38 314 LEU A C 1
ATOM 2583 O O . LEU A 1 314 ? 4.172 -13.156 7.511 1.00 96.38 314 LEU A O 1
ATOM 2587 N N . LYS A 1 315 ? 5.007 -15.106 6.791 1.00 97.06 315 LYS A N 1
ATOM 2588 C CA . LYS A 1 315 ? 5.992 -14.516 5.862 1.00 97.06 315 LYS A CA 1
ATOM 2589 C C . LYS A 1 315 ? 6.839 -13.422 6.529 1.00 97.06 315 LYS A C 1
ATOM 2591 O O . LYS A 1 315 ? 7.094 -12.368 5.925 1.00 97.06 315 LYS A O 1
ATOM 2596 N N . LEU A 1 316 ? 7.213 -13.653 7.793 1.00 97.56 316 LEU A N 1
ATOM 2597 C CA . LEU A 1 316 ? 7.845 -12.655 8.648 1.00 97.56 316 LEU A CA 1
ATOM 2598 C C . LEU A 1 316 ? 9.125 -12.107 8.011 1.00 97.56 316 LEU A C 1
ATOM 2600 O O . LEU A 1 316 ? 9.997 -12.854 7.563 1.00 97.56 316 LEU A O 1
ATOM 2604 N N . LYS A 1 317 ? 9.269 -10.780 8.025 1.00 97.56 317 LYS A N 1
ATOM 2605 C CA . LYS A 1 317 ? 10.492 -10.098 7.593 1.00 97.56 317 LYS A CA 1
ATOM 2606 C C . LYS A 1 317 ? 10.896 -9.008 8.575 1.00 97.56 317 LYS A C 1
ATOM 2608 O O . LYS A 1 317 ? 10.110 -8.118 8.879 1.00 97.56 317 LYS A O 1
ATOM 2613 N N . ILE A 1 318 ? 12.141 -9.062 9.037 1.00 97.88 318 ILE A N 1
ATOM 2614 C CA . ILE A 1 318 ? 12.700 -8.118 10.012 1.00 97.88 318 ILE A CA 1
ATOM 2615 C C . ILE A 1 318 ? 13.702 -7.222 9.291 1.00 97.88 318 ILE A C 1
ATOM 2617 O O . ILE A 1 318 ? 14.648 -7.715 8.671 1.00 97.88 318 ILE A O 1
ATOM 2621 N N . MET A 1 319 ? 13.477 -5.914 9.331 1.00 96.62 319 MET A N 1
ATOM 2622 C CA . MET A 1 319 ? 14.138 -4.933 8.474 1.00 96.62 319 MET A CA 1
ATOM 2623 C C . MET A 1 319 ? 14.518 -3.680 9.255 1.00 96.62 319 MET A C 1
ATOM 2625 O O . MET A 1 319 ? 13.957 -3.363 10.303 1.00 96.62 319 MET A O 1
ATOM 2629 N N . THR A 1 320 ? 15.456 -2.938 8.688 1.00 94.12 320 THR A N 1
ATOM 2630 C CA . THR A 1 320 ? 15.709 -1.543 9.039 1.00 94.12 320 THR A CA 1
ATOM 2631 C C . THR A 1 320 ? 15.025 -0.597 8.058 1.00 94.12 320 THR A C 1
ATOM 2633 O O . THR A 1 320 ? 14.639 -1.006 6.960 1.00 94.12 320 THR A O 1
ATOM 2636 N N . PHE A 1 321 ? 14.928 0.688 8.404 1.00 90.38 321 PHE A N 1
ATOM 2637 C CA . PHE A 1 321 ? 14.449 1.713 7.467 1.00 90.38 321 PHE A CA 1
ATOM 2638 C C . PHE A 1 321 ? 15.272 1.765 6.160 1.00 90.38 321 PHE A C 1
ATOM 2640 O O . PHE A 1 321 ? 14.705 2.037 5.106 1.00 90.38 321 PHE A O 1
ATOM 2647 N N . ASP A 1 322 ? 16.564 1.415 6.188 1.00 83.62 322 ASP A N 1
ATOM 2648 C CA . ASP A 1 322 ? 17.420 1.294 4.993 1.00 83.62 322 ASP A CA 1
ATOM 2649 C C . ASP A 1 322 ? 17.147 0.053 4.132 1.00 83.62 322 ASP A C 1
ATOM 2651 O O . ASP A 1 322 ? 17.442 0.044 2.939 1.00 83.62 322 ASP A O 1
ATOM 2655 N N . THR A 1 323 ? 16.644 -1.028 4.731 1.00 87.81 323 THR A N 1
ATOM 2656 C CA . THR A 1 323 ? 16.551 -2.349 4.078 1.00 87.81 323 THR A CA 1
ATOM 2657 C C . THR A 1 323 ? 15.125 -2.763 3.735 1.00 87.81 323 THR A C 1
ATOM 2659 O O . THR A 1 323 ? 14.927 -3.813 3.132 1.00 87.81 323 THR A O 1
ATOM 2662 N N . CYS A 1 324 ? 14.132 -1.942 4.084 1.00 88.25 324 CYS A N 1
ATOM 2663 C CA . CYS A 1 324 ? 12.718 -2.235 3.857 1.00 88.25 324 CYS A CA 1
ATOM 2664 C C . CYS A 1 324 ? 12.200 -1.874 2.453 1.00 88.25 324 CYS A C 1
ATOM 2666 O O . CYS A 1 324 ? 11.019 -2.054 2.167 1.00 88.25 324 CYS A O 1
ATOM 2668 N N . GLN A 1 325 ? 13.046 -1.362 1.558 1.00 82.62 325 GLN A N 1
ATOM 2669 C CA . GLN A 1 325 ? 12.619 -0.976 0.213 1.00 82.62 325 GLN A CA 1
ATOM 2670 C C . GLN A 1 325 ? 12.126 -2.184 -0.598 1.00 82.62 325 GLN A C 1
ATOM 2672 O O . GLN A 1 325 ? 12.723 -3.255 -0.566 1.00 82.62 325 GLN A O 1
ATOM 2677 N N . GLY A 1 326 ? 11.015 -2.002 -1.317 1.00 81.56 326 GLY A N 1
ATOM 2678 C CA . GLY A 1 326 ? 10.365 -3.065 -2.096 1.00 81.56 326 GLY A CA 1
ATOM 2679 C C . GLY A 1 326 ? 9.652 -4.137 -1.258 1.00 81.56 326 GLY A C 1
ATOM 2680 O O . GLY A 1 326 ? 8.933 -4.963 -1.810 1.00 81.56 326 GLY A O 1
ATOM 2681 N N . GLU A 1 327 ? 9.792 -4.114 0.069 1.00 88.56 327 GLU A N 1
ATOM 2682 C CA . GLU A 1 327 ? 9.139 -5.067 0.964 1.00 88.56 327 GLU A CA 1
ATOM 2683 C C . GLU A 1 327 ? 7.831 -4.485 1.488 1.00 88.56 327 GLU A C 1
ATOM 2685 O O . GLU A 1 327 ? 7.791 -3.389 2.041 1.00 88.56 327 GLU A O 1
ATOM 2690 N N . GLU A 1 328 ? 6.743 -5.228 1.340 1.00 91.75 328 GLU A N 1
ATOM 2691 C CA . GLU A 1 328 ? 5.426 -4.815 1.814 1.00 91.75 328 GLU A CA 1
ATOM 2692 C C . GLU A 1 328 ? 4.805 -5.938 2.629 1.00 91.75 328 GLU A C 1
ATOM 2694 O O . GLU A 1 328 ? 4.948 -7.115 2.279 1.00 91.75 328 GLU A O 1
ATOM 2699 N N . ARG A 1 329 ? 4.100 -5.590 3.703 1.00 96.56 329 ARG A N 1
ATOM 2700 C CA . ARG A 1 329 ? 3.425 -6.565 4.564 1.00 96.56 329 ARG A CA 1
ATOM 2701 C C . ARG A 1 329 ? 2.066 -6.036 4.993 1.00 96.56 329 ARG A C 1
ATOM 2703 O O . ARG A 1 329 ? 1.832 -4.827 5.016 1.00 96.56 329 ARG A O 1
ATOM 2710 N N . ASP A 1 330 ? 1.165 -6.954 5.304 1.00 96.06 330 ASP A N 1
ATOM 2711 C CA . ASP A 1 330 ? -0.174 -6.611 5.773 1.00 96.06 330 ASP A CA 1
ATOM 2712 C C . ASP A 1 330 ? -0.080 -5.876 7.108 1.00 96.06 330 ASP A C 1
ATOM 2714 O O . ASP A 1 330 ? -0.638 -4.788 7.249 1.00 96.06 330 ASP A O 1
ATOM 2718 N N . ILE A 1 331 ? 0.719 -6.412 8.032 1.00 97.75 331 ILE A N 1
ATOM 2719 C CA . ILE A 1 331 ? 1.000 -5.812 9.337 1.00 97.75 331 ILE A CA 1
ATOM 2720 C C . ILE A 1 331 ? 2.466 -5.384 9.389 1.00 97.75 331 ILE A C 1
ATOM 2722 O O . ILE A 1 331 ? 3.356 -6.193 9.122 1.00 97.75 331 ILE A O 1
ATOM 2726 N N . ILE A 1 332 ? 2.727 -4.133 9.770 1.00 98.31 332 ILE A N 1
ATOM 2727 C CA . ILE A 1 332 ? 4.072 -3.655 10.100 1.00 98.31 332 ILE A CA 1
ATOM 2728 C C . ILE A 1 332 ? 4.129 -3.235 11.567 1.00 98.31 332 ILE A C 1
ATOM 2730 O O . ILE A 1 332 ? 3.424 -2.315 11.984 1.00 98.31 332 ILE A O 1
ATOM 2734 N N . PHE A 1 333 ? 5.020 -3.874 12.322 1.00 98.62 333 PHE A N 1
ATOM 2735 C CA . PHE A 1 333 ? 5.434 -3.442 13.651 1.00 98.62 333 PHE A CA 1
ATOM 2736 C C . PHE A 1 333 ? 6.631 -2.493 13.538 1.00 98.62 333 PHE A C 1
ATOM 2738 O O . PHE A 1 333 ? 7.631 -2.817 12.898 1.00 98.62 333 PHE A O 1
ATOM 2745 N N . TYR A 1 334 ? 6.548 -1.336 14.181 1.00 98.25 334 TYR A N 1
ATOM 2746 C CA . TYR A 1 334 ? 7.603 -0.332 14.228 1.00 98.25 334 TYR A CA 1
ATOM 2747 C C . TYR A 1 334 ? 8.211 -0.291 15.633 1.00 98.25 334 TYR A C 1
ATOM 2749 O O . TYR A 1 334 ? 7.588 0.234 16.552 1.00 98.25 334 TYR A O 1
ATOM 2757 N N . SER A 1 335 ? 9.421 -0.836 15.789 1.00 97.50 335 SER A N 1
ATOM 2758 C CA . SER A 1 335 ? 10.197 -0.792 17.041 1.00 97.50 335 SER A CA 1
ATOM 2759 C C . SER A 1 335 ? 11.135 0.407 17.002 1.00 97.50 335 SER A C 1
ATOM 2761 O O . SER A 1 335 ? 12.114 0.398 16.247 1.00 97.50 335 SER A O 1
ATOM 2763 N N . MET A 1 336 ? 10.808 1.457 17.760 1.00 95.31 336 MET A N 1
ATOM 2764 C CA . MET A 1 336 ? 11.566 2.711 17.751 1.00 95.31 336 MET A CA 1
ATOM 2765 C C . MET A 1 336 ? 12.812 2.673 18.626 1.00 95.31 336 MET A C 1
ATOM 2767 O O . MET A 1 336 ? 13.685 3.509 18.411 1.00 95.31 336 MET A O 1
ATOM 2771 N N . VAL A 1 337 ? 12.928 1.716 19.554 1.00 94.44 337 VAL A N 1
ATOM 2772 C CA . VAL A 1 337 ? 14.072 1.505 20.462 1.00 94.44 337 VAL A CA 1
ATOM 2773 C C . VAL A 1 337 ? 14.254 2.610 21.504 1.00 94.44 337 VAL A C 1
ATOM 2775 O O . VAL A 1 337 ? 14.530 2.307 22.662 1.00 94.44 337 VAL A O 1
ATOM 2778 N N . ALA A 1 338 ? 14.089 3.874 21.109 1.00 92.44 338 ALA A N 1
ATOM 2779 C CA . ALA A 1 338 ? 14.386 5.047 21.911 1.00 92.44 338 ALA A CA 1
ATOM 2780 C C . ALA A 1 338 ? 13.586 5.101 23.214 1.00 92.44 338 ALA A C 1
ATOM 2782 O O . ALA A 1 338 ? 12.352 5.018 23.227 1.00 92.44 338 ALA A O 1
ATOM 2783 N N . THR A 1 339 ? 14.320 5.338 24.295 1.00 91.19 339 THR A N 1
ATOM 2784 C CA . THR A 1 339 ? 13.812 5.536 25.651 1.00 91.19 339 THR A CA 1
ATOM 2785 C C . THR A 1 339 ? 14.025 6.994 26.072 1.00 91.19 339 THR A C 1
ATOM 2787 O O . THR A 1 339 ? 14.532 7.813 25.302 1.00 91.19 339 THR A O 1
ATOM 2790 N N . GLU A 1 340 ? 13.590 7.371 27.276 1.00 86.88 340 GLU A N 1
ATOM 2791 C CA . GLU A 1 340 ? 13.876 8.715 27.804 1.00 86.88 340 GLU A CA 1
ATOM 2792 C C . GLU A 1 340 ? 15.356 8.919 28.152 1.00 86.88 340 GLU A C 1
ATOM 2794 O O . GLU A 1 340 ? 15.840 10.047 28.109 1.00 86.88 340 GLU A O 1
ATOM 2799 N N . GLU A 1 341 ? 16.056 7.836 28.489 1.00 84.81 341 GLU A N 1
ATOM 2800 C CA . GLU A 1 341 ? 17.458 7.847 28.916 1.00 84.81 341 GLU A CA 1
ATOM 2801 C C . GLU A 1 341 ? 18.421 7.694 27.730 1.00 84.81 341 GLU A C 1
ATOM 2803 O O . GLU A 1 341 ? 19.537 8.211 27.771 1.00 84.81 341 GLU A O 1
ATOM 2808 N N . ASP A 1 342 ? 17.984 7.006 26.671 1.00 85.19 342 ASP A N 1
ATOM 2809 C CA . ASP A 1 342 ? 18.790 6.671 25.498 1.00 85.19 342 ASP A CA 1
ATOM 2810 C C . ASP A 1 342 ? 17.986 6.878 24.196 1.00 85.19 342 ASP A C 1
ATOM 2812 O O . ASP A 1 342 ? 17.105 6.082 23.853 1.00 85.19 342 ASP A O 1
ATOM 2816 N N . ASP A 1 343 ? 18.275 7.970 23.474 1.00 89.06 343 ASP A N 1
ATOM 2817 C CA . ASP A 1 343 ? 17.650 8.327 22.192 1.00 89.06 343 ASP A CA 1
ATOM 2818 C C . ASP A 1 343 ? 18.698 8.712 21.132 1.00 89.06 343 ASP A C 1
ATOM 2820 O O . ASP A 1 343 ? 19.281 9.800 21.145 1.00 89.06 343 ASP A O 1
ATOM 2824 N N . HIS A 1 344 ? 18.875 7.817 20.159 1.00 89.31 344 HIS A N 1
ATOM 2825 C CA . HIS A 1 344 ? 19.775 7.981 19.017 1.00 89.31 344 HIS A CA 1
ATOM 2826 C C . HIS A 1 344 ? 19.037 8.106 17.672 1.00 89.31 344 HIS A C 1
ATOM 2828 O O . HIS A 1 344 ? 19.634 7.924 16.607 1.00 89.31 344 HIS A O 1
ATOM 2834 N N . LEU A 1 345 ? 17.743 8.452 17.681 1.00 89.00 345 LEU A N 1
ATOM 2835 C CA . LEU A 1 345 ? 16.938 8.557 16.458 1.00 89.00 345 LEU A CA 1
ATOM 2836 C C . LEU A 1 345 ? 17.400 9.676 15.522 1.00 89.00 345 LEU A C 1
ATOM 2838 O O . LEU A 1 345 ? 17.264 9.552 14.305 1.00 89.00 345 LEU A O 1
ATOM 2842 N N . TRP A 1 346 ? 18.003 10.732 16.069 1.00 83.44 346 TRP A N 1
ATOM 2843 C CA . TRP A 1 346 ? 18.584 11.844 15.308 1.00 83.44 346 TRP A CA 1
ATOM 2844 C C . TRP A 1 346 ? 19.718 11.410 14.363 1.00 83.44 346 TRP A C 1
ATOM 2846 O O . TRP A 1 346 ? 20.021 12.113 13.403 1.00 83.44 346 TRP A O 1
ATOM 2856 N N . GLY A 1 347 ? 20.364 10.267 14.628 1.00 80.12 347 GLY A N 1
ATOM 2857 C CA . GLY A 1 347 ? 21.384 9.703 13.741 1.00 80.12 347 GLY A CA 1
ATOM 2858 C C . GLY A 1 347 ? 20.793 8.989 12.521 1.00 80.12 347 GLY A C 1
ATOM 2859 O O . GLY A 1 347 ? 21.499 8.751 11.543 1.00 80.12 347 GLY A O 1
ATOM 2860 N N . VAL A 1 348 ? 19.503 8.639 12.570 1.00 83.81 348 VAL A N 1
ATOM 2861 C CA . VAL A 1 348 ? 18.810 7.870 11.526 1.00 83.81 348 VAL A CA 1
ATOM 2862 C C . VAL A 1 348 ? 17.858 8.751 10.720 1.00 83.81 348 VAL A C 1
ATOM 2864 O O . VAL A 1 348 ? 17.814 8.640 9.491 1.00 83.81 348 VAL A O 1
ATOM 2867 N N . PHE A 1 349 ? 17.110 9.616 11.406 1.00 88.38 349 PHE A N 1
ATOM 2868 C CA . PHE A 1 349 ? 16.071 10.463 10.832 1.00 88.38 349 PHE A CA 1
ATOM 2869 C C . PHE A 1 349 ? 16.498 11.926 10.761 1.00 88.38 349 PHE A C 1
ATOM 2871 O O . PHE A 1 349 ? 17.281 12.403 11.578 1.00 88.38 349 PHE A O 1
ATOM 2878 N N . ILE A 1 350 ? 15.945 12.634 9.778 1.00 85.50 350 ILE A N 1
ATOM 2879 C CA . ILE A 1 350 ? 16.187 14.062 9.571 1.00 85.50 350 ILE A CA 1
ATOM 2880 C C . ILE A 1 350 ? 15.513 14.888 10.673 1.00 85.50 350 ILE A C 1
ATOM 2882 O O . ILE A 1 350 ? 14.443 14.507 11.167 1.00 85.50 350 ILE A O 1
ATOM 2886 N N . LYS A 1 351 ? 16.112 16.018 11.061 1.00 84.75 351 LYS A N 1
ATOM 2887 C CA . LYS A 1 351 ? 15.512 16.896 12.076 1.00 84.75 351 LYS A CA 1
ATOM 2888 C C . LYS A 1 351 ? 14.251 17.576 11.553 1.00 84.75 351 LYS A C 1
ATOM 2890 O O . LYS A 1 351 ? 13.203 17.411 12.168 1.00 84.75 351 LYS A O 1
ATOM 2895 N N . ASP A 1 352 ? 14.346 18.256 10.416 1.00 82.31 352 ASP A N 1
ATOM 2896 C CA . ASP A 1 352 ? 13.233 18.952 9.764 1.00 82.31 352 ASP A CA 1
ATOM 2897 C C . ASP A 1 352 ? 13.202 18.591 8.271 1.00 82.31 352 ASP A C 1
ATOM 2899 O O . ASP A 1 352 ? 14.232 18.581 7.597 1.00 82.31 352 ASP A O 1
ATOM 2903 N N . LEU A 1 353 ? 12.014 18.285 7.744 1.00 81.88 353 LEU A N 1
ATOM 2904 C CA . LEU A 1 353 ? 11.812 18.011 6.319 1.00 81.88 353 LEU A CA 1
ATOM 2905 C C . LEU A 1 353 ? 11.978 19.259 5.432 1.00 81.88 353 LEU A C 1
ATOM 2907 O O . LEU A 1 353 ? 12.158 19.115 4.224 1.00 81.88 353 LEU A O 1
ATOM 2911 N N . ASN A 1 354 ? 11.944 20.464 5.998 1.00 80.31 354 ASN A N 1
ATOM 2912 C CA . ASN A 1 354 ? 12.244 21.703 5.279 1.00 80.31 354 ASN A CA 1
ATOM 2913 C C . ASN A 1 354 ? 13.752 21.900 5.060 1.00 80.31 354 ASN A C 1
ATOM 2915 O O . ASN A 1 354 ? 14.151 22.537 4.088 1.00 80.31 354 ASN A O 1
ATOM 2919 N N . ASP A 1 355 ? 14.587 21.287 5.902 1.00 78.62 355 ASP A N 1
ATOM 2920 C CA . ASP A 1 355 ? 16.048 21.417 5.867 1.00 78.62 355 ASP A CA 1
ATOM 2921 C C . ASP A 1 355 ? 16.726 20.291 5.065 1.00 78.62 355 ASP A C 1
ATOM 2923 O O . ASP A 1 355 ? 17.933 20.067 5.172 1.00 78.62 355 ASP A O 1
ATOM 2927 N N . VAL A 1 356 ? 15.969 19.575 4.226 1.00 74.12 356 VAL A N 1
ATOM 2928 C CA . VAL A 1 356 ? 16.449 18.426 3.431 1.00 74.12 356 VAL A CA 1
ATOM 2929 C C . VAL A 1 356 ? 17.668 18.751 2.569 1.00 74.12 356 VAL A C 1
ATOM 2931 O O . VAL A 1 356 ? 18.539 17.894 2.407 1.00 74.12 356 VAL A O 1
ATOM 2934 N N . ASP A 1 357 ? 17.728 19.968 2.029 1.00 69.69 357 ASP A N 1
ATOM 2935 C CA . ASP A 1 357 ? 18.825 20.424 1.172 1.00 69.69 357 ASP A CA 1
ATOM 2936 C C . ASP A 1 357 ? 20.018 20.994 1.968 1.00 69.69 357 ASP A C 1
ATOM 2938 O O . ASP A 1 357 ? 21.078 21.238 1.391 1.00 69.69 357 ASP A O 1
ATOM 2942 N N . ILE A 1 358 ? 19.858 21.200 3.281 1.00 57.62 358 ILE A N 1
ATOM 2943 C CA . ILE A 1 358 ? 20.843 21.834 4.173 1.00 57.62 358 ILE A CA 1
ATOM 2944 C C . ILE A 1 358 ? 21.531 20.787 5.063 1.00 57.62 358 ILE A C 1
ATOM 2946 O O . ILE A 1 358 ? 22.736 20.874 5.303 1.00 57.62 358 ILE A O 1
ATOM 2950 N N . GLU A 1 359 ? 20.786 19.794 5.556 1.00 67.56 359 GLU A N 1
ATOM 2951 C CA . GLU A 1 359 ? 21.312 18.738 6.424 1.00 67.56 359 GLU A CA 1
ATOM 2952 C C . GLU A 1 359 ? 22.176 17.737 5.634 1.00 67.56 359 GLU A C 1
ATOM 2954 O O . GLU A 1 359 ? 21.824 17.300 4.534 1.00 67.56 359 GLU A O 1
ATOM 2959 N N . GLU A 1 360 ? 23.306 17.320 6.212 1.00 62.41 360 GLU A N 1
ATOM 2960 C CA . GLU A 1 360 ? 24.132 16.252 5.643 1.00 62.41 360 GLU A CA 1
ATOM 2961 C C . GLU A 1 360 ? 23.321 14.949 5.547 1.00 62.41 360 GLU A C 1
ATOM 2963 O O . GLU A 1 360 ? 22.702 14.502 6.514 1.00 62.41 360 GLU A O 1
ATOM 2968 N N . ASP A 1 361 ? 23.294 14.350 4.355 1.00 67.12 361 ASP A N 1
ATOM 2969 C CA . ASP A 1 361 ? 22.425 13.219 4.008 1.00 67.12 361 ASP A CA 1
ATOM 2970 C C . ASP A 1 361 ? 20.914 13.475 4.213 1.00 67.12 361 ASP A C 1
ATOM 2972 O O . ASP A 1 361 ? 20.129 12.522 4.209 1.00 67.12 361 ASP A O 1
ATOM 2976 N N . GLY A 1 362 ? 20.467 14.734 4.325 1.00 74.50 362 GLY A N 1
ATOM 2977 C CA . GLY A 1 362 ? 19.067 15.102 4.569 1.00 74.50 362 GLY A CA 1
ATOM 2978 C C . GLY A 1 362 ? 18.094 14.447 3.583 1.00 74.50 362 GLY A C 1
ATOM 2979 O O . GLY A 1 362 ? 17.117 13.812 3.986 1.00 74.50 362 GLY A O 1
ATOM 2980 N N . LYS A 1 363 ? 18.421 14.464 2.284 1.00 75.69 363 LYS A N 1
ATOM 2981 C CA . LYS A 1 363 ? 17.635 13.777 1.239 1.00 75.69 363 LYS A CA 1
ATOM 2982 C C . LYS A 1 363 ? 17.502 12.272 1.483 1.00 75.69 363 LYS A C 1
ATOM 2984 O O . LYS A 1 363 ? 16.411 11.726 1.339 1.00 75.69 363 LYS A O 1
ATOM 2989 N N . ILE A 1 364 ? 18.588 11.607 1.875 1.00 76.62 364 ILE A N 1
ATOM 2990 C CA . ILE A 1 364 ? 18.601 10.166 2.155 1.00 76.62 364 ILE A CA 1
ATOM 2991 C C . ILE A 1 364 ? 17.753 9.882 3.399 1.00 76.62 364 ILE A C 1
ATOM 2993 O O . ILE A 1 364 ? 16.878 9.021 3.357 1.00 76.62 364 ILE A O 1
ATOM 2997 N N . ARG A 1 365 ? 17.951 10.639 4.486 1.00 82.62 365 ARG A N 1
ATOM 2998 C CA . ARG A 1 365 ? 17.202 10.496 5.746 1.00 82.62 365 ARG A CA 1
ATOM 2999 C C . ARG A 1 365 ? 15.699 10.729 5.562 1.00 82.62 365 ARG A C 1
ATOM 3001 O O . ARG A 1 365 ? 14.896 9.961 6.088 1.00 82.62 365 ARG A O 1
ATOM 3008 N N . ALA A 1 366 ? 15.307 11.717 4.760 1.00 85.38 366 ALA A N 1
ATOM 3009 C CA . ALA A 1 366 ? 13.907 11.957 4.417 1.00 85.38 366 ALA A CA 1
ATOM 3010 C C . ALA A 1 366 ? 13.316 10.810 3.577 1.00 85.38 366 ALA A C 1
ATOM 3012 O O . ALA A 1 366 ? 12.222 10.323 3.865 1.00 85.38 366 ALA A O 1
ATOM 3013 N N . GLN A 1 367 ? 14.059 10.309 2.581 1.00 84.69 367 GLN A N 1
ATOM 3014 C CA . GLN A 1 367 ? 13.641 9.149 1.788 1.00 84.69 367 GLN A CA 1
ATOM 3015 C C . GLN A 1 367 ? 13.457 7.889 2.652 1.00 84.69 367 GLN A C 1
ATOM 3017 O O . GLN A 1 367 ? 12.499 7.150 2.420 1.00 84.69 367 GLN A O 1
ATOM 3022 N N . ARG A 1 368 ? 14.306 7.649 3.670 1.00 86.56 368 ARG A N 1
ATOM 3023 C CA . ARG A 1 368 ? 14.117 6.540 4.637 1.00 86.56 368 ARG A CA 1
ATOM 3024 C C . ARG A 1 368 ? 12.756 6.612 5.297 1.00 86.56 368 ARG A C 1
ATOM 3026 O O . ARG A 1 368 ? 12.058 5.605 5.359 1.00 86.56 368 ARG A O 1
ATOM 3033 N N . LEU A 1 369 ? 12.393 7.798 5.782 1.00 89.81 369 LEU A N 1
ATOM 3034 C CA . LEU A 1 369 ? 11.140 8.021 6.491 1.00 89.81 369 LEU A CA 1
ATOM 3035 C C . LEU A 1 369 ? 9.941 7.715 5.584 1.00 89.81 369 LEU A C 1
ATOM 3037 O O . LEU A 1 369 ? 9.068 6.936 5.968 1.00 89.81 369 LEU A O 1
ATOM 3041 N N . ASN A 1 370 ? 9.943 8.238 4.352 1.00 91.31 370 ASN A N 1
ATOM 3042 C CA . ASN A 1 370 ? 8.889 7.958 3.373 1.00 91.31 370 ASN A CA 1
ATOM 3043 C C . ASN A 1 370 ? 8.785 6.463 3.040 1.00 91.31 370 ASN A C 1
ATOM 3045 O O . ASN A 1 370 ? 7.694 5.889 3.018 1.00 91.31 370 ASN A O 1
ATOM 3049 N N . VAL A 1 371 ? 9.923 5.808 2.786 1.00 89.81 371 VAL A N 1
ATOM 3050 C CA . VAL A 1 371 ? 9.947 4.378 2.467 1.00 89.81 371 VAL A CA 1
ATOM 3051 C C . VAL A 1 371 ? 9.424 3.577 3.652 1.00 89.81 371 VAL A C 1
ATOM 3053 O O . VAL A 1 371 ? 8.446 2.859 3.482 1.00 89.81 371 VAL A O 1
ATOM 3056 N N . GLY A 1 372 ? 9.982 3.740 4.850 1.00 92.25 372 GLY A N 1
ATOM 3057 C CA . GLY A 1 372 ? 9.595 2.947 6.016 1.00 92.25 372 GLY A CA 1
ATOM 3058 C C . GLY A 1 372 ? 8.118 3.077 6.393 1.00 92.25 372 GLY A C 1
ATOM 3059 O O . GLY A 1 372 ? 7.486 2.073 6.718 1.00 92.25 372 GLY A O 1
ATOM 3060 N N . LEU A 1 373 ? 7.533 4.274 6.287 1.00 94.44 373 LEU A N 1
ATOM 3061 C CA . LEU A 1 373 ? 6.126 4.515 6.635 1.00 94.44 373 LEU A CA 1
ATOM 3062 C C . LEU A 1 373 ? 5.125 4.067 5.553 1.00 94.44 373 LEU A C 1
ATOM 3064 O O . LEU A 1 373 ? 3.942 3.935 5.839 1.00 94.44 373 LEU A O 1
ATOM 3068 N N . SER A 1 374 ? 5.579 3.762 4.332 1.00 92.62 374 SER A N 1
ATOM 3069 C CA . SER A 1 374 ? 4.715 3.354 3.206 1.00 92.62 374 SER A CA 1
ATOM 3070 C C . SER A 1 374 ? 4.638 1.834 2.967 1.00 92.62 374 SER A C 1
ATOM 3072 O O . SER A 1 374 ? 4.132 1.398 1.924 1.00 92.62 374 SER A O 1
ATOM 3074 N N . ARG A 1 375 ? 5.156 1.019 3.904 1.00 93.56 375 ARG A N 1
ATOM 3075 C CA . ARG A 1 375 ? 5.267 -0.451 3.766 1.00 93.56 375 ARG A CA 1
ATOM 3076 C C . ARG A 1 375 ? 4.053 -1.250 4.246 1.00 93.56 375 ARG A C 1
ATOM 3078 O O . ARG A 1 375 ? 3.893 -2.397 3.825 1.00 93.56 375 ARG A O 1
ATOM 3085 N N . ALA A 1 376 ? 3.217 -0.671 5.106 1.00 95.50 376 ALA A N 1
ATOM 3086 C CA . ALA A 1 376 ? 2.031 -1.335 5.643 1.00 95.50 376 ALA A CA 1
ATOM 3087 C C . ALA A 1 376 ? 0.861 -1.326 4.642 1.00 95.50 376 ALA A C 1
ATOM 3089 O O . ALA A 1 376 ? 0.637 -0.328 3.955 1.00 95.50 376 ALA A O 1
ATOM 3090 N N . LYS A 1 377 ? 0.093 -2.423 4.572 1.00 94.50 377 LYS A N 1
ATOM 3091 C CA . LYS A 1 377 ? -1.130 -2.520 3.740 1.00 94.50 377 LYS A CA 1
ATOM 3092 C C . LYS A 1 377 ? -2.423 -2.467 4.547 1.00 94.50 377 LYS A C 1
ATOM 3094 O O . LYS A 1 377 ? -3.423 -1.923 4.072 1.00 94.50 377 LYS A O 1
ATOM 3099 N N . GLU A 1 378 ? -2.411 -3.075 5.731 1.00 93.00 378 GLU A N 1
ATOM 3100 C CA . GLU A 1 378 ? -3.584 -3.245 6.589 1.00 93.00 378 GLU A CA 1
ATOM 3101 C C . GLU A 1 378 ? -3.398 -2.552 7.938 1.00 93.00 378 GLU A C 1
ATOM 3103 O O . GLU A 1 378 ? -4.307 -1.849 8.370 1.00 93.00 378 GLU A O 1
ATOM 3108 N N . THR A 1 379 ? -2.236 -2.727 8.578 1.00 95.88 379 THR A N 1
ATOM 3109 C CA . THR A 1 379 ? -1.999 -2.270 9.953 1.00 95.88 379 THR A CA 1
ATOM 3110 C C . THR A 1 379 ? -0.590 -1.706 10.139 1.00 95.88 379 THR A C 1
ATOM 3112 O O . THR A 1 379 ? 0.402 -2.361 9.815 1.00 95.88 379 THR A O 1
ATOM 3115 N N . MET A 1 380 ? -0.507 -0.515 10.731 1.00 97.62 380 MET A N 1
ATOM 3116 C CA . MET A 1 380 ? 0.698 0.073 11.311 1.00 97.62 380 MET A CA 1
ATOM 3117 C C . MET A 1 380 ? 0.615 -0.030 12.831 1.00 97.62 380 MET A C 1
ATOM 3119 O O . MET A 1 380 ? -0.327 0.479 13.434 1.00 97.62 380 MET A O 1
ATOM 3123 N N . HIS A 1 381 ? 1.600 -0.658 13.464 1.00 98.06 381 HIS A N 1
ATOM 3124 C CA . HIS A 1 381 ? 1.654 -0.779 14.918 1.00 98.06 381 HIS A CA 1
ATOM 3125 C C . HIS A 1 381 ? 2.971 -0.214 15.431 1.00 98.06 381 HIS A C 1
ATOM 3127 O O . HIS A 1 381 ? 4.025 -0.792 15.199 1.00 98.06 381 HIS A O 1
ATOM 3133 N N . PHE A 1 382 ? 2.916 0.923 16.117 1.00 98.19 382 PHE A N 1
ATOM 3134 C CA . PHE A 1 382 ? 4.070 1.559 16.744 1.00 98.19 382 PHE A CA 1
ATOM 3135 C C . PHE A 1 382 ? 4.262 1.041 18.169 1.00 98.19 382 PHE A C 1
ATOM 3137 O O . PHE A 1 382 ? 3.345 1.122 18.989 1.00 98.19 382 PHE A O 1
ATOM 3144 N N . ILE A 1 383 ? 5.456 0.528 18.461 1.00 97.81 383 ILE A N 1
ATOM 3145 C CA . ILE A 1 383 ? 5.885 0.127 19.799 1.00 97.81 383 ILE A CA 1
ATOM 3146 C C . ILE A 1 383 ? 6.877 1.182 20.276 1.00 97.81 383 ILE A C 1
ATOM 3148 O O . ILE A 1 383 ? 7.911 1.395 19.640 1.00 97.81 383 ILE A O 1
ATOM 3152 N N . LEU A 1 384 ? 6.515 1.878 21.352 1.00 96.69 384 LEU A N 1
ATOM 3153 C CA . LEU A 1 384 ? 7.228 3.053 21.844 1.00 96.69 384 LEU A CA 1
ATOM 3154 C C . LEU A 1 384 ? 7.588 2.877 23.319 1.00 96.69 384 LEU A C 1
ATOM 3156 O O . LEU A 1 384 ? 6.734 2.501 24.121 1.00 96.69 384 LEU A O 1
ATOM 3160 N N . SER A 1 385 ? 8.818 3.220 23.698 1.00 94.44 385 SER A N 1
ATOM 3161 C CA . SER A 1 385 ? 9.279 3.168 25.094 1.00 94.44 385 SER A CA 1
ATOM 3162 C C . SER A 1 385 ? 9.335 4.512 25.820 1.00 94.44 385 SER A C 1
ATOM 3164 O O . SER A 1 385 ? 9.815 4.586 26.951 1.00 94.44 385 SER A O 1
ATOM 3166 N N . LYS A 1 386 ? 8.795 5.575 25.218 1.00 92.50 386 LYS A N 1
ATOM 3167 C CA . LYS A 1 386 ? 8.602 6.879 25.867 1.00 92.50 386 LYS A CA 1
ATOM 3168 C C . LYS A 1 386 ? 7.336 7.591 25.361 1.00 92.50 386 LYS A C 1
ATOM 3170 O O . LYS A 1 386 ? 6.777 7.174 24.346 1.00 92.50 386 LYS A O 1
ATOM 3175 N N . PRO A 1 387 ? 6.860 8.645 26.047 1.00 92.50 387 PRO A N 1
ATOM 3176 C CA . PRO A 1 387 ? 5.718 9.440 25.593 1.00 92.50 387 PRO A CA 1
ATOM 3177 C C . PRO A 1 387 ? 5.937 10.077 24.211 1.00 92.50 387 PRO A C 1
ATOM 3179 O O . PRO A 1 387 ? 7.061 10.449 23.861 1.00 92.50 387 PRO A O 1
ATOM 3182 N N . LEU A 1 388 ? 4.855 10.242 23.440 1.00 92.75 388 LEU A N 1
ATOM 3183 C CA . LEU A 1 388 ? 4.877 10.784 22.069 1.00 92.75 388 LEU A CA 1
ATOM 3184 C C . LEU A 1 388 ? 5.475 12.196 21.993 1.00 92.75 388 LEU A C 1
ATOM 3186 O O . LEU A 1 388 ? 6.129 12.556 21.013 1.00 92.75 388 LEU A O 1
ATOM 3190 N N . GLU A 1 389 ? 5.277 12.987 23.040 1.00 92.38 389 GLU A N 1
ATOM 3191 C CA . GLU A 1 389 ? 5.745 14.366 23.171 1.00 92.38 389 GLU A CA 1
ATOM 3192 C C . GLU A 1 389 ? 7.271 14.444 23.279 1.00 92.38 389 GLU A C 1
ATOM 3194 O O . GLU A 1 389 ? 7.859 15.468 22.945 1.00 92.38 389 GLU A O 1
ATOM 3199 N N . LYS A 1 390 ? 7.923 13.357 23.713 1.00 92.75 390 LYS A N 1
ATOM 3200 C CA . LYS A 1 390 ? 9.381 13.272 23.872 1.00 92.75 390 LYS A CA 1
ATOM 3201 C C . LYS A 1 390 ? 10.101 12.732 22.632 1.00 92.75 390 LYS A C 1
ATOM 3203 O O . LYS A 1 390 ? 11.327 12.594 22.660 1.00 92.75 390 LYS A O 1
ATOM 3208 N N . TYR A 1 391 ? 9.383 12.398 21.557 1.00 93.12 391 TYR A N 1
ATOM 3209 C CA . TYR A 1 391 ? 9.992 12.095 20.259 1.00 93.12 391 TYR A CA 1
ATOM 3210 C C . TYR A 1 391 ? 10.190 13.386 19.460 1.00 93.12 391 TYR A C 1
ATOM 3212 O O . TYR A 1 391 ? 9.232 14.099 19.153 1.00 93.12 391 TYR A O 1
ATOM 3220 N N . ASN A 1 392 ? 11.438 13.671 19.095 1.00 90.06 392 ASN A N 1
ATOM 3221 C CA . ASN A 1 392 ? 11.827 14.894 18.393 1.00 90.06 392 ASN A CA 1
ATOM 3222 C C . ASN A 1 392 ? 12.091 14.644 16.900 1.00 90.06 392 ASN A C 1
ATOM 3224 O O . ASN A 1 392 ? 12.236 13.504 16.458 1.00 90.06 392 ASN A O 1
ATOM 3228 N N . GLY A 1 393 ? 12.168 15.733 16.133 1.00 89.50 393 GLY A N 1
ATOM 3229 C CA . GLY A 1 393 ? 12.423 15.717 14.693 1.00 89.50 393 GLY A CA 1
ATOM 3230 C C . GLY A 1 393 ? 11.285 15.123 13.858 1.00 89.50 393 GLY A C 1
ATOM 3231 O O . GLY A 1 393 ? 10.195 14.847 14.369 1.00 89.50 393 GLY A O 1
ATOM 3232 N N . SER A 1 394 ? 11.560 14.889 12.573 1.00 90.56 394 SER A N 1
ATOM 3233 C CA . SER A 1 394 ? 10.575 14.405 11.590 1.00 90.56 394 SER A CA 1
ATOM 3234 C C . SER A 1 394 ? 9.885 13.094 11.988 1.00 90.56 394 SER A C 1
ATOM 3236 O O . SER A 1 394 ? 8.689 12.925 11.757 1.00 90.56 394 SER A O 1
ATOM 3238 N N . ILE A 1 395 ? 10.595 12.172 12.650 1.00 94.06 395 ILE A N 1
ATOM 3239 C CA . ILE A 1 395 ? 9.988 10.933 13.155 1.00 94.06 395 ILE A CA 1
ATOM 3240 C C . ILE A 1 395 ? 8.975 11.212 14.271 1.00 94.06 395 ILE A C 1
ATOM 3242 O O . ILE A 1 395 ? 7.898 10.621 14.284 1.00 94.06 395 ILE A O 1
ATOM 3246 N N . GLY A 1 396 ? 9.270 12.153 15.173 1.00 93.81 396 GLY A N 1
ATOM 3247 C CA . GLY A 1 396 ? 8.324 12.592 16.194 1.00 93.81 396 GLY A CA 1
ATOM 3248 C C . GLY A 1 396 ? 7.084 13.243 15.584 1.00 93.81 396 GLY A C 1
ATOM 3249 O O . GLY A 1 396 ? 5.966 12.980 16.025 1.00 93.81 396 GLY A O 1
ATOM 3250 N N . GLU A 1 397 ? 7.262 14.046 14.534 1.00 94.12 397 GLU A N 1
ATOM 3251 C CA . GLU A 1 397 ? 6.147 14.623 13.776 1.00 94.12 397 GLU A CA 1
ATOM 3252 C C . GLU A 1 397 ? 5.291 13.548 13.108 1.00 94.12 397 GLU A C 1
ATOM 3254 O O . GLU A 1 397 ? 4.067 13.620 13.187 1.00 94.12 397 GLU A O 1
ATOM 3259 N N . ALA A 1 398 ? 5.910 12.523 12.517 1.00 95.06 398 ALA A N 1
ATOM 3260 C CA . ALA A 1 398 ? 5.195 11.396 11.928 1.00 95.06 398 ALA A CA 1
ATOM 3261 C C . ALA A 1 398 ? 4.367 10.631 12.969 1.00 95.06 398 ALA A C 1
ATOM 3263 O O . ALA A 1 398 ? 3.184 10.371 12.749 1.00 95.06 398 ALA A O 1
ATOM 3264 N N . LEU A 1 399 ? 4.951 10.316 14.130 1.00 96.50 399 LEU A N 1
ATOM 3265 C CA . LEU A 1 399 ? 4.240 9.632 15.215 1.00 96.50 399 LEU A CA 1
ATOM 3266 C C . LEU A 1 399 ? 3.049 10.461 15.723 1.00 96.50 399 LEU A C 1
ATOM 3268 O O . LEU A 1 399 ? 1.950 9.927 15.891 1.00 96.50 399 LEU A O 1
ATOM 3272 N N . ARG A 1 400 ? 3.234 11.775 15.911 1.00 96.12 400 ARG A N 1
ATOM 3273 C CA . ARG A 1 400 ? 2.147 12.691 16.294 1.00 96.12 400 ARG A CA 1
ATOM 3274 C C . ARG A 1 400 ? 1.080 12.813 15.211 1.00 96.12 400 ARG A C 1
ATOM 3276 O O . ARG A 1 400 ? -0.097 12.848 15.549 1.00 96.12 400 ARG A O 1
ATOM 3283 N N . HIS A 1 401 ? 1.462 12.825 13.934 1.00 95.06 401 HIS A N 1
ATOM 3284 C CA . HIS A 1 401 ? 0.526 12.819 12.808 1.00 95.06 401 HIS A CA 1
ATOM 3285 C C . HIS A 1 401 ? -0.372 11.579 12.845 1.00 95.06 401 HIS A C 1
ATOM 3287 O O . HIS A 1 401 ? -1.589 11.715 12.816 1.00 95.06 401 HIS A O 1
ATOM 3293 N N . TYR A 1 402 ? 0.188 10.374 12.986 1.00 95.88 402 TYR A N 1
ATOM 3294 C CA . TYR A 1 402 ? -0.630 9.156 13.059 1.00 95.88 402 TYR A CA 1
ATOM 3295 C C . TYR A 1 402 ? -1.481 9.080 14.329 1.00 95.88 402 TYR A C 1
ATOM 3297 O O . TYR A 1 402 ? -2.615 8.614 14.267 1.00 95.88 402 TYR A O 1
ATOM 3305 N N . SER A 1 403 ? -0.974 9.576 15.462 1.00 94.12 403 SER A N 1
ATOM 3306 C CA . SER A 1 403 ? -1.766 9.709 16.691 1.00 94.12 403 SER A CA 1
ATOM 3307 C C . SER A 1 403 ? -2.942 10.678 16.502 1.00 94.12 403 SER A C 1
ATOM 3309 O O . SER A 1 403 ? -4.068 10.379 16.899 1.00 94.12 403 SER A O 1
ATOM 3311 N N . PHE A 1 404 ? -2.717 11.797 15.805 1.00 92.38 404 PHE A N 1
ATOM 3312 C CA . PHE A 1 404 ? -3.771 12.739 15.442 1.00 92.38 404 PHE A CA 1
ATOM 3313 C C . PHE A 1 404 ? -4.816 12.084 14.535 1.00 92.38 404 PHE A C 1
ATOM 3315 O O . PHE A 1 404 ? -5.990 12.117 14.888 1.00 92.38 404 PHE A O 1
ATOM 3322 N N . ILE A 1 405 ? -4.409 11.419 13.446 1.00 88.38 405 ILE A N 1
ATOM 3323 C CA . ILE A 1 405 ? -5.321 10.703 12.535 1.00 88.38 405 ILE A CA 1
ATOM 3324 C C . ILE A 1 405 ? -6.141 9.648 13.286 1.00 88.38 405 ILE A C 1
ATOM 3326 O O . ILE A 1 405 ? -7.352 9.558 13.095 1.00 88.38 405 ILE A O 1
ATOM 3330 N N . LEU A 1 406 ? -5.506 8.887 14.184 1.00 89.19 406 LEU A N 1
ATOM 3331 C CA . LEU A 1 406 ? -6.189 7.920 15.042 1.00 89.19 406 LEU A CA 1
ATOM 3332 C C . LEU A 1 406 ? -7.237 8.600 15.936 1.00 89.19 406 LEU A C 1
ATOM 3334 O O . LEU A 1 406 ? -8.353 8.104 16.061 1.00 89.19 406 LEU A O 1
ATOM 3338 N N . SER A 1 407 ? -6.899 9.738 16.546 1.00 85.56 407 SER A N 1
ATOM 3339 C CA . SER A 1 407 ? -7.819 10.491 17.407 1.00 85.56 407 SER A CA 1
ATOM 3340 C C . SER A 1 407 ? -8.958 11.160 16.631 1.00 85.56 407 SER A C 1
ATOM 3342 O O . SER A 1 407 ? -10.078 11.239 17.127 1.00 85.56 407 SER A O 1
ATOM 3344 N N . GLU A 1 408 ? -8.681 11.629 15.415 1.00 82.00 408 GLU A N 1
ATOM 3345 C CA . GLU A 1 408 ? -9.631 12.305 14.539 1.00 82.00 408 GLU A CA 1
ATOM 3346 C C . GLU A 1 408 ? -10.650 11.309 13.991 1.00 82.00 408 GLU A C 1
ATOM 3348 O O . GLU A 1 408 ? -11.846 11.541 14.104 1.00 82.00 408 GLU A O 1
ATOM 3353 N N . ALA A 1 409 ? -10.196 10.156 13.495 1.00 76.19 409 ALA A N 1
ATOM 3354 C CA . ALA A 1 409 ? -11.067 9.115 12.956 1.00 76.19 409 ALA A CA 1
ATOM 3355 C C . ALA A 1 409 ? -11.977 8.457 14.010 1.00 76.19 409 ALA A C 1
ATOM 3357 O O . ALA A 1 409 ? -12.955 7.809 13.645 1.00 76.19 409 ALA A O 1
ATOM 3358 N N . LYS A 1 410 ? -11.657 8.602 15.304 1.00 72.56 410 LYS A N 1
ATOM 3359 C CA . LYS A 1 410 ? -12.518 8.179 16.421 1.00 72.56 410 LYS A CA 1
ATOM 3360 C C . LYS A 1 410 ? -13.615 9.182 16.756 1.00 72.56 410 LYS A C 1
ATOM 3362 O O . LYS A 1 410 ? -14.548 8.825 17.474 1.00 72.56 410 LYS A O 1
ATOM 3367 N N . LYS A 1 411 ? -13.497 10.432 16.304 1.00 70.56 411 LYS A N 1
ATOM 3368 C CA . LYS A 1 411 ? -14.564 11.413 16.490 1.00 70.56 411 LYS A CA 1
ATOM 3369 C C . LYS A 1 411 ? -15.719 11.035 15.576 1.00 70.56 411 LYS A C 1
ATOM 3371 O O . LYS A 1 411 ? -15.519 10.717 14.405 1.00 70.56 411 LYS A O 1
ATOM 3376 N N . GLU A 1 412 ? -16.930 11.081 16.117 1.00 66.75 412 GLU A N 1
ATOM 3377 C CA . GLU A 1 412 ? -18.129 11.015 15.290 1.00 66.75 412 GLU A CA 1
ATOM 3378 C C . GLU A 1 412 ? -18.095 12.191 14.314 1.00 66.75 412 GLU A C 1
ATOM 3380 O O . GLU A 1 412 ? -17.813 13.328 14.711 1.00 66.75 412 GLU A O 1
ATOM 3385 N N . ARG A 1 413 ? -18.330 11.912 13.027 1.00 67.00 413 ARG A N 1
ATOM 3386 C CA . ARG A 1 413 ? -18.373 12.974 12.021 1.00 67.00 413 ARG A CA 1
ATOM 3387 C C . ARG A 1 413 ? -19.496 13.923 12.374 1.00 67.00 413 ARG A C 1
ATOM 3389 O O . ARG A 1 413 ? -20.618 13.484 12.650 1.00 67.00 413 ARG A O 1
ATOM 3396 N N . SER A 1 414 ? -19.174 15.209 12.366 1.00 61.28 414 SER A N 1
ATOM 3397 C CA . SER A 1 414 ? -20.135 16.237 12.724 1.00 61.28 414 SER A CA 1
ATOM 3398 C C . SER A 1 414 ? -21.258 16.253 11.697 1.00 61.28 414 SER A C 1
ATOM 3400 O O . SER A 1 414 ? -21.038 16.109 10.497 1.00 61.28 414 SER A O 1
ATOM 3402 N N . VAL A 1 415 ? -22.465 16.515 12.177 1.00 65.44 415 VAL A N 1
ATOM 3403 C CA . VAL A 1 415 ? -23.645 16.769 11.349 1.00 65.44 415 VAL A CA 1
ATOM 3404 C C . VAL A 1 415 ? -23.405 17.908 10.339 1.00 65.44 415 VAL A C 1
ATOM 3406 O O . VAL A 1 415 ? -24.024 17.943 9.282 1.00 65.44 415 VAL A O 1
ATOM 3409 N N . SER A 1 416 ? -22.451 18.805 10.620 1.00 59.38 416 SER A N 1
ATOM 3410 C CA . SER A 1 416 ? -22.008 19.867 9.705 1.00 59.38 416 SER A CA 1
ATOM 3411 C C . SER A 1 416 ? -21.272 19.376 8.449 1.00 59.38 416 SER A C 1
ATOM 3413 O O . SER A 1 416 ? -20.954 20.191 7.594 1.00 59.38 416 SER A O 1
ATOM 3415 N N . GLU A 1 417 ? -20.935 18.086 8.346 1.00 67.50 417 GLU A N 1
ATOM 3416 C CA . GLU A 1 417 ? -20.333 17.488 7.142 1.00 67.50 417 GLU A CA 1
ATOM 3417 C C . GLU A 1 417 ? -21.380 16.998 6.120 1.00 67.50 417 GLU A C 1
ATOM 3419 O O . GLU A 1 417 ? -21.015 16.624 5.002 1.00 67.50 417 GLU A O 1
ATOM 3424 N N . ALA A 1 418 ? -22.666 16.988 6.490 1.00 67.00 418 ALA A N 1
ATOM 3425 C CA . ALA A 1 418 ? -23.785 16.767 5.572 1.00 67.00 418 ALA A CA 1
ATOM 3426 C C . ALA A 1 418 ? -23.997 17.971 4.634 1.00 67.00 418 ALA A C 1
ATOM 3428 O O . ALA A 1 418 ? -23.426 19.042 4.849 1.00 67.00 418 ALA A O 1
ATOM 3429 N N . ASP A 1 419 ? -24.819 17.826 3.588 1.00 70.50 419 ASP A N 1
ATOM 3430 C CA . ASP A 1 419 ? -25.169 18.967 2.736 1.00 70.50 419 ASP A CA 1
ATOM 3431 C C . ASP A 1 419 ? -25.888 20.050 3.557 1.00 70.50 419 ASP A C 1
ATOM 3433 O O . ASP A 1 419 ? -26.996 19.843 4.053 1.00 70.50 419 ASP A O 1
ATOM 3437 N N . GLU A 1 420 ? -25.288 21.240 3.649 1.00 70.06 420 GLU A N 1
ATOM 3438 C CA . GLU A 1 420 ? -25.857 22.413 4.328 1.00 70.06 420 GLU A CA 1
ATOM 3439 C C . GLU A 1 420 ? -27.235 22.815 3.770 1.00 70.06 420 GLU A C 1
ATOM 3441 O O . GLU A 1 420 ? -28.021 23.481 4.448 1.00 70.06 420 GLU A O 1
ATOM 3446 N N . LYS A 1 421 ? -27.547 22.420 2.528 1.00 73.19 421 LYS A N 1
ATOM 3447 C CA . LYS A 1 421 ? -28.843 22.675 1.885 1.00 73.19 421 LYS A CA 1
ATOM 3448 C C . LYS A 1 421 ? -29.911 21.650 2.263 1.00 73.19 421 LYS A C 1
ATOM 3450 O O . LYS A 1 421 ? -31.100 21.948 2.124 1.00 73.19 421 LYS A O 1
ATOM 3455 N N . SER A 1 422 ? -29.518 20.472 2.745 1.00 77.38 422 SER A N 1
ATOM 3456 C CA . SER A 1 422 ? -30.432 19.401 3.130 1.00 77.38 422 SER A CA 1
ATOM 3457 C C . SER A 1 422 ? -30.728 19.462 4.624 1.00 77.38 422 SER A C 1
ATOM 3459 O O . SER A 1 422 ? -29.868 19.232 5.467 1.00 77.38 422 SER A O 1
ATOM 3461 N N . LYS A 1 423 ? -31.989 19.723 4.985 1.00 81.12 423 LYS A N 1
ATOM 3462 C CA . LYS A 1 423 ? -32.421 19.678 6.396 1.00 81.12 423 LYS A CA 1
ATOM 3463 C C . LYS A 1 423 ? -32.470 18.256 6.959 1.00 81.12 423 LYS A C 1
ATOM 3465 O O . LYS A 1 423 ? -32.465 18.092 8.172 1.00 81.12 423 LYS A O 1
ATOM 3470 N N . MET A 1 424 ? -32.572 17.252 6.088 1.00 85.00 424 MET A N 1
ATOM 3471 C CA . MET A 1 424 ? -32.862 15.873 6.484 1.00 85.00 424 MET A CA 1
ATOM 3472 C C . MET A 1 424 ? -31.624 14.994 6.568 1.00 85.00 424 MET A C 1
ATOM 3474 O O . MET A 1 424 ? -31.612 14.068 7.369 1.00 85.00 424 MET A O 1
ATOM 3478 N N . GLU A 1 425 ? -30.575 15.276 5.799 1.00 84.19 425 GLU A N 1
ATOM 3479 C CA . GLU A 1 425 ? -29.312 14.545 5.925 1.00 84.19 425 GLU A CA 1
ATOM 3480 C C . GLU A 1 425 ? -28.742 14.589 7.356 1.00 84.19 425 GLU A C 1
ATOM 3482 O O . GLU A 1 425 ? -28.434 13.523 7.893 1.00 84.19 425 GLU A O 1
ATOM 3487 N N . PRO A 1 426 ? -28.695 15.757 8.031 1.00 84.75 426 PRO A N 1
ATOM 3488 C CA . PRO A 1 426 ? -28.421 15.846 9.459 1.00 84.75 426 PRO A CA 1
ATOM 3489 C C . PRO A 1 426 ? -29.209 14.889 10.355 1.00 84.75 426 PRO A C 1
ATOM 3491 O O . PRO A 1 426 ? -28.641 14.217 11.218 1.00 84.75 426 PRO A O 1
ATOM 3494 N N . GLU A 1 427 ? -30.521 14.814 10.138 1.00 86.00 427 GLU A N 1
ATOM 3495 C CA . GLU A 1 427 ? -31.422 13.949 10.898 1.00 86.00 427 GLU A CA 1
ATOM 3496 C C . GLU A 1 427 ? -31.133 12.472 10.620 1.00 86.00 427 GLU A C 1
ATOM 3498 O O . GLU A 1 427 ? -31.043 11.680 11.552 1.00 86.00 427 GLU A O 1
ATOM 3503 N N . VAL A 1 428 ? -30.891 12.098 9.359 1.00 86.44 428 VAL A N 1
ATOM 3504 C CA . VAL A 1 428 ? -30.527 10.725 8.978 1.00 86.44 428 VAL A CA 1
ATOM 3505 C C . VAL A 1 428 ? -29.209 10.301 9.622 1.00 86.44 428 VAL A C 1
ATOM 3507 O O . VAL A 1 428 ? -29.123 9.175 10.111 1.00 86.44 428 VAL A O 1
ATOM 3510 N N . MET A 1 429 ? -28.206 11.185 9.682 1.00 87.19 429 MET A N 1
ATOM 3511 C CA . MET A 1 429 ? -26.960 10.908 10.410 1.00 87.19 429 MET A CA 1
ATOM 3512 C C . MET A 1 429 ? -27.234 10.648 11.892 1.00 87.19 429 MET A C 1
ATOM 3514 O O . MET A 1 429 ? -26.753 9.660 12.446 1.00 87.19 429 MET A O 1
ATOM 3518 N N . ASN A 1 430 ? -28.045 11.501 12.522 1.00 85.69 430 ASN A N 1
ATOM 3519 C CA . ASN A 1 430 ? -28.412 11.355 13.925 1.00 85.69 430 ASN A CA 1
ATOM 3520 C C . ASN A 1 430 ? -29.176 10.045 14.187 1.00 85.69 430 ASN A C 1
ATOM 3522 O O . ASN A 1 430 ? -28.866 9.326 15.137 1.00 85.69 430 ASN A O 1
ATOM 3526 N N . TRP A 1 431 ? -30.135 9.690 13.327 1.00 89.25 431 TRP A N 1
ATOM 3527 C CA . TRP A 1 431 ? -30.856 8.421 13.425 1.00 89.25 431 TRP A CA 1
ATOM 3528 C C . TRP A 1 431 ? -29.913 7.234 13.249 1.00 89.25 431 TRP A C 1
ATOM 3530 O O . TRP A 1 431 ? -29.964 6.298 14.045 1.00 89.25 431 TRP A O 1
ATOM 3540 N N . PHE A 1 432 ? -29.020 7.286 12.255 1.00 89.31 432 PHE A N 1
ATOM 3541 C CA . PHE A 1 432 ? -28.045 6.232 11.991 1.00 89.31 432 PHE A CA 1
ATOM 3542 C C . PHE A 1 432 ? -27.134 5.983 13.200 1.00 89.31 432 PHE A C 1
ATOM 3544 O O . PHE A 1 432 ? -26.997 4.834 13.621 1.00 89.31 432 PHE A O 1
ATOM 3551 N N . TYR A 1 433 ? -26.588 7.031 13.824 1.00 86.94 433 TYR A N 1
ATOM 3552 C CA . TYR A 1 433 ? -25.749 6.893 15.022 1.00 86.94 433 TYR A CA 1
ATOM 3553 C C . TYR A 1 433 ? -26.502 6.341 16.243 1.00 86.94 433 TYR A C 1
ATOM 3555 O O . TYR A 1 433 ? -25.892 5.787 17.160 1.00 86.94 433 TYR A O 1
ATOM 3563 N N . GLN A 1 434 ? -27.832 6.425 16.259 1.00 86.12 434 GLN A N 1
ATOM 3564 C CA . GLN A 1 434 ? -28.656 5.843 17.318 1.00 86.12 434 GLN A CA 1
ATOM 3565 C C . GLN A 1 434 ? -29.053 4.380 17.061 1.00 86.12 434 GLN A C 1
ATOM 3567 O O . GLN A 1 434 ? -29.530 3.725 17.995 1.00 86.12 434 GLN A O 1
ATOM 3572 N N . THR A 1 435 ? -28.827 3.847 15.855 1.00 91.12 435 THR A N 1
ATOM 3573 C CA . THR A 1 435 ? -29.137 2.446 15.517 1.00 91.12 435 THR A CA 1
ATOM 3574 C C . THR A 1 435 ? -28.312 1.458 16.341 1.00 91.12 435 THR A C 1
ATOM 3576 O O . THR A 1 435 ? -27.172 1.731 16.735 1.00 91.12 435 THR A O 1
ATOM 3579 N N . ASP A 1 436 ? -28.868 0.272 16.585 1.00 89.31 436 ASP A N 1
ATOM 3580 C CA . ASP A 1 436 ? -28.134 -0.821 17.224 1.00 89.31 436 ASP A CA 1
ATOM 3581 C C . ASP A 1 436 ? -26.996 -1.323 16.330 1.00 89.31 436 ASP A C 1
ATOM 3583 O O . ASP A 1 436 ? -25.948 -1.736 16.826 1.00 89.31 436 ASP A O 1
ATOM 3587 N N . PHE A 1 437 ? -27.183 -1.254 15.015 1.00 89.69 437 PHE A N 1
ATOM 3588 C CA . PHE A 1 437 ? -26.215 -1.583 13.993 1.00 89.69 437 PHE A CA 1
ATOM 3589 C C . PHE A 1 437 ? -24.971 -0.718 14.148 1.00 89.69 437 PHE A C 1
ATOM 3591 O O . PHE A 1 437 ? -23.879 -1.272 14.263 1.00 89.69 437 PHE A O 1
ATOM 3598 N N . TRP A 1 438 ? -25.120 0.608 14.237 1.00 86.50 438 TRP A N 1
ATOM 3599 C CA . TRP A 1 438 ? -23.996 1.494 14.532 1.00 86.50 438 TRP A CA 1
ATOM 3600 C C . TRP A 1 438 ? -23.392 1.185 15.900 1.00 86.50 438 TRP A C 1
ATOM 3602 O O . TRP A 1 438 ? -22.201 0.914 15.987 1.00 86.50 438 TRP A O 1
ATOM 3612 N N . LYS A 1 439 ? -24.192 1.133 16.971 1.00 85.75 439 LYS A N 1
ATOM 3613 C CA . LYS A 1 439 ? -23.669 0.902 18.331 1.00 85.75 439 LYS A CA 1
ATOM 3614 C C . LYS A 1 439 ? -22.834 -0.378 18.446 1.00 85.75 439 LYS A C 1
ATOM 3616 O O . LYS A 1 439 ? -21.828 -0.375 19.150 1.00 85.75 439 LYS A O 1
ATOM 3621 N N . LYS A 1 440 ? -23.236 -1.451 17.756 1.00 85.44 440 LYS A N 1
ATOM 3622 C CA . LYS A 1 440 ? -22.540 -2.749 17.742 1.00 85.44 440 LYS A CA 1
ATOM 3623 C C . LYS A 1 440 ? -21.331 -2.776 16.808 1.00 85.44 440 LYS A C 1
ATOM 3625 O O . LYS A 1 440 ? -20.389 -3.508 17.080 1.00 85.44 440 LYS A O 1
ATOM 3630 N N . ASN A 1 441 ? -21.363 -2.018 15.710 1.00 83.88 441 ASN A N 1
ATOM 3631 C CA . ASN A 1 441 ? -20.389 -2.136 14.622 1.00 83.88 441 ASN A CA 1
ATOM 3632 C C . ASN A 1 441 ? -19.601 -0.849 14.343 1.00 83.88 441 ASN A C 1
ATOM 3634 O O . ASN A 1 441 ? -18.874 -0.816 13.356 1.00 83.88 441 ASN A O 1
ATOM 3638 N N . LYS A 1 442 ? -19.716 0.197 15.170 1.00 77.88 442 LYS A N 1
ATOM 3639 C CA . LYS A 1 442 ? -19.054 1.503 14.976 1.00 77.88 442 LYS A CA 1
ATOM 3640 C C . LYS A 1 442 ? -17.556 1.376 14.717 1.00 77.88 442 LYS A C 1
ATOM 3642 O O . LYS A 1 442 ? -16.990 2.160 13.964 1.00 77.88 442 LYS A O 1
ATOM 3647 N N . ASP A 1 443 ? -16.936 0.357 15.305 1.00 70.44 443 ASP A N 1
ATOM 3648 C CA . ASP A 1 443 ? -15.523 0.092 15.122 1.00 70.44 443 ASP A CA 1
ATOM 3649 C C . ASP A 1 443 ? -15.282 -0.509 13.725 1.00 70.44 443 ASP A C 1
ATOM 3651 O O . ASP A 1 443 ? -14.368 -0.098 13.043 1.00 70.44 443 ASP A O 1
ATOM 3655 N N . ASN A 1 444 ? -16.150 -1.355 13.174 1.00 73.50 444 ASN A N 1
ATOM 3656 C CA . ASN A 1 444 ? -15.945 -2.009 11.868 1.00 73.50 444 ASN A CA 1
ATOM 3657 C C . ASN A 1 444 ? -16.654 -1.328 10.687 1.00 73.50 444 ASN A C 1
ATOM 3659 O O . ASN A 1 444 ? -16.929 -1.963 9.662 1.00 73.50 444 ASN A O 1
ATOM 3663 N N . ILE A 1 445 ? -16.967 -0.041 10.829 1.00 82.69 445 ILE A N 1
ATOM 3664 C CA . ILE A 1 445 ? -17.705 0.738 9.839 1.00 82.69 445 ILE A CA 1
ATOM 3665 C C . ILE A 1 445 ? -16.946 2.015 9.476 1.00 82.69 445 ILE A C 1
ATOM 3667 O O . ILE A 1 445 ? -16.402 2.711 10.331 1.00 82.69 445 ILE A O 1
ATOM 3671 N N . GLU A 1 446 ? -16.983 2.371 8.195 1.00 82.31 446 GLU A N 1
ATOM 3672 C CA . GLU A 1 446 ? -16.733 3.730 7.729 1.00 82.31 446 GLU A CA 1
ATOM 3673 C C . GLU A 1 446 ? -18.035 4.319 7.169 1.00 82.31 446 GLU A C 1
ATOM 3675 O O . GLU A 1 446 ? -18.615 3.796 6.218 1.00 82.31 446 GLU A O 1
ATOM 3680 N N . PHE A 1 447 ? -18.509 5.405 7.782 1.00 85.56 447 PHE A N 1
ATOM 3681 C CA . PHE A 1 447 ? -19.686 6.152 7.341 1.00 85.56 447 PHE A CA 1
ATOM 3682 C C . PHE A 1 447 ? -19.240 7.521 6.824 1.00 85.56 447 PHE A C 1
ATOM 3684 O O . PHE A 1 447 ? -18.640 8.306 7.561 1.00 85.56 447 PHE A O 1
ATOM 3691 N N . ILE A 1 448 ? -19.463 7.775 5.534 1.00 85.50 448 ILE A N 1
ATOM 369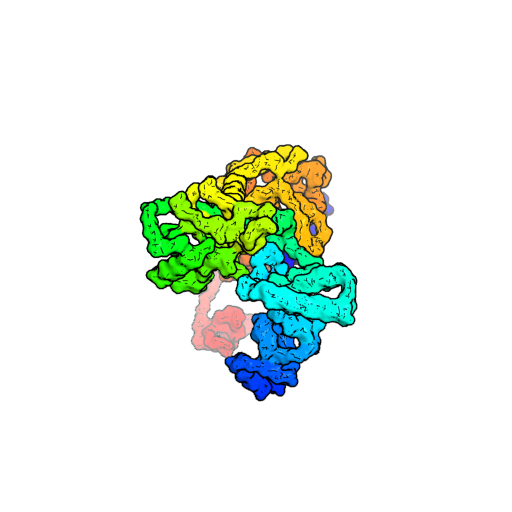2 C CA . ILE A 1 448 ? -18.920 8.929 4.812 1.00 85.50 448 ILE A CA 1
ATOM 3693 C C . ILE A 1 448 ? -20.077 9.745 4.222 1.00 85.50 448 ILE A C 1
ATOM 3695 O O . ILE A 1 448 ? -20.694 9.276 3.262 1.00 85.50 448 ILE A O 1
ATOM 3699 N N . PRO A 1 449 ? -20.365 10.951 4.737 1.00 87.88 449 PRO A N 1
ATOM 3700 C CA . PRO A 1 449 ? -21.329 11.848 4.115 1.00 87.88 449 PRO A CA 1
ATOM 3701 C C . PRO A 1 449 ? -20.790 12.432 2.804 1.00 87.88 449 PRO A C 1
ATOM 3703 O O . PRO A 1 449 ? -19.578 12.570 2.609 1.00 87.88 449 PRO A O 1
ATOM 3706 N N . GLN A 1 450 ? -21.706 12.799 1.909 1.00 88.44 450 GLN A N 1
ATOM 3707 C CA . GLN A 1 450 ? -21.465 13.612 0.721 1.00 88.44 450 GLN A CA 1
ATOM 3708 C C . GLN A 1 450 ? -20.370 13.043 -0.204 1.00 88.44 450 GLN A C 1
ATOM 3710 O O . GLN A 1 450 ? -19.534 13.772 -0.754 1.00 88.44 450 GLN A O 1
ATOM 3715 N N . PHE A 1 451 ? -20.374 11.721 -0.401 1.00 87.44 451 PHE A N 1
ATOM 3716 C CA . PHE A 1 451 ? -19.320 11.007 -1.117 1.00 87.44 451 PHE A CA 1
ATOM 3717 C C . PHE A 1 451 ? -19.445 11.154 -2.642 1.00 87.44 451 PHE A C 1
ATOM 3719 O O . PHE A 1 451 ? -20.454 10.804 -3.256 1.00 87.44 451 PHE A O 1
ATOM 3726 N N . GLU A 1 452 ? -18.382 11.624 -3.300 1.00 87.38 452 GLU A N 1
ATOM 3727 C CA . GLU A 1 452 ? -18.340 11.846 -4.754 1.00 87.38 452 GLU A CA 1
ATOM 3728 C C . GLU A 1 452 ? -18.119 10.542 -5.551 1.00 87.38 452 GLU A C 1
ATOM 3730 O O . GLU A 1 452 ? -17.138 10.383 -6.290 1.00 87.38 452 GLU A O 1
ATOM 3735 N N . LEU A 1 453 ? -19.047 9.592 -5.411 1.00 87.12 453 LEU A N 1
ATOM 3736 C CA . LEU A 1 453 ? -18.928 8.231 -5.932 1.00 87.12 453 LEU A CA 1
ATOM 3737 C C . LEU A 1 453 ? -18.658 8.169 -7.440 1.00 87.12 453 LEU A C 1
ATOM 3739 O O . LEU A 1 453 ? -17.830 7.388 -7.890 1.00 87.12 453 LEU A O 1
ATOM 3743 N N . GLY A 1 454 ? -19.299 9.007 -8.247 1.00 83.88 454 GLY A N 1
ATOM 3744 C CA . GLY A 1 454 ? -19.084 9.010 -9.691 1.00 83.88 454 GLY A CA 1
ATOM 3745 C C . GLY A 1 454 ? -17.685 9.495 -10.093 1.00 83.88 454 GLY A C 1
ATOM 3746 O O . GLY A 1 454 ? -17.144 9.031 -11.098 1.00 83.88 454 GLY A O 1
ATOM 3747 N N . LYS A 1 455 ? -17.048 10.386 -9.311 1.00 82.75 455 LYS A N 1
ATOM 3748 C CA . LYS A 1 455 ? -15.625 10.720 -9.521 1.00 82.75 455 LYS A CA 1
ATOM 3749 C C . LYS A 1 455 ? -14.745 9.521 -9.178 1.00 82.75 455 LYS A C 1
ATOM 3751 O O . LYS A 1 455 ? -13.861 9.195 -9.970 1.00 82.75 455 LYS A O 1
ATOM 3756 N N . TYR A 1 456 ? -15.051 8.847 -8.069 1.00 80.81 456 TYR A N 1
ATOM 3757 C CA . TYR A 1 456 ? -14.379 7.621 -7.641 1.00 80.81 456 TYR A CA 1
ATOM 3758 C C . TYR A 1 456 ? -14.483 6.498 -8.691 1.00 80.81 456 TYR A C 1
ATOM 3760 O O . TYR A 1 456 ? -13.467 5.939 -9.110 1.00 80.81 456 TYR A O 1
ATOM 3768 N N . LEU A 1 457 ? -15.681 6.226 -9.217 1.00 80.00 457 LEU A N 1
ATOM 3769 C CA . LEU A 1 457 ? -15.909 5.221 -10.262 1.00 80.00 457 LEU A CA 1
ATOM 3770 C C . LEU A 1 457 ? -15.184 5.567 -11.563 1.00 80.00 457 LEU A C 1
ATOM 3772 O O . LEU A 1 457 ? -14.525 4.704 -12.136 1.00 80.00 457 LEU A O 1
ATOM 3776 N N . LYS A 1 458 ? -15.202 6.836 -11.992 1.00 79.06 458 LYS A N 1
ATOM 3777 C CA . LYS A 1 458 ? -14.450 7.289 -13.175 1.00 79.06 458 LYS A CA 1
ATOM 3778 C C . LYS A 1 458 ? -12.936 7.154 -13.032 1.00 79.06 458 LYS A C 1
ATOM 3780 O O . LYS A 1 458 ? -12.210 7.063 -14.024 1.00 79.06 458 LYS A O 1
ATOM 3785 N N . GLN A 1 459 ? -12.436 7.150 -11.803 1.00 68.69 459 GLN A N 1
ATOM 3786 C CA . GLN A 1 459 ? -11.033 6.869 -11.540 1.00 68.69 459 GLN A CA 1
ATOM 3787 C C . GLN A 1 459 ? -10.760 5.370 -11.562 1.00 68.69 459 GLN A C 1
ATOM 3789 O O . GLN A 1 459 ? -9.736 4.971 -12.107 1.00 68.69 459 GLN A O 1
ATOM 3794 N N . LEU A 1 460 ? -11.636 4.524 -11.030 1.00 68.88 460 LEU A N 1
ATOM 3795 C CA . LEU A 1 460 ? -11.464 3.073 -11.144 1.00 68.88 460 LEU A CA 1
ATOM 3796 C C . LEU A 1 460 ? -11.572 2.588 -12.596 1.00 68.88 460 LEU A C 1
ATOM 3798 O O . LEU A 1 460 ? -10.790 1.741 -13.027 1.00 68.88 460 LEU A O 1
ATOM 3802 N N . ASP A 1 461 ? -12.482 3.180 -13.363 1.00 67.44 461 ASP A N 1
ATOM 3803 C CA . ASP A 1 461 ? -12.760 2.817 -14.741 1.00 67.44 461 ASP A CA 1
ATOM 3804 C C . ASP A 1 461 ? -12.821 4.058 -15.639 1.00 67.44 461 ASP A C 1
ATOM 3806 O O . ASP A 1 461 ? -13.752 4.863 -15.580 1.00 67.44 461 ASP A O 1
ATOM 3810 N N . LYS A 1 462 ? -11.832 4.192 -16.533 1.00 70.31 462 LYS A N 1
ATOM 3811 C CA . LYS A 1 462 ? -11.783 5.295 -17.506 1.00 70.31 462 LYS A CA 1
ATOM 3812 C C . LYS A 1 462 ? -12.954 5.269 -18.495 1.00 70.31 462 LYS A C 1
ATOM 3814 O O . LYS A 1 462 ? -13.209 6.289 -19.128 1.00 70.31 462 LYS A O 1
ATOM 3819 N N . THR A 1 463 ? -13.636 4.133 -18.642 1.00 73.62 463 THR A N 1
ATOM 3820 C CA . THR A 1 463 ? -14.804 3.978 -19.521 1.00 73.62 463 THR A CA 1
ATOM 3821 C C . THR A 1 463 ? -16.113 4.427 -18.866 1.00 73.62 463 THR A C 1
ATOM 3823 O O . THR A 1 463 ? -17.136 4.506 -19.546 1.00 73.62 463 THR A O 1
ATOM 3826 N N . TYR A 1 464 ? -16.088 4.798 -17.577 1.00 76.81 464 TYR A N 1
ATOM 3827 C CA . TYR A 1 464 ? -17.240 5.374 -16.889 1.00 76.81 464 TYR A CA 1
ATOM 3828 C C . TYR A 1 464 ? -17.637 6.710 -17.534 1.00 76.81 464 TYR A C 1
AT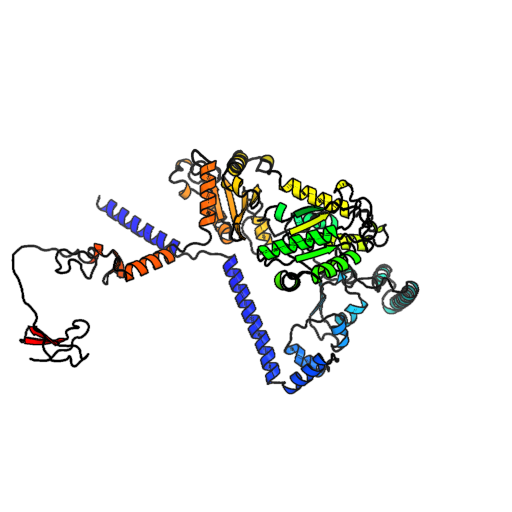OM 3830 O O . TYR A 1 464 ? -17.005 7.760 -17.341 1.00 76.81 464 TYR A O 1
ATOM 3838 N N . ASN A 1 465 ? -18.726 6.655 -18.293 1.00 81.75 465 ASN A N 1
ATOM 3839 C CA . ASN A 1 465 ? -19.301 7.789 -19.014 1.00 81.75 465 ASN A CA 1
ATOM 3840 C C . ASN A 1 465 ? -20.623 8.270 -18.405 1.00 81.75 465 ASN A C 1
ATOM 3842 O O . ASN A 1 465 ? -21.268 9.162 -18.952 1.00 81.75 465 ASN A O 1
ATOM 3846 N N . HIS A 1 466 ? -21.015 7.708 -17.263 1.00 84.94 466 HIS A N 1
ATOM 3847 C CA . HIS A 1 466 ? -22.176 8.168 -16.514 1.00 84.94 466 HIS A CA 1
ATOM 3848 C C . HIS A 1 466 ? -21.861 9.489 -15.781 1.00 84.94 466 HIS A C 1
ATOM 3850 O O . HIS A 1 466 ? -20.690 9.866 -15.628 1.00 84.94 466 HIS A O 1
ATOM 3856 N N . PRO A 1 467 ? -22.886 10.223 -15.318 1.00 85.88 467 PRO A N 1
ATOM 3857 C CA . PRO A 1 467 ? -22.691 11.413 -14.501 1.00 85.88 467 PRO A CA 1
ATOM 3858 C C . PRO A 1 467 ? -21.815 11.150 -13.268 1.00 85.88 467 PRO A C 1
ATOM 3860 O O . PRO A 1 467 ? -21.771 10.045 -12.720 1.00 85.88 467 PRO A O 1
ATOM 3863 N N . LYS A 1 468 ? -21.112 12.188 -12.806 1.00 86.56 468 LYS A N 1
ATOM 3864 C CA . LYS A 1 468 ? -20.308 12.147 -11.576 1.00 86.56 468 LYS A CA 1
ATOM 3865 C C . LYS A 1 468 ? -21.222 12.239 -10.351 1.00 86.56 468 LYS A C 1
ATOM 3867 O O . LYS A 1 468 ? -21.215 13.253 -9.663 1.00 86.56 468 LYS A O 1
ATOM 3872 N N . TYR A 1 469 ? -22.032 11.206 -10.133 1.00 86.94 469 TYR A N 1
ATOM 3873 C CA . TYR A 1 469 ? -22.986 11.151 -9.032 1.00 86.94 469 TYR A CA 1
ATOM 3874 C C . TYR A 1 469 ? -22.292 11.396 -7.690 1.00 86.94 469 TYR A C 1
ATOM 3876 O O . TYR A 1 469 ? -21.227 10.834 -7.421 1.00 86.94 469 TYR A O 1
ATOM 3884 N N . LYS A 1 470 ? -22.898 12.247 -6.872 1.00 89.50 470 LYS A N 1
ATOM 3885 C CA . LYS A 1 470 ? -22.566 12.429 -5.464 1.00 89.50 470 LYS A CA 1
ATOM 3886 C C . LYS A 1 470 ? -23.692 11.770 -4.680 1.00 89.50 470 LYS A C 1
ATOM 3888 O O . LYS A 1 470 ? -24.847 11.978 -5.039 1.00 89.50 470 LYS A O 1
ATOM 3893 N N . VAL A 1 471 ? -23.333 10.930 -3.720 1.00 90.75 471 VAL A N 1
ATOM 3894 C CA . VAL A 1 471 ? -24.296 10.214 -2.882 1.00 90.75 471 VAL A CA 1
ATOM 3895 C C . VAL A 1 471 ? -24.327 10.841 -1.497 1.00 90.75 471 VAL A C 1
ATOM 3897 O O . VAL A 1 471 ? -23.281 11.298 -1.022 1.00 90.75 471 VAL A O 1
ATOM 3900 N N . ASP A 1 472 ? -25.493 10.836 -0.856 1.00 88.88 472 ASP A N 1
ATOM 3901 C CA . ASP A 1 472 ? -25.672 11.472 0.454 1.00 88.88 472 ASP A CA 1
ATOM 3902 C C . ASP A 1 472 ? -24.798 10.800 1.506 1.00 88.88 472 ASP A C 1
ATOM 3904 O O . ASP A 1 472 ? -24.069 11.477 2.226 1.00 88.88 472 ASP A O 1
ATOM 3908 N N . PHE A 1 473 ? -24.792 9.463 1.544 1.00 91.88 473 PHE A N 1
ATOM 3909 C CA . PHE A 1 473 ? -23.907 8.708 2.421 1.00 91.88 473 PHE A CA 1
ATOM 3910 C C . PHE A 1 473 ? -23.385 7.429 1.767 1.00 91.88 473 PHE A C 1
ATOM 3912 O O . PHE A 1 473 ? -24.123 6.666 1.139 1.00 91.88 473 PHE A O 1
ATOM 3919 N N . LEU A 1 474 ? -22.101 7.150 1.986 1.00 91.50 474 LEU A N 1
ATOM 3920 C CA . LEU A 1 474 ? -21.493 5.850 1.737 1.00 91.50 474 LEU A CA 1
ATOM 3921 C C . LEU A 1 474 ? -21.189 5.171 3.074 1.00 91.50 474 LEU A C 1
ATOM 3923 O O . LEU A 1 474 ? -20.402 5.668 3.874 1.00 91.50 474 LEU A O 1
ATOM 3927 N N . LEU A 1 475 ? -21.787 4.004 3.273 1.00 90.94 475 LEU A N 1
ATOM 3928 C CA . LEU A 1 475 ? -21.535 3.105 4.385 1.00 90.94 475 LEU A CA 1
ATOM 3929 C C . LEU A 1 475 ? -20.684 1.927 3.896 1.00 90.94 475 LEU A C 1
ATOM 3931 O O . LEU A 1 475 ? -21.119 1.146 3.046 1.00 90.94 475 LEU A O 1
ATOM 3935 N N . VAL A 1 476 ? -19.481 1.779 4.440 1.00 87.75 476 VAL A N 1
ATOM 3936 C CA . VAL A 1 476 ? -18.619 0.613 4.228 1.00 87.75 476 VAL A CA 1
ATOM 3937 C C . VAL A 1 476 ? -18.554 -0.174 5.525 1.00 87.75 476 VAL A C 1
ATOM 3939 O O . VAL A 1 476 ? -18.068 0.322 6.534 1.00 87.75 476 VAL A O 1
ATOM 3942 N N . TYR A 1 477 ? -19.060 -1.401 5.498 1.00 87.25 477 TYR A N 1
ATOM 3943 C CA . TYR A 1 477 ? -19.087 -2.301 6.648 1.00 87.25 477 TYR A CA 1
ATOM 3944 C C . TYR A 1 477 ? -18.364 -3.598 6.315 1.00 87.25 477 TYR A C 1
ATOM 3946 O O . TYR A 1 477 ? -18.585 -4.164 5.243 1.00 87.25 477 TYR A O 1
ATOM 3954 N N . LYS A 1 478 ? -17.541 -4.098 7.232 1.00 81.94 478 LYS A N 1
ATOM 3955 C CA . LYS A 1 478 ? -16.940 -5.425 7.114 1.00 81.94 478 LYS A CA 1
ATOM 3956 C C . LYS A 1 478 ? -17.572 -6.369 8.126 1.00 81.94 478 LYS A C 1
ATOM 3958 O O . LYS A 1 478 ? -17.512 -6.119 9.325 1.00 81.94 478 LYS A O 1
ATOM 3963 N N . ASP A 1 479 ? -18.183 -7.437 7.623 1.00 81.94 479 ASP A N 1
ATOM 3964 C CA . ASP A 1 479 ? -18.841 -8.428 8.471 1.00 81.94 479 ASP A CA 1
ATOM 3965 C C . ASP A 1 479 ? -17.835 -9.359 9.178 1.00 81.94 479 ASP A C 1
ATOM 3967 O O . ASP A 1 479 ? -16.626 -9.339 8.917 1.00 81.94 479 ASP A O 1
ATOM 3971 N N . GLU A 1 480 ? -18.351 -10.212 10.066 1.00 76.81 480 GLU A N 1
ATOM 3972 C CA . GLU A 1 480 ? -17.573 -11.214 10.811 1.00 76.81 480 GLU A CA 1
ATOM 3973 C C . GLU A 1 480 ? -16.846 -12.219 9.897 1.00 76.81 480 GLU A C 1
ATOM 3975 O O . GLU A 1 480 ? -15.844 -12.810 10.292 1.00 76.81 480 GLU A O 1
ATOM 3980 N N . THR A 1 481 ? -17.303 -12.388 8.651 1.00 75.50 481 THR A N 1
ATOM 3981 C CA . THR A 1 481 ? -16.663 -13.247 7.638 1.00 75.50 481 THR A CA 1
ATOM 3982 C C . THR A 1 481 ? -15.579 -12.522 6.838 1.00 75.50 481 THR A C 1
ATOM 3984 O O . THR A 1 481 ? -15.043 -13.063 5.870 1.00 75.50 481 THR A O 1
ATOM 3987 N N . HIS A 1 482 ? -15.244 -11.291 7.235 1.00 68.56 482 HIS A N 1
ATOM 3988 C CA . HIS A 1 482 ? -14.353 -10.372 6.538 1.00 68.56 482 HIS A CA 1
ATOM 3989 C C . HIS A 1 482 ? -14.832 -9.928 5.149 1.00 68.56 482 HIS A C 1
ATOM 3991 O O . HIS A 1 482 ? -14.036 -9.392 4.367 1.00 68.56 482 HIS A O 1
ATOM 3997 N N . LYS A 1 483 ? -16.119 -10.090 4.842 1.00 78.69 483 LYS A N 1
ATOM 3998 C CA . LYS A 1 483 ? -16.716 -9.618 3.598 1.00 78.69 483 LYS A CA 1
ATOM 3999 C C . LYS A 1 483 ? -17.063 -8.140 3.721 1.00 78.69 483 LYS A C 1
ATOM 4001 O O . LYS A 1 483 ? -17.690 -7.700 4.679 1.00 78.69 483 LYS A O 1
ATOM 4006 N N . GLU A 1 484 ? -16.650 -7.369 2.723 1.00 81.12 484 GLU A N 1
ATOM 4007 C CA . GLU A 1 484 ? -16.941 -5.939 2.650 1.00 81.12 484 GLU A CA 1
ATOM 4008 C C . GLU A 1 484 ? -18.313 -5.695 2.003 1.00 81.12 484 GLU A C 1
ATOM 4010 O O . GLU A 1 484 ? -18.645 -6.240 0.944 1.00 81.12 484 GLU A O 1
ATOM 4015 N N . HIS A 1 485 ? -19.111 -4.846 2.639 1.00 85.75 485 HIS A N 1
ATOM 4016 C CA . HIS A 1 485 ? -20.417 -4.391 2.193 1.00 85.75 485 HIS A CA 1
ATOM 4017 C C . HIS A 1 485 ? -20.374 -2.885 1.956 1.00 85.75 485 HIS A C 1
ATOM 4019 O O . HIS A 1 485 ? -20.216 -2.110 2.894 1.00 85.75 485 HIS A O 1
ATOM 4025 N N . LYS A 1 486 ? -20.552 -2.477 0.697 1.00 89.12 486 LYS A N 1
ATOM 4026 C CA . LYS A 1 486 ? -20.666 -1.070 0.295 1.00 89.12 486 LYS A CA 1
ATOM 4027 C C . LYS A 1 486 ? -22.136 -0.735 0.102 1.00 89.12 486 LYS A C 1
ATOM 4029 O O . LYS A 1 486 ? -22.770 -1.276 -0.806 1.00 89.12 486 LYS A O 1
ATOM 4034 N N . ILE A 1 487 ? -22.678 0.111 0.965 1.00 92.50 487 ILE A N 1
ATOM 4035 C CA . ILE A 1 487 ? -24.087 0.494 0.980 1.00 92.50 487 ILE A CA 1
ATOM 4036 C C . ILE A 1 487 ? -24.170 2.003 0.779 1.00 92.50 487 ILE A C 1
ATOM 4038 O O . ILE A 1 487 ? -23.571 2.773 1.518 1.00 92.50 487 ILE A O 1
ATOM 4042 N N . ILE A 1 488 ? -24.903 2.419 -0.240 1.00 93.25 488 ILE A N 1
ATOM 4043 C CA . ILE A 1 488 ? -25.268 3.810 -0.469 1.00 93.25 488 ILE A CA 1
ATOM 4044 C C . ILE A 1 488 ? -26.571 4.054 0.280 1.00 93.25 488 ILE A C 1
ATOM 4046 O O . ILE A 1 488 ? -27.525 3.297 0.091 1.00 93.25 488 ILE A O 1
ATOM 4050 N N . ILE A 1 489 ? -26.601 5.085 1.117 1.00 92.12 489 ILE A N 1
ATOM 4051 C CA . ILE A 1 489 ? -27.807 5.530 1.811 1.00 92.12 489 ILE A CA 1
ATOM 4052 C C . ILE A 1 489 ? -28.157 6.908 1.267 1.00 92.12 489 ILE A C 1
ATOM 4054 O O . ILE A 1 489 ? -27.314 7.800 1.287 1.00 92.12 489 ILE A O 1
ATOM 4058 N N . GLU A 1 490 ? -29.379 7.057 0.767 1.00 89.50 490 GLU A N 1
ATOM 4059 C CA . GLU A 1 490 ? -29.861 8.298 0.155 1.00 89.50 490 GLU A CA 1
ATOM 4060 C C . GLU A 1 490 ? -31.185 8.705 0.772 1.00 89.50 490 GLU A C 1
ATOM 4062 O O . GLU A 1 490 ? -32.064 7.861 0.970 1.00 89.50 490 GLU A O 1
ATOM 4067 N N . TYR A 1 491 ? -31.322 9.990 1.069 1.00 86.81 491 TYR A N 1
ATOM 4068 C CA . TYR A 1 491 ? -32.571 10.582 1.497 1.00 86.81 491 TYR A CA 1
ATOM 4069 C C . TYR A 1 491 ? -33.246 11.260 0.303 1.00 86.81 491 TYR A C 1
ATOM 4071 O O . TYR A 1 491 ? -32.928 12.385 -0.072 1.00 86.81 491 TYR A O 1
ATOM 4079 N N . ASP A 1 492 ? -34.235 10.586 -0.277 1.00 80.81 492 ASP A N 1
ATOM 4080 C CA . ASP A 1 492 ? -34.954 11.093 -1.439 1.00 80.81 492 ASP A CA 1
ATOM 4081 C C . ASP A 1 492 ? -35.981 12.158 -1.018 1.00 80.81 492 ASP A C 1
ATOM 4083 O O . ASP A 1 492 ? -37.076 11.863 -0.518 1.00 80.81 492 ASP A O 1
ATOM 4087 N N . GLY A 1 493 ? -35.642 13.423 -1.266 1.00 71.31 493 GLY A N 1
ATOM 4088 C CA . GLY A 1 493 ? -36.556 14.556 -1.160 1.00 71.31 493 GLY A CA 1
ATOM 4089 C C . GLY A 1 493 ? -37.784 14.442 -2.081 1.00 71.31 493 GLY A C 1
ATOM 4090 O O . GLY A 1 493 ? -37.706 14.094 -3.257 1.00 71.31 493 GLY A O 1
ATOM 4091 N N . PHE A 1 494 ? -38.961 14.803 -1.563 1.00 63.94 494 PHE A N 1
ATOM 4092 C CA . PHE A 1 494 ? -40.237 14.574 -2.256 1.00 63.94 494 PHE A CA 1
ATOM 4093 C C . PHE A 1 494 ? -40.412 15.363 -3.572 1.00 63.94 494 PHE A C 1
ATOM 4095 O O . PHE A 1 494 ? -41.142 14.924 -4.450 1.00 63.94 494 PHE A O 1
ATOM 4102 N N . ARG A 1 495 ? -39.758 16.524 -3.719 1.00 60.59 495 ARG A N 1
ATOM 4103 C CA . ARG A 1 495 ? -39.910 17.402 -4.899 1.00 60.59 495 ARG A CA 1
ATOM 4104 C C . ARG A 1 495 ? -39.004 17.044 -6.074 1.00 60.59 495 ARG A C 1
ATOM 4106 O O . ARG A 1 495 ? -39.304 17.428 -7.196 1.00 60.59 495 ARG A O 1
ATOM 4113 N N . GLU A 1 496 ? -37.889 16.381 -5.808 1.00 64.62 496 GLU A N 1
ATOM 4114 C CA . GLU A 1 496 ? -36.800 16.223 -6.780 1.00 64.62 496 GLU A CA 1
ATOM 4115 C C . GLU A 1 496 ? -36.748 14.800 -7.347 1.00 64.62 496 GLU A C 1
ATOM 4117 O O . GLU A 1 496 ? -36.300 14.606 -8.475 1.00 64.62 496 GLU A O 1
ATOM 4122 N N . HIS A 1 497 ? -37.279 13.822 -6.602 1.00 70.50 497 HIS A N 1
ATOM 4123 C CA . HIS A 1 497 ? -37.135 12.396 -6.908 1.00 70.50 497 HIS A CA 1
ATOM 4124 C C . HIS A 1 497 ? -38.426 11.691 -7.348 1.00 70.50 497 HIS A C 1
ATOM 4126 O O . HIS A 1 497 ? -38.367 10.526 -7.748 1.00 70.50 497 HIS A O 1
ATOM 4132 N N . PHE A 1 498 ? -39.575 12.380 -7.329 1.00 70.69 498 PHE A N 1
ATOM 4133 C CA . PHE A 1 498 ? -40.877 11.815 -7.699 1.00 70.69 498 PHE A CA 1
ATOM 4134 C C . PHE A 1 498 ? -41.530 12.568 -8.866 1.00 70.69 498 PHE A C 1
ATOM 4136 O O . PHE A 1 498 ? -41.511 13.798 -8.918 1.00 70.69 498 PHE A O 1
ATOM 4143 N N . LYS A 1 499 ? -42.122 11.819 -9.799 1.00 74.62 499 LYS A N 1
ATOM 4144 C CA . LYS A 1 499 ? -43.043 12.305 -10.835 1.00 74.62 499 LYS A CA 1
ATOM 4145 C C . LYS A 1 499 ? -44.466 12.352 -10.275 1.00 74.62 499 LYS A C 1
ATOM 4147 O O . LYS A 1 499 ? -44.749 11.669 -9.297 1.00 74.62 499 LYS A O 1
ATOM 4152 N N . ASP A 1 500 ? -45.333 13.153 -10.896 1.00 72.38 500 ASP A N 1
ATOM 4153 C CA . ASP A 1 500 ? -46.779 13.203 -10.612 1.00 72.38 500 ASP A CA 1
ATOM 4154 C C . ASP A 1 500 ? -47.093 13.268 -9.105 1.00 72.38 500 ASP A C 1
ATOM 4156 O O . ASP A 1 500 ? -47.835 12.467 -8.544 1.00 72.38 500 ASP A O 1
ATOM 4160 N N . ILE A 1 501 ? -46.457 14.244 -8.447 1.00 67.25 501 ILE A N 1
ATOM 4161 C CA . ILE A 1 501 ? -46.330 14.386 -6.986 1.00 67.25 501 ILE A CA 1
ATOM 4162 C C . ILE A 1 501 ? -47.677 14.294 -6.251 1.00 67.25 501 ILE A C 1
ATOM 4164 O O . ILE A 1 501 ? -47.732 13.777 -5.133 1.00 67.25 501 ILE A O 1
ATOM 4168 N N . ASP A 1 502 ? -48.753 14.771 -6.876 1.00 71.00 502 ASP A N 1
ATOM 4169 C CA . ASP A 1 502 ? -50.100 14.791 -6.303 1.00 71.00 502 ASP A CA 1
ATOM 4170 C C . ASP A 1 502 ? -50.715 13.385 -6.152 1.00 71.00 502 ASP A C 1
ATOM 4172 O O . ASP A 1 502 ? -51.631 13.196 -5.351 1.00 71.00 502 ASP A O 1
ATOM 4176 N N . GLU A 1 503 ? -50.198 12.382 -6.869 1.00 74.00 503 GLU A N 1
ATOM 4177 C CA . GLU A 1 503 ? -50.683 10.994 -6.838 1.00 74.00 503 GLU A CA 1
ATOM 4178 C C . GLU A 1 503 ? -49.864 10.083 -5.903 1.00 74.00 503 GLU A C 1
ATOM 4180 O O . GLU A 1 503 ? -50.231 8.924 -5.669 1.00 74.00 503 GLU A O 1
ATOM 4185 N N . VAL A 1 504 ? -48.770 10.598 -5.330 1.00 76.88 504 VAL A N 1
ATOM 4186 C CA . VAL A 1 504 ? -47.822 9.813 -4.532 1.00 76.88 504 VAL A CA 1
ATOM 4187 C C . VAL A 1 504 ? -48.289 9.650 -3.084 1.00 76.88 504 VAL A C 1
ATOM 4189 O O . VAL A 1 504 ? -48.499 10.616 -2.351 1.00 76.88 504 VAL A O 1
ATOM 4192 N N . ASN A 1 505 ? -48.355 8.403 -2.629 1.00 75.25 505 ASN A N 1
ATOM 4193 C CA . ASN A 1 505 ? -48.682 8.006 -1.267 1.00 75.25 505 ASN A CA 1
ATOM 4194 C C . ASN A 1 505 ? -47.762 6.880 -0.762 1.00 75.25 505 ASN A C 1
ATOM 4196 O O . ASN A 1 505 ? -46.894 6.369 -1.472 1.00 75.25 505 ASN A O 1
ATOM 4200 N N . GLU A 1 506 ? -47.966 6.486 0.494 1.00 71.69 506 GLU A N 1
ATOM 4201 C CA . GLU A 1 506 ? -47.139 5.491 1.182 1.00 71.69 506 GLU A CA 1
ATOM 4202 C C . GLU A 1 506 ? -47.145 4.094 0.542 1.00 71.69 506 GLU A C 1
ATOM 4204 O O . GLU A 1 506 ? -46.198 3.333 0.729 1.00 71.69 506 GLU A O 1
ATOM 4209 N N . PHE A 1 507 ? -48.157 3.777 -0.270 1.00 71.38 507 PHE A N 1
ATOM 4210 C CA . PHE A 1 507 ? -48.320 2.467 -0.897 1.00 71.38 507 PHE A CA 1
ATOM 4211 C C . PHE A 1 507 ? -47.821 2.408 -2.344 1.00 71.38 507 PHE A C 1
ATOM 4213 O O . PHE A 1 507 ? -47.534 1.315 -2.825 1.00 71.38 507 PHE A O 1
ATOM 4220 N N . ASN A 1 508 ? -47.717 3.545 -3.041 1.00 74.62 508 ASN A N 1
ATOM 4221 C CA . ASN A 1 508 ? -47.393 3.583 -4.473 1.00 74.62 508 ASN A CA 1
ATOM 4222 C C . ASN A 1 508 ? -46.111 4.357 -4.816 1.00 74.62 508 ASN A C 1
ATOM 4224 O O . ASN A 1 508 ? -45.707 4.346 -5.973 1.00 74.62 508 ASN A O 1
ATOM 4228 N N . TYR A 1 509 ? -45.435 4.990 -3.849 1.00 73.69 509 TYR A N 1
ATOM 4229 C CA . TYR A 1 509 ? -44.290 5.874 -4.122 1.00 73.69 509 TYR A CA 1
ATOM 4230 C C . TYR A 1 509 ? -43.182 5.251 -4.984 1.00 73.69 509 TYR A C 1
ATOM 4232 O O . TYR A 1 509 ? -42.497 5.967 -5.710 1.00 73.69 509 TYR A O 1
ATOM 4240 N N . GLN A 1 510 ? -43.007 3.929 -4.931 1.00 72.38 510 GLN A N 1
ATOM 4241 C CA . GLN A 1 510 ? -42.001 3.221 -5.725 1.00 72.38 510 GLN A CA 1
ATOM 4242 C C . GLN A 1 510 ? -42.247 3.321 -7.237 1.00 72.38 510 GLN A C 1
ATOM 4244 O O . GLN A 1 510 ? -41.288 3.291 -8.006 1.00 72.38 510 GLN A O 1
ATOM 4249 N N . ASP A 1 511 ? -43.502 3.485 -7.653 1.00 73.81 511 ASP A N 1
ATOM 4250 C CA . ASP A 1 511 ? -43.893 3.581 -9.061 1.00 73.81 511 ASP A CA 1
ATOM 4251 C C . ASP A 1 511 ? -43.662 4.987 -9.638 1.00 73.81 511 ASP A C 1
ATOM 4253 O O . ASP A 1 511 ? -43.647 5.168 -10.854 1.00 73.81 511 ASP A O 1
ATOM 4257 N N . PHE A 1 512 ? -43.442 5.979 -8.770 1.00 76.25 512 PHE A N 1
ATOM 4258 C CA . PHE A 1 512 ? -43.335 7.390 -9.139 1.00 76.25 512 PHE A CA 1
ATOM 4259 C C . PHE A 1 512 ? -41.904 7.925 -9.113 1.00 76.25 512 PHE A C 1
ATOM 4261 O O . PHE A 1 512 ? -41.704 9.117 -9.332 1.00 76.25 512 PHE A O 1
ATOM 4268 N N . PHE A 1 513 ? -40.889 7.091 -8.872 1.00 78.19 513 PHE A N 1
ATOM 4269 C CA . PHE A 1 513 ? -39.503 7.550 -8.976 1.00 78.19 513 PHE A CA 1
ATOM 4270 C C . PHE A 1 513 ? -39.192 8.078 -10.382 1.00 78.19 513 PHE A C 1
ATOM 4272 O O . PHE A 1 513 ? -39.657 7.541 -11.390 1.00 78.19 513 PHE A O 1
ATOM 4279 N N . THR A 1 514 ? -38.366 9.123 -10.471 1.00 80.31 514 THR A N 1
ATOM 4280 C CA . THR A 1 514 ? -37.923 9.603 -11.784 1.00 80.31 514 THR A CA 1
ATOM 4281 C C . THR A 1 514 ? -37.090 8.535 -12.504 1.00 80.31 514 THR A C 1
ATOM 4283 O O . THR A 1 514 ? -36.304 7.809 -11.890 1.00 80.31 514 THR A O 1
ATOM 4286 N N . ASP A 1 515 ? -37.196 8.462 -13.836 1.00 79.69 515 ASP A N 1
ATOM 4287 C CA . ASP A 1 515 ? -36.403 7.500 -14.622 1.00 79.69 515 ASP A CA 1
ATOM 4288 C C . ASP A 1 515 ? -34.898 7.729 -14.422 1.00 79.69 515 ASP A C 1
ATOM 4290 O O . ASP A 1 515 ? -34.112 6.783 -14.417 1.00 79.69 515 ASP A O 1
ATOM 4294 N N . ALA A 1 516 ? -34.499 8.990 -14.219 1.00 78.12 516 ALA A N 1
ATOM 4295 C CA . ALA A 1 516 ? -33.122 9.375 -13.939 1.00 78.12 516 ALA A CA 1
ATOM 4296 C C . ALA A 1 516 ? -32.616 8.783 -12.614 1.00 78.12 516 ALA A C 1
ATOM 4298 O O . ALA A 1 516 ? -31.479 8.313 -12.552 1.00 78.12 516 ALA A O 1
ATOM 4299 N N . ASP A 1 517 ? -33.457 8.754 -11.580 1.00 79.69 517 ASP A N 1
ATOM 4300 C CA . ASP A 1 517 ? -33.139 8.167 -10.281 1.00 79.69 517 ASP A CA 1
ATOM 4301 C C . ASP A 1 517 ? -33.040 6.648 -10.320 1.00 79.69 517 ASP A C 1
ATOM 4303 O O . ASP A 1 517 ? -32.088 6.067 -9.784 1.00 79.69 517 ASP A O 1
ATOM 4307 N N . VAL A 1 518 ? -33.996 5.998 -10.985 1.00 79.94 518 VAL A N 1
ATOM 4308 C CA . VAL A 1 518 ? -33.969 4.544 -11.174 1.00 79.94 518 VAL A CA 1
ATOM 4309 C C . VAL A 1 518 ? -32.730 4.152 -11.979 1.00 79.94 518 VAL A C 1
ATOM 4311 O O . VAL A 1 518 ? -32.009 3.228 -11.599 1.00 79.94 518 VAL A O 1
ATOM 4314 N N . TYR A 1 519 ? -32.423 4.894 -13.047 1.00 80.56 519 TYR A N 1
ATOM 4315 C CA . TYR A 1 519 ? -31.218 4.688 -13.845 1.00 80.56 519 TYR A CA 1
ATOM 4316 C C . TYR A 1 519 ? -29.942 4.874 -13.016 1.00 80.56 519 TYR A C 1
ATOM 4318 O O . TYR A 1 519 ? -29.083 3.993 -13.024 1.00 80.56 519 TYR A O 1
ATOM 4326 N N . ARG A 1 520 ? -29.834 5.968 -12.247 1.00 83.12 520 ARG A N 1
ATOM 4327 C CA . ARG A 1 520 ? -28.706 6.236 -11.337 1.00 83.12 520 ARG A CA 1
ATOM 4328 C C . ARG A 1 520 ? -28.477 5.070 -10.379 1.00 83.12 520 ARG A C 1
ATOM 4330 O O . ARG A 1 520 ? -27.358 4.570 -10.290 1.00 83.12 520 ARG A O 1
ATOM 4337 N N . GLN A 1 521 ? -29.532 4.600 -9.714 1.00 84.44 521 GLN A N 1
ATOM 4338 C CA . GLN A 1 521 ? -29.442 3.463 -8.801 1.00 84.44 521 GLN A CA 1
ATOM 4339 C C . GLN A 1 521 ? -28.935 2.208 -9.521 1.00 84.44 521 GLN A C 1
ATOM 4341 O O . GLN A 1 521 ? -27.987 1.583 -9.052 1.00 84.44 521 GLN A O 1
ATOM 4346 N N . LYS A 1 522 ? -29.513 1.855 -10.676 1.00 81.62 522 LYS A N 1
ATOM 4347 C CA . LYS A 1 522 ? -29.121 0.647 -11.421 1.00 81.62 522 LYS A CA 1
ATOM 4348 C C . LYS A 1 522 ? -27.679 0.699 -11.914 1.00 81.62 522 LYS A C 1
ATOM 4350 O O . LYS A 1 522 ? -26.987 -0.317 -11.871 1.00 81.62 522 LYS A O 1
ATOM 4355 N N . VAL A 1 523 ? -27.208 1.875 -12.327 1.00 80.62 523 VAL A N 1
ATOM 4356 C CA . VAL A 1 523 ? -25.799 2.094 -12.675 1.00 80.62 523 VAL A CA 1
ATOM 4357 C C . VAL A 1 523 ? -24.911 1.800 -11.470 1.00 80.62 523 VAL A C 1
ATOM 4359 O O . VAL A 1 523 ? -24.009 0.976 -11.580 1.00 80.62 523 VAL A O 1
ATOM 4362 N N . LEU A 1 524 ? -25.174 2.412 -10.314 1.00 82.88 524 LEU A N 1
ATOM 4363 C CA . LEU A 1 524 ? -24.333 2.246 -9.123 1.00 82.88 524 LEU A CA 1
ATOM 4364 C C . LEU A 1 524 ? -24.384 0.807 -8.572 1.00 82.88 524 LEU A C 1
ATOM 4366 O O . LEU A 1 524 ? -23.348 0.258 -8.192 1.00 82.88 524 LEU A O 1
ATOM 4370 N N . GLU A 1 525 ? -25.547 0.151 -8.627 1.00 83.25 525 GLU A N 1
ATOM 4371 C CA . GLU A 1 525 ? -25.701 -1.275 -8.301 1.00 83.25 525 GLU A CA 1
ATOM 4372 C C . GLU A 1 525 ? -24.870 -2.188 -9.221 1.00 83.25 525 GLU A C 1
ATOM 4374 O O . GLU A 1 525 ? -24.282 -3.165 -8.752 1.00 83.25 525 GLU A O 1
ATOM 4379 N N . SER A 1 526 ? -24.742 -1.856 -10.514 1.00 75.00 526 SER A N 1
ATOM 4380 C CA . SER A 1 526 ? -23.929 -2.633 -11.470 1.00 75.00 526 SER A CA 1
ATOM 4381 C C . SER A 1 526 ? -22.424 -2.618 -11.157 1.00 75.00 526 SER A C 1
ATOM 4383 O O . SER A 1 526 ? -21.703 -3.539 -11.556 1.00 75.00 526 SER A O 1
ATOM 4385 N N . TYR A 1 527 ? -21.970 -1.620 -10.386 1.00 74.62 527 TYR A N 1
ATOM 4386 C CA . TYR A 1 527 ? -20.605 -1.499 -9.857 1.00 74.62 527 TYR A CA 1
ATOM 4387 C C . TYR A 1 527 ? -20.434 -2.157 -8.473 1.00 74.62 527 TYR A C 1
ATOM 4389 O O . TYR A 1 527 ? -19.388 -2.005 -7.844 1.00 74.62 527 TYR A O 1
ATOM 4397 N N . GLY A 1 528 ? -21.436 -2.900 -7.987 1.00 77.69 528 GLY A N 1
ATOM 4398 C CA . GLY A 1 528 ? -21.339 -3.703 -6.763 1.00 77.69 528 GLY A CA 1
ATOM 4399 C C . GLY A 1 528 ? -21.763 -2.994 -5.473 1.00 77.69 528 GLY A C 1
ATOM 4400 O O . GLY A 1 528 ? -21.558 -3.544 -4.390 1.00 77.69 528 GLY A O 1
ATOM 4401 N N . TYR A 1 529 ? -22.361 -1.804 -5.566 1.00 85.75 529 TYR A N 1
ATOM 4402 C CA . TYR A 1 529 ? -22.917 -1.089 -4.415 1.00 85.75 529 TYR A CA 1
ATOM 4403 C C . TYR A 1 529 ? -24.346 -1.558 -4.129 1.00 85.75 529 TYR A C 1
ATOM 4405 O O . TYR A 1 529 ? -25.124 -1.813 -5.043 1.00 85.75 529 TYR A O 1
ATOM 4413 N N . LYS A 1 530 ? -24.720 -1.661 -2.854 1.00 88.75 530 LYS A N 1
ATOM 4414 C CA . LYS A 1 530 ? -26.119 -1.845 -2.442 1.00 88.75 530 LYS A CA 1
ATOM 4415 C C . LYS A 1 530 ? -26.751 -0.479 -2.227 1.00 88.75 530 LYS A C 1
ATOM 4417 O O . LYS A 1 530 ? -26.069 0.428 -1.768 1.00 88.75 530 LYS A O 1
ATOM 4422 N N . PHE A 1 531 ? -28.034 -0.338 -2.526 1.00 87.50 531 PHE A N 1
ATOM 4423 C CA . PHE A 1 531 ? -28.715 0.951 -2.460 1.00 87.50 531 PHE A CA 1
ATOM 4424 C C . PHE A 1 531 ? -29.831 0.927 -1.409 1.00 87.50 531 PHE A C 1
ATOM 4426 O O . PHE A 1 531 ? -30.654 0.010 -1.396 1.00 87.50 531 PHE A O 1
ATOM 4433 N N . LEU A 1 532 ? -29.864 1.932 -0.534 1.00 90.44 532 LEU A N 1
ATOM 4434 C CA . LEU A 1 532 ? -30.877 2.129 0.499 1.00 90.44 532 LEU A CA 1
ATOM 4435 C C . LEU A 1 532 ? -31.500 3.523 0.349 1.00 90.44 532 LEU A C 1
ATOM 4437 O O . LEU A 1 532 ? -30.914 4.516 0.765 1.00 90.44 532 LEU A O 1
ATOM 4441 N N . ARG A 1 533 ? -32.707 3.584 -0.225 1.00 88.06 533 ARG A N 1
ATOM 4442 C CA . ARG A 1 533 ? -33.495 4.824 -0.336 1.00 88.06 533 ARG A CA 1
ATOM 4443 C C . ARG A 1 533 ? -34.341 5.055 0.907 1.00 88.06 533 ARG A C 1
ATOM 4445 O O . ARG A 1 533 ? -35.164 4.202 1.256 1.00 88.06 533 ARG A O 1
ATOM 4452 N N . ILE A 1 534 ? -34.195 6.213 1.528 1.00 88.44 534 ILE A N 1
ATOM 4453 C CA . ILE A 1 534 ? -34.985 6.687 2.659 1.00 88.44 534 ILE A CA 1
ATOM 4454 C C . ILE A 1 534 ? -35.865 7.833 2.177 1.00 88.44 534 ILE A C 1
ATOM 4456 O O . ILE A 1 534 ? -35.406 8.717 1.469 1.00 88.44 534 ILE A O 1
ATOM 4460 N N . ASN A 1 535 ? -37.134 7.835 2.561 1.00 86.00 535 ASN A N 1
ATOM 4461 C CA . ASN A 1 535 ? -38.030 8.960 2.334 1.00 86.00 535 ASN A CA 1
ATOM 4462 C C . ASN A 1 535 ? -39.114 8.996 3.419 1.00 86.00 535 ASN A C 1
ATOM 4464 O O . ASN A 1 535 ? -39.231 8.077 4.231 1.00 86.00 535 ASN A O 1
ATOM 4468 N N . LYS A 1 536 ? -39.943 10.046 3.409 1.00 81.94 536 LYS A N 1
ATOM 4469 C CA . LYS A 1 536 ? -41.021 10.236 4.396 1.00 81.94 536 LYS A CA 1
ATOM 4470 C C . LYS A 1 536 ? -42.030 9.078 4.475 1.00 81.94 536 LYS A C 1
ATOM 4472 O O . LYS A 1 536 ? -42.700 8.949 5.488 1.00 81.94 536 LYS A O 1
ATOM 4477 N N . PHE A 1 537 ? -42.156 8.264 3.425 1.00 80.44 537 PHE A N 1
ATOM 4478 C CA . PHE A 1 537 ? -43.122 7.166 3.360 1.00 80.44 537 PHE A CA 1
ATOM 4479 C C . PHE A 1 537 ? -42.571 5.851 3.907 1.00 80.44 537 PHE A C 1
ATOM 4481 O O . PHE A 1 537 ? -43.324 5.037 4.424 1.00 80.44 537 PHE A O 1
ATOM 4488 N N . ASN A 1 538 ? -41.262 5.625 3.780 1.00 82.88 538 ASN A N 1
ATOM 4489 C CA . ASN A 1 538 ? -40.646 4.327 4.068 1.00 82.88 538 ASN A CA 1
ATOM 4490 C C . ASN A 1 538 ? -39.760 4.308 5.321 1.00 82.88 538 ASN A C 1
ATOM 4492 O O . ASN A 1 538 ? -39.157 3.277 5.624 1.00 82.88 538 ASN A O 1
ATOM 4496 N N . ILE A 1 539 ? -39.648 5.447 6.006 1.00 83.88 539 ILE A N 1
ATOM 4497 C CA . ILE A 1 539 ? -38.893 5.588 7.253 1.00 83.88 539 ILE A CA 1
ATOM 4498 C C . ILE A 1 539 ? -39.752 5.302 8.495 1.00 83.88 539 ILE A C 1
ATOM 4500 O O . ILE A 1 539 ? -39.216 4.962 9.543 1.00 83.88 539 ILE A O 1
ATOM 4504 N N . GLY A 1 540 ? -41.081 5.390 8.357 1.00 82.50 540 GLY A N 1
ATOM 4505 C CA . GLY A 1 540 ? -42.040 5.113 9.425 1.00 82.50 540 GLY A CA 1
ATOM 4506 C C . GLY A 1 540 ? -41.984 6.102 10.596 1.00 82.50 540 GLY A C 1
ATOM 4507 O O . GLY A 1 540 ? -41.341 7.147 10.532 1.00 82.50 540 GLY A O 1
ATOM 4508 N N . ASN A 1 541 ? -42.689 5.754 11.678 1.00 81.62 541 ASN A N 1
ATOM 4509 C CA . ASN A 1 541 ? -42.743 6.553 12.912 1.00 81.62 541 ASN A CA 1
ATOM 4510 C C . ASN A 1 541 ? -41.509 6.363 13.808 1.00 81.62 541 ASN A C 1
ATOM 4512 O O . ASN A 1 541 ? -41.239 7.213 14.652 1.00 81.62 541 ASN A O 1
ATOM 4516 N N . ASP A 1 542 ? -40.776 5.259 13.627 1.00 88.44 542 ASP A N 1
ATOM 4517 C CA . ASP A 1 542 ? -39.494 4.992 14.284 1.00 88.44 542 ASP A CA 1
ATOM 4518 C C . ASP A 1 542 ? -38.388 4.854 13.221 1.00 88.44 542 ASP A C 1
ATOM 4520 O O . ASP A 1 542 ? -38.105 3.746 12.740 1.00 88.44 542 ASP A O 1
ATOM 4524 N N . PRO A 1 543 ? -37.768 5.982 12.827 1.00 88.38 543 PRO A N 1
ATOM 4525 C CA . PRO A 1 543 ? -36.683 5.995 11.854 1.00 88.38 543 PRO A CA 1
ATOM 4526 C C . PRO A 1 543 ? -35.481 5.143 12.256 1.00 88.38 543 PRO A C 1
ATOM 4528 O O . PRO A 1 543 ? -34.824 4.566 11.392 1.00 88.38 543 PRO A O 1
ATOM 4531 N N . ILE A 1 544 ? -35.190 5.054 13.556 1.00 90.12 544 ILE A N 1
ATOM 4532 C CA . ILE A 1 544 ? -33.993 4.388 14.073 1.00 90.12 544 ILE A CA 1
ATOM 4533 C C . ILE A 1 544 ? -34.154 2.878 13.918 1.00 90.12 544 ILE A C 1
ATOM 4535 O O . ILE A 1 544 ? -33.314 2.231 13.291 1.00 90.12 544 ILE A O 1
ATOM 4539 N N . SER A 1 545 ? -35.257 2.317 14.424 1.00 89.25 545 SER A N 1
ATOM 4540 C CA . SER A 1 545 ? -35.535 0.882 14.288 1.00 89.25 545 SER A CA 1
ATOM 4541 C C . SER A 1 545 ? -35.671 0.469 12.818 1.00 89.25 545 SER A C 1
ATOM 4543 O O . SER A 1 545 ? -35.119 -0.552 12.402 1.00 89.25 545 SER A O 1
ATOM 4545 N N . THR A 1 546 ? -36.320 1.304 12.002 1.00 89.38 546 THR A N 1
ATOM 4546 C CA . THR A 1 546 ? -36.505 1.039 10.569 1.00 89.38 546 THR A CA 1
ATOM 4547 C C . THR A 1 546 ? -35.175 1.011 9.811 1.00 89.38 546 THR A C 1
ATOM 4549 O O . THR A 1 546 ? -34.963 0.148 8.953 1.00 89.38 546 THR A O 1
ATOM 4552 N N . LEU A 1 547 ? -34.257 1.938 10.106 1.00 89.81 547 LEU A N 1
ATOM 4553 C CA . LEU A 1 547 ? -32.929 1.949 9.487 1.00 89.81 547 LEU A CA 1
ATOM 4554 C C . LEU A 1 547 ? -32.107 0.727 9.879 1.00 89.81 547 LEU A C 1
ATOM 4556 O O . LEU A 1 547 ? -31.493 0.108 9.006 1.00 89.81 547 LEU A O 1
ATOM 4560 N N . ASP A 1 548 ? -32.136 0.363 11.159 1.00 89.62 548 ASP A N 1
ATOM 4561 C CA . ASP A 1 548 ? -31.437 -0.804 11.693 1.00 89.62 548 ASP A CA 1
ATOM 4562 C C . ASP A 1 548 ? -31.819 -2.088 10.941 1.00 89.62 548 ASP A C 1
ATOM 4564 O O . ASP A 1 548 ? -30.967 -2.790 10.382 1.00 89.62 548 ASP A O 1
ATOM 4568 N N . GLU A 1 549 ? -33.126 -2.339 10.830 1.00 90.00 549 GLU A N 1
ATOM 4569 C CA . GLU A 1 549 ? -33.658 -3.529 10.173 1.00 90.00 549 GLU A CA 1
ATOM 4570 C C . GLU A 1 549 ? -33.292 -3.563 8.683 1.00 90.00 549 GLU A C 1
ATOM 4572 O O . GLU A 1 549 ? -32.837 -4.584 8.154 1.00 90.00 549 GLU A O 1
ATOM 4577 N N . ARG A 1 550 ? -33.453 -2.434 7.984 1.00 90.25 550 ARG A N 1
ATOM 4578 C CA . ARG A 1 550 ? -33.218 -2.358 6.536 1.00 90.25 550 ARG A CA 1
ATOM 4579 C C . ARG A 1 550 ? -31.743 -2.523 6.183 1.00 90.25 550 ARG A C 1
ATOM 4581 O O . ARG A 1 550 ? -31.435 -3.216 5.209 1.00 90.25 550 ARG A O 1
ATOM 4588 N N . ILE A 1 551 ? -30.833 -1.957 6.976 1.00 89.56 551 ILE A N 1
ATOM 4589 C CA . ILE A 1 551 ? -29.389 -2.167 6.810 1.00 89.56 551 ILE A CA 1
ATOM 4590 C C . ILE A 1 551 ? -29.043 -3.639 7.069 1.00 89.56 551 ILE A C 1
ATOM 4592 O O . ILE A 1 551 ? -28.372 -4.268 6.243 1.00 89.56 551 ILE A O 1
ATOM 4596 N N . GLY A 1 552 ? -29.572 -4.228 8.147 1.00 86.12 552 GLY A N 1
ATOM 4597 C CA . GLY A 1 552 ? -29.383 -5.645 8.459 1.00 86.12 552 GLY A CA 1
ATOM 4598 C C . GLY A 1 552 ? -29.861 -6.576 7.338 1.00 86.12 552 GLY A C 1
ATOM 4599 O O . GLY A 1 552 ? -29.144 -7.502 6.945 1.00 86.12 552 GLY A O 1
ATOM 4600 N N . ASN A 1 553 ? -31.033 -6.304 6.760 1.00 85.69 553 ASN A N 1
ATOM 4601 C CA . ASN A 1 553 ? -31.591 -7.066 5.640 1.00 85.69 553 ASN A CA 1
ATOM 4602 C C . ASN A 1 553 ? -30.736 -6.940 4.371 1.00 85.69 553 ASN A C 1
ATOM 4604 O O . ASN A 1 553 ? -30.485 -7.939 3.689 1.00 85.69 553 ASN A O 1
ATOM 4608 N N . LEU A 1 554 ? -30.228 -5.741 4.069 1.00 84.81 554 LEU A N 1
ATOM 4609 C CA . LEU A 1 554 ? -29.314 -5.540 2.945 1.00 84.81 554 LEU A CA 1
ATOM 4610 C C . LEU A 1 554 ? -28.029 -6.348 3.108 1.00 84.81 554 LEU A C 1
ATOM 4612 O O . LEU A 1 554 ? -27.550 -6.918 2.128 1.00 84.81 554 LEU A O 1
ATOM 4616 N N . ILE A 1 555 ? -27.470 -6.428 4.316 1.00 84.25 555 ILE A N 1
ATOM 4617 C CA . ILE A 1 555 ? -26.247 -7.187 4.606 1.00 84.25 555 ILE A CA 1
ATOM 4618 C C . ILE A 1 555 ? -26.496 -8.693 4.465 1.00 84.25 555 ILE A C 1
ATOM 4620 O O . ILE A 1 555 ? -25.799 -9.341 3.677 1.00 84.25 555 ILE A O 1
ATOM 4624 N N . LYS A 1 556 ? -27.542 -9.218 5.123 1.00 77.75 556 LYS A N 1
ATOM 4625 C CA . LYS A 1 556 ? -27.920 -10.646 5.111 1.00 77.75 556 LYS A CA 1
ATOM 4626 C C . LYS A 1 556 ? -28.232 -11.180 3.713 1.00 77.75 556 LYS A C 1
ATOM 4628 O O . LYS A 1 556 ? -27.857 -12.303 3.391 1.00 77.75 556 LYS A O 1
ATOM 4633 N N . ASN A 1 557 ? -28.830 -10.367 2.844 1.00 64.81 557 ASN A N 1
ATOM 4634 C CA . ASN A 1 557 ? -29.141 -10.743 1.458 1.00 64.81 557 ASN A CA 1
ATOM 4635 C C . ASN A 1 557 ? -27.915 -10.674 0.512 1.00 64.81 557 ASN A C 1
ATOM 4637 O O . ASN A 1 557 ? -28.047 -10.533 -0.704 1.00 64.81 557 ASN A O 1
ATOM 4641 N N . GLY A 1 558 ? -26.694 -10.722 1.062 1.00 45.81 558 GLY A N 1
ATOM 4642 C CA . GLY A 1 558 ? -25.435 -10.613 0.333 1.00 45.81 558 GLY A CA 1
ATOM 4643 C C . GLY A 1 558 ? -25.152 -11.802 -0.585 1.00 45.81 558 GLY A C 1
ATOM 4644 O O . GLY A 1 558 ? -24.701 -12.843 -0.119 1.00 45.81 558 GLY A O 1
ATOM 4645 N N . ALA A 1 559 ? -25.237 -11.540 -1.893 1.00 39.62 559 ALA A N 1
ATOM 4646 C CA . ALA A 1 559 ? -25.382 -12.494 -2.993 1.00 39.62 559 ALA A CA 1
ATOM 4647 C C . ALA A 1 559 ? -26.812 -13.020 -3.028 1.00 39.62 559 ALA A C 1
ATOM 4649 O O . ALA A 1 559 ? -27.285 -13.595 -2.053 1.00 39.62 559 ALA A O 1
ATOM 4650 N N . GLY A 1 560 ? -27.502 -12.804 -4.150 1.00 40.91 560 GLY A N 1
ATOM 4651 C CA . GLY A 1 560 ? -28.795 -13.422 -4.361 1.00 40.91 560 GLY A CA 1
ATOM 4652 C C . GLY A 1 560 ? -28.671 -14.907 -4.044 1.00 40.91 560 GLY A C 1
ATOM 4653 O O . GLY A 1 560 ? -28.059 -15.659 -4.802 1.00 40.91 560 GLY A O 1
ATOM 4654 N N . LYS A 1 561 ? -29.295 -15.346 -2.944 1.00 35.53 561 LYS A N 1
ATOM 4655 C CA . LYS A 1 561 ? -29.984 -16.624 -3.006 1.00 35.53 561 LYS A CA 1
ATOM 4656 C C . LYS A 1 561 ? -30.844 -16.465 -4.242 1.00 35.53 561 LYS A C 1
ATOM 4658 O O . LYS A 1 561 ? -31.760 -15.645 -4.260 1.00 35.53 561 LYS A O 1
ATOM 4663 N N . ASN A 1 562 ? -30.455 -17.129 -5.325 1.00 41.59 562 ASN A N 1
ATOM 4664 C CA . ASN A 1 562 ? -31.362 -17.315 -6.431 1.00 41.59 562 ASN A CA 1
ATOM 4665 C C . ASN A 1 562 ? -32.570 -17.971 -5.774 1.00 41.59 562 ASN A C 1
ATOM 4667 O O . ASN A 1 562 ? -32.528 -19.166 -5.501 1.00 41.59 562 ASN A O 1
ATOM 4671 N N . ASN A 1 563 ? -33.615 -17.192 -5.489 1.00 40.44 563 ASN A N 1
ATOM 4672 C CA . ASN A 1 563 ? -34.881 -17.727 -5.002 1.00 40.44 563 ASN A CA 1
ATOM 4673 C C . ASN A 1 563 ? -35.383 -18.796 -5.980 1.00 40.44 563 ASN A C 1
ATOM 4675 O O . ASN A 1 563 ? -36.090 -19.705 -5.589 1.00 40.44 563 ASN A O 1
ATOM 4679 N N . ILE A 1 564 ? -34.919 -18.730 -7.234 1.00 38.78 564 ILE A N 1
ATOM 4680 C CA . ILE A 1 564 ? -35.028 -19.753 -8.267 1.00 38.78 564 ILE A CA 1
ATOM 4681 C C . ILE A 1 564 ? -34.263 -21.037 -7.910 1.00 38.78 564 ILE A C 1
ATOM 4683 O O . ILE A 1 564 ? -34.839 -22.096 -8.046 1.00 38.78 564 ILE A O 1
ATOM 4687 N N . ILE A 1 565 ? -33.008 -21.000 -7.447 1.00 37.75 565 ILE A N 1
ATOM 4688 C CA . ILE A 1 565 ? -32.248 -22.207 -7.062 1.00 37.75 565 ILE A CA 1
ATOM 4689 C C . ILE A 1 565 ? -32.797 -22.808 -5.764 1.00 37.75 565 ILE A C 1
ATOM 4691 O O . ILE A 1 565 ? -32.920 -24.025 -5.690 1.00 37.75 565 ILE A O 1
ATOM 4695 N N . SER A 1 566 ? -33.185 -21.996 -4.773 1.00 38.50 566 SER A N 1
ATOM 4696 C CA . SER A 1 566 ? -33.844 -22.514 -3.564 1.00 38.50 566 SER A CA 1
ATOM 4697 C C . SER A 1 566 ? -35.238 -23.059 -3.869 1.00 38.50 566 SER A C 1
ATOM 4699 O O . SER A 1 566 ? -35.526 -24.166 -3.441 1.00 38.50 566 SER A O 1
ATOM 4701 N N . HIS A 1 567 ? -36.048 -22.386 -4.698 1.00 49.66 567 HIS A N 1
ATOM 4702 C CA . HIS A 1 567 ? -37.304 -22.965 -5.186 1.00 49.66 567 HIS A CA 1
ATOM 4703 C C . HIS A 1 567 ? -37.079 -24.186 -6.069 1.00 49.66 567 HIS A C 1
ATOM 4705 O O . HIS A 1 567 ? -37.900 -25.087 -6.033 1.00 49.66 567 HIS A O 1
ATOM 4711 N N . ILE A 1 568 ? -36.014 -24.256 -6.869 1.00 48.41 568 ILE A N 1
ATOM 4712 C CA . ILE A 1 568 ? -35.694 -25.447 -7.664 1.00 48.41 568 ILE A CA 1
ATOM 4713 C C . ILE A 1 568 ? -35.319 -26.593 -6.728 1.00 48.41 568 ILE A C 1
ATOM 4715 O O . ILE A 1 568 ? -35.804 -27.694 -6.941 1.00 48.41 568 ILE A O 1
ATOM 4719 N N . HIS A 1 569 ? -34.528 -26.356 -5.678 1.00 42.59 569 HIS A N 1
ATOM 4720 C CA . HIS A 1 569 ? -34.218 -27.374 -4.674 1.00 42.59 569 HIS A CA 1
ATOM 4721 C C . HIS A 1 569 ? -35.461 -27.807 -3.888 1.00 42.59 569 HIS A C 1
ATOM 4723 O O . HIS A 1 569 ? -35.717 -29.003 -3.826 1.00 42.59 569 HIS A O 1
ATOM 4729 N N . GLU A 1 570 ? -36.282 -26.870 -3.404 1.00 52.44 570 GLU A N 1
ATOM 4730 C CA . GLU A 1 570 ? -37.569 -27.156 -2.749 1.00 52.44 570 GLU A CA 1
ATOM 4731 C C . GLU A 1 570 ? -38.522 -27.901 -3.692 1.00 52.44 570 GLU A C 1
ATOM 4733 O O . GLU A 1 570 ? -39.169 -28.860 -3.289 1.00 52.44 570 GLU A O 1
ATOM 4738 N N . THR A 1 571 ? -38.581 -27.521 -4.972 1.00 54.09 571 THR A N 1
ATOM 4739 C CA . THR A 1 571 ? -39.414 -28.180 -5.991 1.00 54.09 571 THR A CA 1
ATOM 4740 C C . THR A 1 571 ? -38.884 -29.572 -6.329 1.00 54.09 571 THR A C 1
ATOM 4742 O O . THR A 1 571 ? -39.680 -30.484 -6.529 1.00 54.09 571 THR A O 1
ATOM 4745 N N . ILE A 1 572 ? -37.563 -29.770 -6.379 1.00 54.31 572 ILE A N 1
ATOM 4746 C CA . ILE A 1 572 ? -36.930 -31.077 -6.604 1.00 54.31 572 ILE A CA 1
ATOM 4747 C C . ILE A 1 572 ? -37.167 -31.996 -5.404 1.00 54.31 572 ILE A C 1
ATOM 4749 O O . ILE A 1 572 ? -37.575 -33.137 -5.611 1.00 54.31 572 ILE A O 1
ATOM 4753 N N . GLU A 1 573 ? -36.977 -31.517 -4.174 1.00 54.75 573 GLU A N 1
ATOM 4754 C CA . GLU A 1 573 ? -37.297 -32.275 -2.959 1.00 54.75 573 GLU A CA 1
ATOM 4755 C C . GLU A 1 573 ? -38.795 -32.599 -2.893 1.00 54.75 573 GLU A C 1
ATOM 4757 O O . GLU A 1 573 ? -39.151 -33.751 -2.649 1.00 54.75 573 GLU A O 1
ATOM 4762 N N . SER A 1 574 ? -39.665 -31.643 -3.244 1.00 55.56 574 SER A N 1
ATOM 4763 C CA . SER A 1 574 ? -41.126 -31.825 -3.300 1.00 55.56 574 SER A CA 1
ATOM 4764 C C . SER A 1 574 ? -41.591 -32.775 -4.421 1.00 55.56 574 SER A C 1
ATOM 4766 O O . SER A 1 574 ? -42.654 -33.390 -4.348 1.00 55.56 574 SER A O 1
ATOM 4768 N N . LEU A 1 575 ? -40.819 -32.909 -5.505 1.00 55.19 575 LEU A N 1
ATOM 4769 C CA . LEU A 1 575 ? -41.055 -33.905 -6.559 1.00 55.19 575 LEU A CA 1
ATOM 4770 C C . LEU A 1 575 ? -40.552 -35.296 -6.141 1.00 55.19 575 LEU A C 1
ATOM 4772 O O . LEU A 1 575 ? -41.136 -36.304 -6.540 1.00 55.19 575 LEU A O 1
ATOM 4776 N N . GLN A 1 576 ? -39.473 -35.360 -5.356 1.00 53.31 576 GLN A N 1
ATOM 4777 C CA . GLN A 1 576 ? -38.888 -36.606 -4.854 1.00 53.31 576 GLN A CA 1
ATOM 4778 C C . GLN A 1 576 ? -39.686 -37.201 -3.686 1.00 53.31 576 GLN A C 1
ATOM 4780 O O . GLN A 1 576 ? -39.822 -38.422 -3.610 1.00 53.31 576 GLN A O 1
ATOM 4785 N N . ASN A 1 577 ? -40.240 -36.359 -2.809 1.00 61.69 577 ASN A N 1
ATOM 4786 C CA . ASN A 1 577 ? -41.071 -36.766 -1.671 1.00 61.69 577 ASN A CA 1
ATOM 4787 C C . ASN A 1 577 ? -42.552 -37.014 -2.056 1.00 61.69 577 ASN A C 1
ATOM 4789 O O . ASN A 1 577 ? -43.292 -37.622 -1.284 1.00 61.69 577 ASN A O 1
ATOM 4793 N N . GLY A 1 578 ? -42.967 -36.609 -3.266 1.00 61.84 578 GLY A N 1
ATOM 4794 C CA . GLY A 1 578 ? -44.298 -36.856 -3.830 1.00 61.84 578 GLY A CA 1
ATOM 4795 C C . GLY A 1 578 ? -45.361 -35.787 -3.538 1.00 61.84 578 GLY A C 1
ATOM 4796 O O . GLY A 1 578 ? -46.528 -36.005 -3.867 1.00 61.84 578 GLY A O 1
ATOM 4797 N N . GLU A 1 579 ? -44.992 -34.643 -2.957 1.00 72.38 579 GLU A N 1
ATOM 4798 C CA . GLU A 1 579 ? -45.905 -33.532 -2.643 1.00 72.38 579 GLU A CA 1
ATOM 4799 C C . GLU A 1 579 ? -46.283 -32.692 -3.874 1.00 72.38 579 GLU A C 1
ATOM 4801 O O . GLU A 1 579 ? -47.374 -32.113 -3.930 1.00 72.38 579 GLU A O 1
ATOM 4806 N N . MET A 1 580 ? -45.431 -32.675 -4.904 1.00 72.12 580 MET A N 1
ATOM 4807 C CA . MET A 1 580 ? -45.685 -32.024 -6.192 1.00 72.12 580 MET A CA 1
ATOM 4808 C C . MET A 1 580 ? -45.574 -32.995 -7.372 1.00 72.12 580 MET A C 1
ATOM 4810 O O . MET A 1 580 ? -44.904 -34.024 -7.318 1.00 72.12 580 MET A O 1
ATOM 4814 N N . LYS A 1 581 ? -46.267 -32.681 -8.471 1.00 75.19 581 LYS A N 1
ATOM 4815 C CA . LYS A 1 581 ? -46.356 -33.517 -9.674 1.00 75.19 581 LYS A CA 1
ATOM 4816 C C . LYS A 1 581 ? -46.485 -32.663 -10.935 1.00 75.19 581 LYS A C 1
ATOM 4818 O O . LYS A 1 581 ? -47.264 -31.715 -10.980 1.00 75.19 581 LYS A O 1
ATOM 4823 N N . GLU A 1 582 ? -45.772 -33.037 -11.997 1.00 77.75 582 GLU A N 1
ATOM 4824 C CA . GLU A 1 582 ? -45.934 -32.424 -13.322 1.00 77.75 582 GLU A CA 1
ATOM 4825 C C . GLU A 1 582 ? -47.195 -32.952 -14.027 1.00 77.75 582 GLU A C 1
ATOM 4827 O O . GLU A 1 582 ? -47.414 -34.163 -14.143 1.00 77.75 582 GLU A O 1
ATOM 4832 N N . CYS A 1 583 ? -48.035 -32.047 -14.534 1.00 76.69 583 CYS A N 1
ATOM 4833 C CA . CYS A 1 583 ? -49.180 -32.412 -15.360 1.00 76.69 583 CYS A CA 1
ATOM 4834 C C . CYS A 1 583 ? -48.727 -32.698 -16.801 1.00 76.69 583 CYS A C 1
ATOM 4836 O O . CYS A 1 583 ? -48.309 -31.772 -17.493 1.00 76.69 583 CYS A O 1
ATOM 4838 N N . PRO A 1 584 ? -48.926 -33.910 -17.352 1.00 70.00 584 PRO A N 1
ATOM 4839 C CA . PRO A 1 584 ? -48.453 -34.235 -18.701 1.00 70.00 584 PRO A CA 1
ATOM 4840 C C . PRO A 1 584 ? -49.145 -33.457 -19.835 1.00 70.00 584 PRO A C 1
ATOM 4842 O O . PRO A 1 584 ? -48.714 -33.559 -20.979 1.00 70.00 584 PRO A O 1
ATOM 4845 N N . LYS A 1 585 ? -50.244 -32.737 -19.550 1.00 68.81 585 LYS A N 1
ATOM 4846 C CA . LYS A 1 585 ? -51.016 -31.973 -20.547 1.00 68.81 585 LYS A CA 1
ATOM 4847 C C . LYS A 1 585 ? -50.580 -30.509 -20.634 1.00 68.81 585 LYS A C 1
ATOM 4849 O O . LYS A 1 585 ? -50.405 -30.021 -21.742 1.00 68.81 585 LYS A O 1
ATOM 4854 N N . CYS A 1 586 ? -50.386 -29.825 -19.503 1.00 72.50 586 CYS A N 1
ATOM 4855 C CA . CYS A 1 586 ? -49.914 -28.432 -19.489 1.00 72.50 586 CYS A CA 1
ATOM 4856 C C . CYS A 1 586 ? -48.413 -28.283 -19.198 1.00 72.50 586 CYS A C 1
ATOM 4858 O O . CYS A 1 586 ? -47.891 -27.185 -19.336 1.00 72.50 586 CYS A O 1
ATOM 4860 N N . LYS A 1 587 ? -47.722 -29.373 -18.829 1.00 67.19 587 LYS A N 1
ATOM 4861 C CA . LYS A 1 587 ? -46.302 -29.404 -18.429 1.00 67.19 587 LYS A CA 1
ATOM 4862 C C . LYS A 1 587 ? -45.946 -28.497 -17.245 1.00 67.19 587 LYS A C 1
ATOM 4864 O O . LYS A 1 587 ? -44.790 -28.134 -17.059 1.00 67.19 587 LYS A O 1
ATOM 4869 N N . GLU A 1 588 ? -46.934 -28.130 -16.435 1.00 70.19 588 GLU A N 1
ATOM 4870 C CA . GLU A 1 588 ? -46.712 -27.375 -15.203 1.00 70.19 588 GLU A CA 1
ATOM 4871 C C . GLU A 1 588 ? -46.586 -28.322 -14.008 1.00 70.19 588 GLU A C 1
ATOM 4873 O O . GLU A 1 588 ? -47.347 -29.292 -13.892 1.00 70.19 588 GLU A O 1
ATOM 4878 N N . ILE A 1 589 ? -45.644 -28.014 -13.114 1.00 76.50 589 ILE A N 1
ATOM 4879 C CA . ILE A 1 589 ? -45.495 -28.659 -11.807 1.00 76.50 589 ILE A CA 1
ATOM 4880 C C . ILE A 1 589 ? -46.529 -28.044 -10.866 1.00 76.50 589 ILE A C 1
ATOM 4882 O O . ILE A 1 589 ? -46.619 -26.824 -10.752 1.00 76.50 589 ILE A O 1
ATOM 4886 N N . ARG A 1 590 ? -47.347 -28.889 -10.243 1.00 75.62 590 ARG A N 1
ATOM 4887 C CA . ARG A 1 590 ? -48.450 -28.486 -9.364 1.00 75.62 590 ARG A CA 1
ATOM 4888 C C . ARG A 1 590 ? -48.465 -29.341 -8.110 1.00 75.62 590 ARG A C 1
ATOM 4890 O O . ARG A 1 590 ? -47.905 -30.438 -8.103 1.00 75.62 590 ARG A O 1
ATOM 4897 N N . GLU A 1 591 ? -49.135 -28.865 -7.070 1.00 79.06 591 GLU A N 1
ATOM 4898 C CA . GLU A 1 591 ? -49.306 -29.646 -5.850 1.00 79.06 591 GLU A CA 1
ATOM 4899 C C . GLU A 1 591 ? -50.116 -30.916 -6.124 1.00 79.06 591 GLU A C 1
ATOM 4901 O O . GLU A 1 591 ? -51.046 -30.929 -6.935 1.00 79.06 591 GLU A O 1
ATOM 4906 N N . TYR A 1 592 ? -49.800 -31.998 -5.413 1.00 74.62 592 TYR A N 1
ATOM 4907 C CA . TYR A 1 592 ? -50.479 -33.283 -5.571 1.00 74.62 592 TYR A CA 1
ATOM 4908 C C . TYR A 1 592 ? -52.005 -33.155 -5.393 1.00 74.62 592 TYR A C 1
ATOM 4910 O O . TYR A 1 592 ? -52.773 -33.796 -6.115 1.00 74.62 592 TYR A O 1
ATOM 4918 N N . LYS A 1 593 ? -52.463 -32.249 -4.514 1.00 78.31 593 LYS A N 1
ATOM 4919 C CA . LYS A 1 593 ? -53.886 -31.923 -4.298 1.00 78.31 593 LYS A CA 1
ATOM 4920 C C . LYS A 1 593 ? -54.612 -31.433 -5.558 1.00 78.31 593 LYS A C 1
ATOM 4922 O O . LYS A 1 593 ? -55.790 -31.737 -5.716 1.00 78.31 593 LYS A O 1
ATOM 4927 N N . ASP A 1 594 ? -53.920 -30.780 -6.492 1.00 77.25 594 ASP A N 1
ATOM 4928 C CA . ASP A 1 594 ? -54.510 -30.257 -7.736 1.00 77.25 594 ASP A CA 1
ATOM 4929 C C . ASP A 1 594 ? -54.814 -31.358 -8.761 1.00 77.25 594 ASP A C 1
ATOM 4931 O O . ASP A 1 594 ? -55.451 -31.127 -9.795 1.00 77.25 594 ASP A O 1
ATOM 4935 N N . PHE A 1 595 ? -54.344 -32.574 -8.483 1.00 77.94 595 PHE A N 1
ATOM 4936 C CA . PHE A 1 595 ? -54.683 -33.778 -9.222 1.00 77.94 595 PHE A CA 1
ATOM 4937 C C . PHE A 1 595 ? -55.796 -34.566 -8.543 1.00 77.94 595 PHE A C 1
ATOM 4939 O O . PHE A 1 595 ? -56.191 -35.587 -9.093 1.00 77.94 595 PHE A O 1
ATOM 4946 N N . ARG A 1 596 ? -56.298 -34.146 -7.376 1.00 76.50 596 ARG A N 1
ATOM 4947 C CA . ARG A 1 596 ? -57.350 -34.873 -6.668 1.00 76.50 596 ARG A CA 1
ATOM 4948 C C . ARG A 1 596 ? -58.618 -34.891 -7.512 1.00 76.50 596 ARG A C 1
ATOM 4950 O O . ARG A 1 596 ? -59.171 -33.846 -7.838 1.00 76.50 596 ARG A O 1
ATOM 4957 N N . ASP A 1 597 ? -59.056 -36.093 -7.850 1.00 73.56 597 ASP A N 1
ATOM 4958 C CA . ASP A 1 597 ? -60.251 -36.346 -8.636 1.00 73.56 597 ASP A CA 1
ATOM 4959 C C . ASP A 1 597 ? -61.078 -37.423 -7.919 1.00 73.56 597 ASP A C 1
ATOM 4961 O O . ASP A 1 597 ? -60.670 -38.593 -7.904 1.00 73.56 597 ASP A O 1
ATOM 4965 N N . PRO A 1 598 ? -62.196 -37.033 -7.286 1.00 65.88 598 PRO A N 1
ATOM 4966 C CA . PRO A 1 598 ? -63.033 -37.946 -6.518 1.00 65.88 598 PRO A CA 1
ATOM 4967 C C . PRO A 1 598 ? -63.719 -39.016 -7.381 1.00 65.88 598 PRO A C 1
ATOM 4969 O O . PRO A 1 598 ? -64.141 -40.029 -6.829 1.00 65.88 598 PRO A O 1
ATOM 4972 N N . ASP A 1 599 ? -63.771 -38.851 -8.708 1.00 66.81 599 ASP A N 1
ATOM 4973 C CA . ASP A 1 599 ? -64.387 -39.817 -9.627 1.00 66.81 599 ASP A CA 1
ATOM 4974 C C . ASP A 1 599 ? -63.431 -40.965 -10.016 1.00 66.81 599 ASP A C 1
ATOM 4976 O O . ASP A 1 599 ? -63.820 -41.925 -10.687 1.00 66.81 599 ASP A O 1
ATOM 4980 N N . LEU A 1 600 ? -62.157 -40.899 -9.605 1.00 66.12 600 LEU A N 1
ATOM 4981 C CA . LEU A 1 600 ? -61.168 -41.951 -9.840 1.00 66.12 600 LEU A CA 1
ATOM 4982 C C . LEU A 1 600 ? -61.007 -42.860 -8.619 1.00 66.12 600 LEU A C 1
ATOM 4984 O O . LEU A 1 600 ? -60.890 -42.397 -7.491 1.00 66.12 600 LEU A O 1
ATOM 4988 N N . ILE A 1 601 ? -60.851 -44.166 -8.863 1.00 57.41 601 ILE A N 1
ATOM 4989 C CA . ILE A 1 601 ? -60.616 -45.192 -7.823 1.00 57.41 601 ILE A CA 1
ATOM 4990 C C . ILE A 1 601 ? -59.387 -44.863 -6.951 1.00 57.41 601 ILE A C 1
ATOM 4992 O O . ILE A 1 601 ? -59.338 -45.211 -5.777 1.00 57.41 601 ILE A O 1
ATOM 4996 N N . THR A 1 602 ? -58.389 -44.180 -7.515 1.00 61.81 602 THR A N 1
ATOM 4997 C CA . THR A 1 602 ? -57.171 -43.749 -6.812 1.00 61.81 602 THR A CA 1
ATOM 4998 C C . THR A 1 602 ? -57.320 -42.412 -6.079 1.00 61.81 602 THR A C 1
ATOM 5000 O O . THR A 1 602 ? -56.376 -41.984 -5.422 1.00 61.81 602 THR A O 1
ATOM 5003 N N . GLY A 1 603 ? -58.443 -41.704 -6.239 1.00 67.31 603 GLY A N 1
ATOM 5004 C CA . GLY A 1 603 ? -58.689 -40.358 -5.707 1.00 67.31 603 GLY A CA 1
ATOM 5005 C C . GLY A 1 603 ? -57.872 -39.235 -6.359 1.00 67.31 603 GLY A C 1
ATOM 5006 O O . GLY A 1 603 ? -58.094 -38.068 -6.052 1.00 67.31 603 GLY A O 1
ATOM 5007 N N 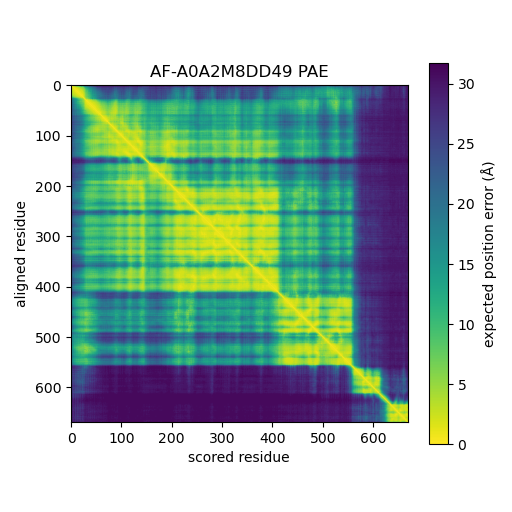. TYR A 1 604 ? -56.927 -39.563 -7.249 1.00 76.25 604 TYR A N 1
ATOM 5008 C CA . TYR A 1 604 ? -56.029 -38.620 -7.920 1.00 76.25 604 TYR A CA 1
ATOM 5009 C C . TYR A 1 604 ? -55.805 -39.000 -9.388 1.00 76.25 604 TYR A C 1
ATOM 5011 O O . TYR A 1 604 ? -55.554 -40.160 -9.727 1.00 76.25 604 TYR A O 1
ATOM 5019 N N . GLY A 1 605 ? -55.871 -38.001 -10.264 1.00 72.19 605 GLY A N 1
ATOM 5020 C CA . GLY A 1 605 ? -55.752 -38.092 -11.708 1.00 72.19 605 GLY A CA 1
ATOM 5021 C C . GLY A 1 605 ? -54.340 -37.936 -12.262 1.00 72.19 605 GLY A C 1
ATOM 5022 O O . GLY A 1 605 ? -53.376 -37.517 -11.615 1.00 72.19 605 GLY A O 1
ATOM 5023 N N . ARG A 1 606 ? -54.211 -38.306 -13.539 1.00 72.94 606 ARG A N 1
ATOM 5024 C CA . ARG A 1 606 ? -52.978 -38.120 -14.315 1.00 72.94 606 ARG A CA 1
ATOM 5025 C C . ARG A 1 606 ? -52.784 -36.673 -14.771 1.00 72.94 606 ARG A C 1
ATOM 5027 O O . ARG A 1 606 ? -51.649 -36.228 -14.861 1.00 72.94 606 ARG A O 1
ATOM 5034 N N . PHE A 1 607 ? -53.872 -35.969 -15.058 1.00 77.19 607 PHE A N 1
ATOM 5035 C CA . PHE A 1 607 ? -53.882 -34.559 -15.447 1.00 77.19 607 PHE A CA 1
ATOM 5036 C C . PHE A 1 607 ? -54.446 -33.729 -14.293 1.00 77.19 607 PHE A C 1
ATOM 5038 O O . PHE A 1 607 ? -55.303 -34.237 -13.569 1.00 77.19 607 PHE A O 1
ATOM 5045 N N . CYS A 1 608 ? -53.982 -32.489 -14.128 1.00 79.62 608 CYS A N 1
ATOM 5046 C CA . CYS A 1 608 ? -54.521 -31.589 -13.108 1.00 79.62 608 CYS A CA 1
ATOM 5047 C C . CYS A 1 608 ? -55.992 -31.254 -13.399 1.00 79.62 608 CYS A C 1
ATOM 5049 O O . CYS A 1 608 ? -56.438 -31.317 -14.550 1.00 79.62 608 CYS A O 1
ATOM 5051 N N . MET A 1 609 ? -56.748 -30.872 -12.371 1.00 75.06 609 MET A N 1
ATOM 5052 C CA . MET A 1 609 ? -58.182 -30.585 -12.499 1.00 75.06 609 MET A CA 1
ATOM 5053 C C . MET A 1 609 ? -58.480 -29.444 -13.482 1.00 75.06 609 MET A C 1
ATOM 5055 O O . MET A 1 609 ? -59.443 -29.524 -14.243 1.00 75.06 609 MET A O 1
ATOM 5059 N N . HIS A 1 610 ? -57.593 -28.449 -13.583 1.00 71.44 610 HIS A N 1
ATOM 5060 C CA . HIS A 1 610 ? -57.686 -27.394 -14.604 1.00 71.44 610 HIS A CA 1
ATOM 5061 C C . HIS A 1 610 ? -57.614 -27.927 -16.040 1.00 71.44 610 HIS A C 1
ATOM 5063 O O . HIS A 1 610 ? -58.209 -27.367 -16.950 1.00 71.44 610 HIS A O 1
ATOM 5069 N N . CYS A 1 611 ? -56.898 -29.030 -16.253 1.00 70.94 611 CYS A N 1
ATOM 5070 C CA . CYS A 1 611 ? -56.755 -29.671 -17.554 1.00 70.94 611 CYS A CA 1
ATOM 5071 C C . CYS A 1 611 ? -57.897 -30.647 -17.886 1.00 70.94 611 CYS A C 1
ATOM 5073 O O . CYS A 1 611 ? -57.989 -31.082 -19.043 1.00 70.94 611 CYS A O 1
ATOM 5075 N N . LYS A 1 612 ? -58.713 -31.027 -16.890 1.00 67.88 612 LYS A N 1
ATOM 5076 C CA . LYS A 1 612 ? -59.834 -31.969 -17.023 1.00 67.88 612 LYS A CA 1
ATOM 5077 C C . LYS A 1 612 ? -61.180 -31.293 -17.283 1.00 67.88 612 LYS A C 1
ATOM 5079 O O . LYS A 1 612 ? -61.997 -31.865 -17.997 1.00 67.88 612 LYS A O 1
ATOM 5084 N N . GLY A 1 613 ? -61.418 -30.099 -16.749 1.00 55.03 613 GLY A N 1
ATOM 5085 C CA . GLY A 1 613 ? -62.688 -29.401 -16.945 1.00 55.03 613 GLY A CA 1
ATOM 5086 C C . GLY A 1 613 ? -62.759 -28.696 -18.296 1.00 55.03 613 GLY A C 1
ATOM 5087 O O . GLY A 1 613 ? -62.217 -27.611 -18.404 1.00 55.03 613 GLY A O 1
ATOM 5088 N N . TYR A 1 614 ? -63.376 -29.323 -19.307 1.00 40.44 614 TYR A N 1
ATOM 5089 C CA . TYR A 1 614 ? -64.314 -28.715 -20.276 1.00 40.44 614 TYR A CA 1
ATOM 5090 C C . TYR A 1 614 ? -64.754 -29.775 -21.300 1.00 40.44 614 TYR A C 1
ATOM 5092 O O . TYR A 1 614 ? -64.140 -29.960 -22.349 1.00 40.44 614 TYR A O 1
ATOM 5100 N N . THR A 1 615 ? -65.839 -30.487 -21.000 1.00 33.19 615 THR A N 1
ATOM 5101 C CA . THR A 1 615 ? -66.849 -30.885 -21.996 1.00 33.19 615 THR A CA 1
ATOM 5102 C C . THR A 1 615 ? -68.127 -31.258 -21.245 1.00 33.1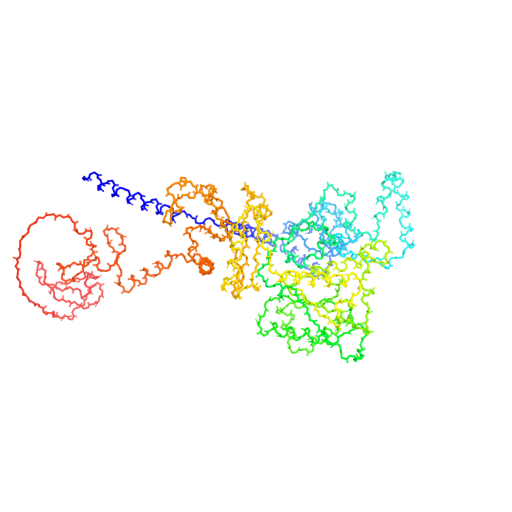9 615 THR A C 1
ATOM 5104 O O . THR A 1 615 ? -68.132 -32.160 -20.414 1.00 33.19 615 THR A O 1
ATOM 5107 N N . LEU A 1 616 ? -69.185 -30.480 -21.478 1.00 37.44 616 LEU A N 1
ATOM 5108 C CA . LEU A 1 616 ? -70.538 -30.700 -20.965 1.00 37.44 616 LEU A CA 1
ATOM 5109 C C . LEU A 1 616 ? -71.140 -31.968 -21.599 1.00 37.44 616 LEU A C 1
ATOM 5111 O O . LEU A 1 616 ? -70.962 -32.171 -22.798 1.00 37.44 616 LEU A O 1
ATOM 5115 N N . VAL A 1 617 ? -71.856 -32.777 -20.807 1.00 29.80 617 VAL A N 1
ATOM 5116 C CA . VAL A 1 617 ? -73.286 -33.155 -20.961 1.00 29.80 617 VAL A CA 1
ATOM 5117 C C . VAL A 1 617 ? -73.611 -34.408 -20.104 1.00 29.80 617 VAL A C 1
ATOM 5119 O O . VAL A 1 617 ? -73.117 -35.500 -20.349 1.00 29.80 617 VAL A O 1
ATOM 5122 N N . GLU A 1 618 ? -74.436 -34.158 -19.076 1.00 29.89 618 GLU A N 1
ATOM 5123 C CA . GLU A 1 618 ? -75.523 -34.935 -18.425 1.00 29.89 618 GLU A CA 1
ATOM 5124 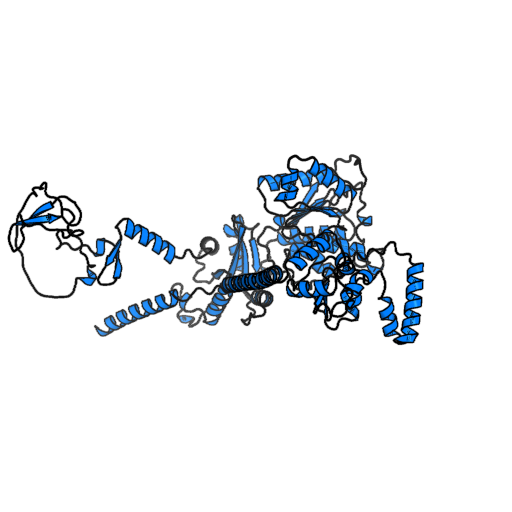C C . GLU A 1 618 ? -75.433 -36.430 -17.992 1.00 29.89 618 GLU A C 1
ATOM 5126 O O . GLU A 1 618 ? -75.431 -37.327 -18.823 1.00 29.89 618 GLU A O 1
ATOM 5131 N N . LYS A 1 619 ? -75.594 -36.623 -16.654 1.00 27.00 619 LYS A N 1
ATOM 5132 C CA . LYS A 1 619 ? -76.481 -37.542 -15.853 1.00 27.00 619 LYS A CA 1
ATOM 5133 C C . LYS A 1 619 ? -76.505 -39.082 -16.107 1.00 27.00 619 LYS A C 1
ATOM 5135 O O . LYS A 1 619 ? -76.305 -39.523 -17.225 1.00 27.00 619 LYS A O 1
ATOM 5140 N N . PRO A 1 620 ? -77.031 -39.920 -15.168 1.00 32.69 620 PRO A N 1
ATOM 5141 C CA . PRO A 1 620 ? -76.924 -39.961 -13.696 1.00 32.69 620 PRO A CA 1
ATOM 5142 C C . PRO A 1 620 ? -76.631 -41.388 -13.109 1.00 32.69 620 PRO A C 1
ATOM 5144 O O . PRO A 1 620 ? -76.648 -42.393 -13.809 1.00 32.69 620 PRO A O 1
ATOM 5147 N N . ALA A 1 621 ? -76.391 -41.427 -11.789 1.00 38.12 621 ALA A N 1
ATOM 5148 C CA . ALA A 1 621 ? -76.212 -42.519 -10.801 1.00 38.12 621 ALA A CA 1
ATOM 5149 C C . ALA A 1 621 ? -76.575 -44.003 -11.105 1.00 38.12 621 ALA A C 1
ATOM 5151 O O . ALA A 1 621 ? -77.669 -44.281 -11.594 1.00 38.12 621 ALA A O 1
ATOM 5152 N N . ARG A 1 622 ? -75.742 -44.945 -10.593 1.00 30.72 622 ARG A N 1
ATOM 5153 C CA . ARG A 1 622 ? -76.145 -46.130 -9.775 1.00 30.72 622 ARG A CA 1
ATOM 5154 C C . ARG A 1 622 ? -74.975 -47.011 -9.264 1.00 30.72 622 ARG A C 1
ATOM 5156 O O . ARG A 1 622 ? -74.147 -47.469 -10.040 1.00 30.72 622 ARG A O 1
ATOM 5163 N N . ASP A 1 623 ? -74.990 -47.226 -7.947 1.00 30.12 623 ASP A N 1
ATOM 5164 C CA . ASP A 1 623 ? -74.734 -48.412 -7.101 1.00 30.12 623 ASP A CA 1
ATOM 5165 C C . ASP A 1 623 ? -73.864 -49.631 -7.523 1.00 30.12 623 ASP A C 1
ATOM 5167 O O . ASP A 1 623 ? -74.157 -50.348 -8.474 1.00 30.12 623 ASP A O 1
ATOM 5171 N N . ASN A 1 624 ? -72.975 -49.980 -6.571 1.00 32.94 624 ASN A N 1
ATOM 5172 C CA . ASN A 1 624 ? -72.768 -51.296 -5.921 1.00 32.94 624 ASN A CA 1
ATOM 5173 C C . ASN A 1 624 ? -71.769 -52.383 -6.431 1.00 32.94 624 ASN A C 1
ATOM 5175 O O . ASN A 1 624 ? -71.929 -52.985 -7.484 1.00 32.94 624 ASN A O 1
ATOM 5179 N N . ILE A 1 625 ? -70.887 -52.764 -5.478 1.00 32.62 625 ILE A N 1
ATOM 5180 C CA . ILE A 1 625 ? -70.496 -54.131 -5.025 1.00 32.62 625 ILE A CA 1
ATOM 5181 C C . ILE A 1 625 ? -69.276 -54.873 -5.651 1.00 32.62 625 ILE A C 1
ATOM 5183 O O . ILE A 1 625 ? -69.306 -55.373 -6.767 1.00 32.62 625 ILE A O 1
ATOM 5187 N N . LYS A 1 626 ? -68.256 -55.006 -4.776 1.00 33.78 626 LYS A N 1
ATOM 5188 C CA . LYS A 1 626 ? -67.375 -56.133 -4.350 1.00 33.78 626 LYS A CA 1
ATOM 5189 C C . LYS A 1 626 ? -66.620 -57.083 -5.311 1.00 33.78 626 LYS A C 1
ATOM 5191 O O . LYS A 1 626 ? -67.184 -57.753 -6.165 1.00 33.78 626 LYS A O 1
ATOM 5196 N N . ASP A 1 627 ? -65.350 -57.245 -4.904 1.00 37.22 627 ASP A N 1
ATOM 5197 C CA . ASP A 1 627 ? -64.472 -58.429 -4.813 1.00 37.22 627 ASP A CA 1
ATOM 5198 C C . ASP A 1 627 ? -64.012 -59.190 -6.068 1.00 37.22 627 ASP A C 1
ATOM 5200 O O . ASP A 1 627 ? -64.802 -59.716 -6.845 1.00 37.22 627 ASP A O 1
ATOM 5204 N N . ASN A 1 628 ? -62.683 -59.372 -6.177 1.00 33.44 628 ASN A N 1
ATOM 5205 C CA . ASN A 1 628 ? -62.086 -60.693 -6.419 1.00 33.44 628 ASN A CA 1
ATOM 5206 C C . ASN A 1 628 ? -60.570 -60.751 -6.128 1.00 33.44 628 ASN A C 1
ATOM 5208 O O . ASN A 1 628 ? -59.768 -59.976 -6.651 1.00 33.44 628 ASN A O 1
ATOM 5212 N N . VAL A 1 629 ? -60.217 -61.742 -5.307 1.00 37.75 629 VAL A N 1
ATOM 5213 C CA . VAL A 1 629 ? -58.879 -62.169 -4.872 1.00 37.75 629 VAL A CA 1
ATOM 5214 C C . VAL A 1 629 ? -58.096 -62.800 -6.035 1.00 37.75 629 VAL A C 1
ATOM 5216 O O . VAL A 1 629 ? -58.657 -63.487 -6.888 1.00 37.75 629 VAL A O 1
ATOM 5219 N N . VAL A 1 630 ? -56.780 -62.576 -6.076 1.00 46.66 630 VAL A N 1
ATOM 5220 C CA . VAL A 1 630 ? -55.886 -62.977 -7.172 1.00 46.66 630 VAL A CA 1
ATOM 5221 C C . VAL A 1 630 ? -55.056 -64.213 -6.794 1.00 46.66 630 VAL A C 1
ATOM 5223 O O . VAL A 1 630 ? -54.240 -64.157 -5.880 1.00 46.66 630 VAL A O 1
ATOM 5226 N N . ILE A 1 631 ? -55.209 -65.310 -7.546 1.00 52.62 631 ILE A N 1
ATOM 5227 C CA . ILE A 1 631 ? -54.418 -66.549 -7.413 1.00 52.62 631 ILE A CA 1
ATOM 5228 C C . ILE A 1 631 ? -53.122 -66.422 -8.238 1.00 52.62 631 ILE A C 1
ATOM 5230 O O . ILE A 1 631 ? -53.168 -66.197 -9.453 1.00 52.62 631 ILE A O 1
ATOM 5234 N N . SER A 1 632 ? -51.956 -66.551 -7.592 1.00 53.94 632 SER A N 1
ATOM 5235 C CA . SER A 1 632 ? -50.641 -66.523 -8.257 1.00 53.94 632 SER A CA 1
ATOM 5236 C C . SER A 1 632 ? -50.291 -67.888 -8.859 1.00 53.94 632 SER A C 1
ATOM 5238 O O . SER A 1 632 ? -50.559 -68.904 -8.226 1.00 53.94 632 SER A O 1
ATOM 5240 N N . SER A 1 633 ? -49.671 -67.918 -10.044 1.00 61.31 633 SER A N 1
ATOM 5241 C CA . SER A 1 633 ? -49.177 -69.157 -10.672 1.00 61.31 633 SER A CA 1
ATOM 5242 C C . SER A 1 633 ? -47.651 -69.257 -10.633 1.00 61.31 633 SER A C 1
ATOM 5244 O O . SER A 1 633 ? -46.972 -68.229 -10.604 1.00 61.31 633 SER A O 1
ATOM 5246 N N . ASP A 1 634 ? -47.114 -70.475 -10.740 1.00 68.62 634 ASP A N 1
ATOM 5247 C CA . ASP A 1 634 ? -45.665 -70.738 -10.824 1.00 68.62 634 ASP A CA 1
ATOM 5248 C C . ASP A 1 634 ? -45.049 -70.427 -12.202 1.00 68.62 634 ASP A C 1
ATOM 5250 O O . ASP A 1 634 ? -43.850 -70.604 -12.418 1.00 68.62 634 ASP A O 1
ATOM 5254 N N . LYS A 1 635 ? -45.838 -69.919 -13.160 1.00 73.94 635 LYS A N 1
ATOM 5255 C CA . LYS A 1 635 ? -45.326 -69.527 -14.481 1.00 73.94 635 LYS A CA 1
ATOM 5256 C C . LYS A 1 635 ? -44.576 -68.187 -14.397 1.00 73.94 635 LYS A C 1
ATOM 5258 O O . LYS A 1 635 ? -45.067 -67.215 -13.819 1.00 73.94 635 LYS A O 1
ATOM 5263 N N . THR A 1 636 ? -43.408 -68.107 -15.037 1.00 83.62 636 THR A N 1
ATOM 5264 C CA . THR A 1 636 ? -42.582 -66.890 -15.144 1.00 83.62 636 THR A CA 1
ATOM 5265 C C . THR A 1 636 ? -42.772 -66.170 -16.482 1.00 83.62 636 THR A C 1
ATOM 5267 O O . THR A 1 636 ? -43.034 -66.769 -17.528 1.00 83.62 636 THR A O 1
ATOM 5270 N N . CYS A 1 637 ? -42.677 -64.840 -16.441 1.00 83.75 637 CYS A N 1
ATOM 5271 C CA . CYS A 1 637 ? -42.881 -63.957 -17.579 1.00 83.75 637 CYS A CA 1
ATOM 5272 C C . CYS A 1 637 ? -41.751 -64.118 -18.606 1.00 83.75 637 CYS A C 1
ATOM 5274 O O . CYS A 1 637 ? -40.592 -63.892 -18.254 1.00 83.75 637 CYS A O 1
ATOM 5276 N N . PRO A 1 638 ? -42.056 -64.373 -19.892 1.00 79.75 638 PRO A N 1
ATOM 5277 C CA . PRO A 1 638 ? -41.029 -64.554 -20.919 1.00 79.75 638 PRO A CA 1
ATOM 5278 C C . PRO A 1 638 ? -40.237 -63.274 -21.232 1.00 79.75 638 PRO A C 1
ATOM 5280 O O . PRO A 1 638 ? -39.186 -63.355 -21.851 1.00 79.75 638 PRO A O 1
ATOM 5283 N N . LYS A 1 639 ? -40.724 -62.091 -20.821 1.00 82.25 639 LYS A N 1
ATOM 5284 C CA . LYS A 1 639 ? -40.049 -60.805 -21.073 1.00 82.25 639 LYS A CA 1
ATOM 5285 C C . LYS A 1 639 ? -39.139 -60.336 -19.940 1.00 82.25 639 LYS A C 1
ATOM 5287 O O . LYS A 1 639 ? -38.227 -59.565 -20.193 1.00 82.25 639 LYS A O 1
ATOM 5292 N N . CYS A 1 640 ? -39.417 -60.712 -18.692 1.00 82.50 640 CYS A N 1
ATOM 5293 C CA . CYS A 1 640 ? -38.685 -60.162 -17.540 1.00 82.50 640 CYS A CA 1
ATOM 5294 C C . CYS A 1 640 ? -38.485 -61.148 -16.380 1.00 82.50 640 CYS A C 1
ATOM 5296 O O . CYS A 1 640 ? -38.129 -60.727 -15.282 1.00 82.50 640 CYS A O 1
ATOM 5298 N N . GLY A 1 641 ? -38.816 -62.430 -16.563 1.00 79.94 641 GLY A N 1
ATOM 5299 C CA . GLY A 1 641 ? -38.640 -63.496 -15.567 1.00 79.94 641 GLY A CA 1
ATOM 5300 C C . GLY A 1 641 ? -39.555 -63.438 -14.335 1.00 79.94 641 GLY A C 1
ATOM 5301 O O . GLY A 1 641 ? -39.597 -64.387 -13.563 1.00 79.94 641 GLY A O 1
ATOM 5302 N N . SER A 1 642 ? -40.321 -62.362 -14.130 1.00 82.19 642 SER A N 1
ATOM 5303 C CA . SER A 1 64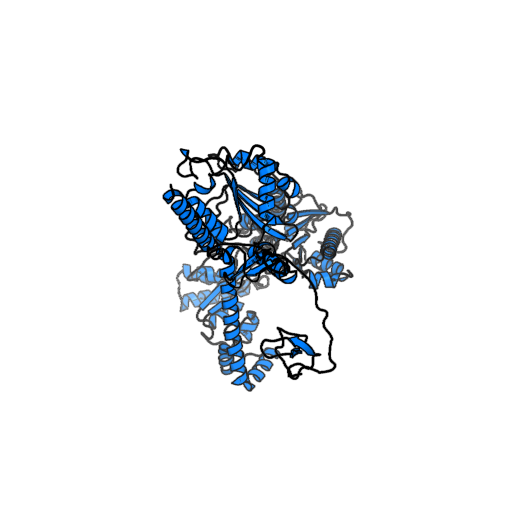2 ? -41.185 -62.187 -12.946 1.00 82.19 642 SER A CA 1
ATOM 5304 C C . SER A 1 642 ? -42.413 -63.112 -12.963 1.00 82.19 642 SER A C 1
ATOM 5306 O O . SER A 1 642 ? -42.878 -63.482 -14.041 1.00 82.19 642 SER A O 1
ATOM 5308 N N . LYS A 1 643 ? -42.971 -63.466 -11.793 1.00 83.69 643 LYS A N 1
ATOM 5309 C CA . LYS A 1 643 ? -44.159 -64.341 -11.689 1.00 83.69 643 LYS A CA 1
ATOM 5310 C C . LYS A 1 643 ? -45.354 -63.801 -12.486 1.00 83.69 643 LYS A C 1
ATOM 5312 O O . LYS A 1 643 ? -45.552 -62.588 -12.598 1.00 83.69 643 LYS A O 1
ATOM 5317 N N . MET A 1 644 ? -46.164 -64.702 -13.032 1.00 88.00 644 MET A N 1
ATOM 5318 C CA . MET A 1 644 ? -47.359 -64.349 -13.792 1.00 88.00 644 MET A CA 1
ATOM 5319 C C . MET A 1 644 ? -48.645 -64.600 -13.002 1.00 88.00 644 MET A C 1
ATOM 5321 O O . MET A 1 644 ? -48.772 -65.555 -12.234 1.00 88.00 644 MET A O 1
ATOM 5325 N N . ILE A 1 645 ? -49.613 -63.719 -13.232 1.00 84.12 645 ILE A N 1
ATOM 5326 C CA . ILE A 1 645 ? -50.907 -63.665 -12.561 1.00 84.12 645 ILE A CA 1
ATOM 5327 C C . ILE A 1 645 ? -52.010 -63.958 -13.579 1.00 84.12 645 ILE A C 1
ATOM 5329 O O . ILE A 1 645 ? -51.988 -63.408 -14.683 1.00 84.12 645 ILE A O 1
ATOM 5333 N N . LEU A 1 646 ? -52.989 -64.787 -13.214 1.00 82.12 646 LEU A N 1
ATOM 5334 C CA . LEU A 1 646 ? -54.138 -65.078 -14.069 1.00 82.12 646 LEU A CA 1
ATOM 5335 C C . LEU A 1 646 ? -55.076 -63.859 -14.136 1.00 82.12 646 LEU A C 1
ATOM 5337 O O . LEU A 1 646 ? -55.590 -63.403 -13.117 1.00 82.12 646 LEU A O 1
ATOM 5341 N N . ARG A 1 647 ? -55.304 -63.324 -15.337 1.00 79.69 647 ARG A N 1
ATOM 5342 C CA . ARG A 1 647 ? -56.188 -62.178 -15.609 1.00 79.69 647 ARG A CA 1
ATOM 5343 C C . ARG A 1 647 ? -57.239 -62.560 -16.652 1.00 79.69 647 ARG A C 1
ATOM 5345 O O . ARG A 1 647 ? -57.041 -63.490 -17.428 1.00 79.69 647 ARG A O 1
ATOM 5352 N N . LYS A 1 648 ? -58.368 -61.848 -16.684 1.00 76.81 648 LYS A N 1
ATOM 5353 C CA . LYS A 1 648 ? -59.444 -62.049 -17.670 1.00 76.81 648 LYS A CA 1
ATOM 5354 C C . LYS A 1 648 ? -59.440 -60.885 -18.663 1.00 76.81 648 LYS A C 1
ATOM 5356 O O . LYS A 1 648 ? -59.485 -59.732 -18.249 1.00 76.81 648 LYS A O 1
ATOM 5361 N N . GLY A 1 649 ? -59.339 -61.187 -19.954 1.00 75.50 649 GLY A N 1
ATOM 5362 C CA . GLY A 1 649 ? -59.411 -60.215 -21.046 1.00 75.50 649 GLY A CA 1
ATOM 5363 C C . GLY A 1 649 ? -60.575 -60.508 -21.992 1.00 75.50 649 GLY A C 1
ATOM 5364 O O . GLY A 1 649 ? -61.305 -61.482 -21.812 1.00 75.50 649 GLY A O 1
ATOM 5365 N N . ARG A 1 650 ? -60.720 -59.681 -23.036 1.00 75.06 650 ARG A N 1
ATOM 5366 C CA . ARG A 1 650 ? -61.801 -59.779 -24.038 1.00 75.06 650 ARG A CA 1
ATOM 5367 C C . ARG A 1 650 ? -61.883 -61.148 -24.736 1.00 75.06 650 ARG A C 1
ATOM 5369 O O . ARG A 1 650 ? -62.965 -61.542 -25.143 1.00 75.06 650 ARG A O 1
ATOM 5376 N N . TYR A 1 651 ? -60.764 -61.869 -24.832 1.00 74.06 651 TYR A N 1
ATOM 5377 C CA . TYR A 1 651 ? -60.652 -63.170 -25.507 1.00 74.06 651 TYR A CA 1
ATOM 5378 C C . TYR A 1 651 ? -60.529 -64.371 -24.547 1.00 74.06 651 TYR A C 1
ATOM 5380 O O . TYR A 1 651 ? -60.189 -65.464 -24.979 1.00 74.06 651 TYR A O 1
ATOM 5388 N N . GLY A 1 652 ? -60.774 -64.185 -23.244 1.00 78.56 652 GLY A N 1
ATOM 5389 C CA . GLY A 1 652 ? -60.671 -65.248 -22.234 1.00 78.56 652 GLY A CA 1
ATOM 5390 C C . GLY A 1 652 ? -59.626 -64.974 -21.150 1.00 78.56 652 GLY A C 1
ATOM 5391 O O . GLY A 1 652 ? -59.116 -63.857 -21.011 1.00 78.56 652 GLY A O 1
ATOM 5392 N N . LYS A 1 653 ? -59.340 -65.988 -20.324 1.00 84.75 653 LYS A N 1
ATOM 5393 C CA . LYS A 1 653 ? -58.307 -65.897 -19.280 1.00 84.75 653 LYS A CA 1
ATOM 5394 C C . LYS A 1 653 ? -56.915 -65.982 -19.921 1.00 84.75 653 LYS A C 1
ATOM 5396 O O . LYS A 1 653 ? -56.725 -66.722 -20.879 1.00 84.75 653 LYS A O 1
ATOM 5401 N N . PHE A 1 654 ? -55.954 -65.227 -19.399 1.00 86.19 654 PHE A N 1
ATOM 5402 C CA . PHE A 1 654 ? -54.547 -65.249 -19.812 1.00 86.19 654 PHE A CA 1
ATOM 5403 C C . PHE A 1 654 ? -53.642 -64.955 -18.614 1.00 86.19 654 PHE A C 1
ATOM 5405 O O . PHE A 1 654 ? -54.053 -64.308 -17.650 1.00 86.19 654 PHE A O 1
ATOM 5412 N N . TYR A 1 655 ? -52.391 -65.398 -18.670 1.00 86.31 655 TYR A N 1
ATOM 5413 C CA . TYR A 1 655 ? -51.381 -65.020 -17.691 1.00 86.31 655 TYR A CA 1
ATOM 5414 C C . TYR A 1 655 ? -50.770 -63.672 -18.075 1.00 86.31 655 TYR A C 1
ATOM 5416 O O . TYR A 1 655 ? -50.198 -63.523 -19.155 1.00 86.31 655 TYR A O 1
ATOM 5424 N N . GLY A 1 656 ? -50.876 -62.682 -17.189 1.00 84.56 656 GLY A N 1
ATOM 5425 C CA . GLY A 1 656 ? -50.228 -61.377 -17.312 1.00 84.56 656 GLY A CA 1
ATOM 5426 C C . GLY A 1 656 ? -49.079 -61.233 -16.318 1.00 84.56 656 GLY A C 1
ATOM 5427 O O . GLY A 1 656 ? -49.175 -61.698 -15.183 1.00 84.56 656 GLY A O 1
ATOM 5428 N N . CYS A 1 657 ? -47.987 -60.587 -16.729 1.00 83.81 657 CYS A N 1
ATOM 5429 C CA . CYS A 1 657 ? -46.864 -60.301 -15.835 1.00 83.81 657 CYS A CA 1
ATOM 5430 C C . CYS A 1 657 ? -47.328 -59.540 -14.579 1.00 83.81 657 CYS A C 1
ATOM 5432 O O . CYS A 1 657 ? -48.085 -58.571 -14.684 1.00 83.81 657 CYS A O 1
ATOM 5434 N N . SER A 1 658 ? -46.843 -59.937 -13.397 1.00 82.06 658 SER A N 1
ATOM 5435 C CA . SER A 1 658 ? -47.132 -59.227 -12.144 1.00 82.06 658 SER A CA 1
ATOM 5436 C C . SER A 1 658 ? -46.675 -57.765 -12.163 1.00 82.06 658 SER A C 1
ATOM 5438 O O . SER A 1 658 ? -47.295 -56.932 -11.513 1.00 82.06 658 SER A O 1
ATOM 5440 N N . LYS A 1 659 ? -45.653 -57.434 -12.966 1.00 76.88 659 LYS A N 1
ATOM 5441 C CA . LYS A 1 659 ? -45.111 -56.074 -13.137 1.00 76.88 659 LYS A CA 1
ATOM 5442 C C . LYS A 1 659 ? -45.839 -55.224 -14.192 1.00 76.88 659 LYS A C 1
ATOM 5444 O O . LYS A 1 659 ? -45.303 -54.208 -14.631 1.00 76.88 659 LYS A O 1
ATOM 5449 N N . PHE A 1 660 ? -47.021 -55.617 -14.667 1.00 70.81 660 PHE A N 1
ATOM 5450 C CA . PHE A 1 660 ? -47.823 -54.748 -15.538 1.00 70.81 660 PHE A CA 1
ATOM 5451 C C . PHE A 1 660 ? -48.211 -53.456 -14.784 1.00 70.81 660 PHE A C 1
ATOM 5453 O O . PHE A 1 660 ? -48.662 -53.565 -13.645 1.00 70.81 660 PHE A O 1
ATOM 5460 N N . PRO A 1 661 ? -48.083 -52.252 -15.382 1.00 61.91 661 PRO A N 1
ATOM 5461 C CA . PRO A 1 661 ? -47.896 -51.968 -16.812 1.00 61.91 661 PRO A CA 1
ATOM 5462 C C . PRO A 1 661 ? -46.445 -51.877 -17.303 1.00 61.91 661 PRO A C 1
ATOM 5464 O O . PRO A 1 661 ? -46.231 -51.835 -18.515 1.00 61.91 661 PRO A O 1
ATOM 5467 N N . TYR A 1 662 ? -45.461 -51.879 -16.403 1.00 69.69 662 TYR A N 1
ATOM 5468 C CA . TYR A 1 662 ? -44.036 -51.739 -16.732 1.00 69.69 662 TYR A CA 1
ATOM 5469 C C . TYR A 1 662 ? -43.495 -52.912 -17.561 1.00 69.69 662 TYR A C 1
ATOM 5471 O O . TYR A 1 662 ? -42.576 -52.746 -18.356 1.00 69.69 662 TYR A O 1
ATOM 5479 N N . CYS A 1 663 ? -44.106 -54.093 -17.435 1.00 75.19 663 CYS A N 1
ATOM 5480 C CA . CYS A 1 663 ? -43.879 -55.220 -18.331 1.00 75.19 663 CYS A CA 1
ATOM 5481 C C . CYS A 1 663 ? -45.205 -55.752 -18.886 1.00 75.19 663 CYS A C 1
ATOM 5483 O O . CYS A 1 663 ? -46.072 -56.215 -18.144 1.00 75.19 663 CYS A O 1
ATOM 5485 N N . ARG A 1 664 ? -45.344 -55.735 -20.217 1.00 85.00 664 ARG A N 1
ATOM 5486 C CA . ARG A 1 664 ? -46.521 -56.244 -20.948 1.00 85.00 664 ARG A CA 1
ATOM 5487 C C . ARG A 1 664 ? -46.341 -57.684 -21.441 1.00 85.00 664 ARG A C 1
ATOM 5489 O O . ARG A 1 664 ? -46.822 -58.037 -22.513 1.00 85.00 664 ARG A O 1
ATOM 5496 N N . GLY A 1 665 ? -45.570 -58.499 -20.723 1.00 82.88 665 GLY A N 1
ATOM 5497 C CA . GLY A 1 665 ? -45.428 -59.919 -21.041 1.00 82.88 665 GLY A CA 1
ATOM 5498 C C . GLY A 1 665 ? -46.713 -60.676 -20.716 1.00 82.88 665 GLY A C 1
ATOM 5499 O O . GLY A 1 665 ? -47.234 -60.560 -19.604 1.00 82.88 665 GLY A O 1
ATOM 5500 N N . THR A 1 666 ? -47.214 -61.443 -21.679 1.00 87.19 666 THR A N 1
ATOM 5501 C CA . THR A 1 666 ? -48.402 -62.286 -21.534 1.00 87.19 666 THR A CA 1
ATOM 5502 C C . THR A 1 666 ? -48.106 -63.712 -21.994 1.00 87.19 666 THR A C 1
ATOM 5504 O O . THR A 1 666 ? -47.186 -63.947 -22.778 1.00 87.19 666 THR A O 1
ATOM 5507 N N . ARG A 1 667 ? -48.869 -64.672 -21.473 1.00 81.75 667 ARG A N 1
ATOM 5508 C CA . ARG A 1 667 ? -48.926 -66.062 -21.934 1.00 81.75 667 ARG A CA 1
ATOM 5509 C C . ARG A 1 667 ? -50.387 -66.483 -21.973 1.00 81.75 667 ARG A C 1
ATOM 5511 O O . ARG A 1 667 ? -51.168 -66.058 -21.119 1.00 81.75 667 ARG A O 1
ATOM 5518 N N . GLN A 1 668 ? -50.760 -67.295 -22.954 1.00 80.38 668 GLN A N 1
ATOM 5519 C CA . GLN A 1 668 ? -52.059 -67.958 -22.909 1.00 80.38 668 GLN A CA 1
ATOM 5520 C C . GLN A 1 668 ? -52.075 -68.973 -21.760 1.00 80.38 668 GLN A C 1
ATOM 5522 O O . GLN A 1 668 ? -51.010 -69.391 -21.290 1.00 80.38 668 GLN A O 1
ATOM 5527 N N . VAL A 1 669 ? -53.273 -69.243 -21.236 1.00 76.56 669 VAL A N 1
ATOM 5528 C CA . VAL A 1 669 ? -53.458 -70.164 -20.103 1.00 76.56 669 VAL A CA 1
ATOM 5529 C C . VAL A 1 669 ? -52.948 -71.543 -20.463 1.00 76.56 669 VAL A C 1
ATOM 5531 O O . VAL A 1 669 ? -53.350 -72.018 -21.544 1.00 76.56 669 VAL A O 1
#

Solvent-accessible surface area (backbone atoms only — not comparable to full-atom values): 37980 Å² total; per-residue (Å²): 106,78,68,56,54,55,48,50,53,50,48,54,53,48,51,53,49,51,54,51,55,58,70,65,53,75,85,67,45,55,62,63,52,51,52,52,52,52,51,52,51,52,54,52,50,51,52,55,48,52,48,34,43,52,53,43,45,75,77,33,49,70,58,52,56,52,50,52,50,35,61,76,66,72,42,61,48,56,63,75,61,44,57,60,48,43,70,38,44,84,73,82,89,71,56,60,64,59,44,55,63,29,48,64,94,45,70,54,78,30,74,64,41,77,40,71,59,16,23,39,35,24,41,82,57,46,46,62,57,58,56,23,26,70,36,77,46,80,38,64,47,88,67,36,62,60,60,35,91,37,93,80,57,58,66,66,62,54,51,53,53,50,51,54,49,50,56,48,37,49,72,74,75,51,77,51,67,70,62,51,61,56,50,68,51,79,34,72,72,32,21,40,42,66,48,39,72,80,70,54,94,72,86,84,83,86,42,74,37,72,69,27,36,56,78,60,41,41,62,47,26,51,77,74,47,70,59,57,56,43,61,69,37,78,58,41,55,26,58,73,64,33,50,38,80,46,81,48,81,70,87,83,69,84,62,97,51,77,70,42,42,68,67,62,43,53,50,52,52,54,51,54,50,54,44,54,77,70,66,50,79,54,32,32,31,37,39,22,78,34,70,52,33,41,52,50,45,52,53,58,46,67,71,40,93,57,37,64,53,42,46,67,57,20,50,47,45,79,28,30,39,87,65,38,71,97,51,71,23,33,34,28,38,34,45,62,57,36,35,88,90,53,70,67,58,76,83,58,38,33,60,48,82,88,41,30,91,74,43,89,63,16,58,58,22,48,12,28,53,41,43,52,59,60,27,38,37,56,19,42,34,41,39,34,38,52,64,72,87,77,43,67,43,42,62,19,52,50,54,50,48,52,51,47,51,50,58,54,72,69,48,78,81,57,63,84,59,34,59,90,87,45,81,54,54,39,51,51,53,54,34,48,66,66,12,66,56,36,70,76,35,56,54,30,38,34,80,38,56,59,34,53,51,28,54,54,47,36,67,80,34,83,80,55,78,68,74,69,44,66,39,55,25,38,37,27,35,36,48,97,85,69,49,77,43,46,34,38,42,35,75,53,52,74,83,83,43,42,48,70,62,92,77,58,45,76,89,51,46,84,80,29,49,32,70,68,57,56,49,51,50,53,56,48,40,24,71,68,37,43,82,44,84,37,36,91,62,78,32,63,96,50,49,32,65,46,50,34,52,53,53,50,51,59,58,74,56,64,66,77,74,49,64,63,56,54,50,47,49,53,50,51,51,29,47,72,75,56,55,30,44,66,18,83,82,81,70,46,76,40,51,46,72,51,18,53,30,86,91,40,97,78,41,50,50,76,48,33,50,84,78,65,74,83,79,92,83,82,88,80,91,85,87,88,87,85,89,83,89,82,67,78,46,95,51,58,19,92,75,74,65,44,52,20,31,72,43,79,53,101,91,43,66,28,30,33,26,67,58,54,84,88,36,85,32,71,44,80,111

Nearest PDB structures (foldseek):
  2xzo-assembly1_A  TM=7.270E-01  e=1.976E-12  Homo sapiens
  2xzp-assembly1_A  TM=7.033E-01  e=7.780E-12  Homo sapiens
  2wjv-assembly1_A  TM=5.616E-01  e=2.893E-11  Homo sapiens
  5mqf-assembly1_U  TM=6.462E-01  e=2.635E-09  Homo sapiens
  9esi-assembly1_N  TM=4.930E-01  e=1.079E-07  Schizosaccharomyces pombe

InterPro domains:
  IPR013498 DNA topoisomerase, type IA, zn finger [PF01396] (635-668)
  IPR027417 P-loop containing nucleoside triphosphate hydrolase [G3DSA:3.40.50.300] (4-179)
  IPR027417 P-loop containing nucleoside triphosphate hydrolase [G3DSA:3.40.50.300] (211-427)
  IPR027417 P-loop containing nucleoside triphosphate hydrolase [SSF52540] (66-383)
  IPR041677 DNA2/NAM7 helicase, helicase domain [PF13086] (58-145)
  IPR041679 DNA2/NAM7 helicase-like, C-terminal [PF13087] (203-382)
  IPR045055 DNA2/NAM7-like helicase [PTHR10887] (99-378)
  IPR047187 Upf1-like, C-terminal helicase domain [cd18808] (215-402)